Protein AF-0000000072563146 (afdb_homodimer)

Radius of gyration: 25.31 Å; Cα contacts (8 Å, |Δi|>4): 1226; chains: 2; bounding box: 73×73×72 Å

Sequence (656 aa):
MVWERVFACIGILTTVCIVVNLLSVAYKFLRPSKLHKYLHDGKQTYAFVTGATDGVGRSMAYELAKSGFNLILHGRNSEKLQAITEDLQNQYPTIKTRKFVCDASKDLLDSSTLSNLHKVLKDVHISILINNVGGMGCLPPSCLYQAYESYTGEQIDVVLNVNLRFMVQLTRILIPLMDHSTSMTAASNKRLPSLILNMGSVGAHGSPYISVYAGTKAFVASFSNSLSMEMKIEGKDINVQALIIGETRSATHIVKDGMMVPHSNSLARSALKIVGSDRETFVSGCFPHWMAKIFVQVMPVYVSNALFVDAIKKLKAAHEKRVASLADMVWERVFACIGILTTVCIVVNLLSVAYKFLRPSKLHKYLHDGKQTYAFVTGATDGVGRSMAYELAKSGFNLILHGRNSEKLQAITEDLQNQYPTIKTRKFVCDASKDLLDSSTLSNLHKVLKDVHISILINNVGGMGCLPPSCLYQAYESYTGEQIDVVLNVNLRFMVQLTRILIPLMDHSTSMTAASNKRLPSLILNMGSVGAHGSPYISVYAGTKAFVASFSNSLSMEMKIEGKDINVQALIIGETRSATHIVKDGMMVPHSNSLARSALKIVGSDRETFVSGCFPHWMAKIFVQVMPVYVSNALFVDAIKKLKAAHEKRVASLAD

Structure (mmCIF, N/CA/C/O backbone):
data_AF-0000000072563146-model_v1
#
loop_
_entity.id
_entity.type
_entity.pdbx_description
1 polymer 'Short chain dehydrogenase/reductase, putative'
#
loop_
_atom_site.group_PDB
_atom_site.id
_atom_site.type_symbol
_atom_site.label_atom_id
_atom_site.label_alt_id
_atom_site.label_comp_id
_atom_site.label_asym_id
_atom_site.label_entity_id
_atom_site.label_seq_id
_atom_site.pdbx_PDB_ins_code
_atom_site.Cartn_x
_atom_site.Cartn_y
_atom_site.Cartn_z
_atom_site.occupancy
_atom_site.B_iso_or_equiv
_atom_site.auth_seq_id
_atom_site.auth_comp_id
_atom_site.auth_asym_id
_atom_site.auth_atom_id
_atom_site.pdbx_PDB_model_num
ATOM 1 N N . MET A 1 1 ? -0.218 25.766 -39.812 1 48.72 1 MET A N 1
ATOM 2 C CA . MET A 1 1 ? 0.527 24.766 -40.562 1 48.72 1 MET A CA 1
ATOM 3 C C . MET A 1 1 ? 1.244 23.797 -39.656 1 48.72 1 MET A C 1
ATOM 5 O O . MET A 1 1 ? 0.951 22.594 -39.656 1 48.72 1 MET A O 1
ATOM 9 N N . VAL A 1 2 ? 2.377 24.078 -39.156 1 53.22 2 VAL A N 1
ATOM 10 C CA . VAL A 1 2 ? 3.33 23.203 -38.469 1 53.22 2 VAL A CA 1
ATOM 11 C C . VAL A 1 2 ? 2.779 22.797 -37.125 1 53.22 2 VAL A C 1
ATOM 13 O O . VAL A 1 2 ? 2.875 21.625 -36.719 1 53.22 2 VAL A O 1
ATOM 16 N N . TRP A 1 3 ? 2.195 23.672 -36.5 1 55.53 3 TRP A N 1
ATOM 17 C CA . TRP A 1 3 ? 1.71 23.391 -35.156 1 55.53 3 TRP A CA 1
ATOM 18 C C . TRP A 1 3 ? 0.549 22.391 -35.188 1 55.53 3 TRP A C 1
ATOM 20 O O . TRP A 1 3 ? 0.447 21.516 -34.344 1 55.53 3 TRP A O 1
ATOM 30 N N . GLU A 1 4 ? -0.276 22.5 -36.125 1 53.09 4 GLU A N 1
ATOM 31 C CA . GLU A 1 4 ? -1.396 21.578 -36.281 1 53.09 4 GLU A CA 1
ATOM 32 C C . GLU A 1 4 ? -0.906 20.141 -36.531 1 53.09 4 GLU A C 1
ATOM 34 O O . GLU A 1 4 ? -1.494 19.188 -36 1 53.09 4 GLU A O 1
ATOM 39 N N . ARG A 1 5 ? 0.188 20.078 -37.25 1 55.5 5 ARG A N 1
ATOM 40 C CA . ARG A 1 5 ? 0.739 18.766 -37.562 1 55.5 5 ARG A CA 1
ATOM 41 C C . ARG A 1 5 ? 1.315 18.109 -36.312 1 55.5 5 ARG A C 1
ATOM 43 O O . ARG A 1 5 ? 1.175 16.906 -36.125 1 55.5 5 ARG A O 1
ATOM 50 N N . VAL A 1 6 ? 1.911 18.969 -35.5 1 57.69 6 VAL A N 1
ATOM 51 C CA . VAL A 1 6 ? 2.52 18.453 -34.281 1 57.69 6 VAL A CA 1
ATOM 52 C C . VAL A 1 6 ? 1.433 17.938 -33.344 1 57.69 6 VAL A C 1
ATOM 54 O O . VAL A 1 6 ? 1.545 16.828 -32.812 1 57.69 6 VAL A O 1
ATOM 57 N N . PHE A 1 7 ? 0.465 18.703 -33.25 1 59.28 7 PHE A N 1
ATOM 58 C CA . PHE A 1 7 ? -0.617 18.297 -32.344 1 59.28 7 PHE A CA 1
ATOM 59 C C . PHE A 1 7 ? -1.375 17.109 -32.906 1 59.28 7 PHE A C 1
ATOM 61 O O . PHE A 1 7 ? -1.84 16.234 -32.156 1 59.28 7 PHE A O 1
ATOM 68 N N . ALA A 1 8 ? -1.49 17.109 -34.188 1 55.97 8 ALA A N 1
ATOM 69 C CA . ALA A 1 8 ? -2.094 15.961 -34.844 1 55.97 8 ALA A CA 1
ATOM 70 C C . ALA A 1 8 ? -1.269 14.695 -34.594 1 55.97 8 ALA A C 1
ATOM 72 O O . ALA A 1 8 ? -1.822 13.617 -34.375 1 55.97 8 ALA A O 1
ATOM 73 N N . CYS A 1 9 ? -0.004 14.922 -34.531 1 58.06 9 CYS A N 1
ATOM 74 C CA . CYS A 1 9 ? 0.881 13.789 -34.281 1 58.06 9 CYS A CA 1
ATOM 75 C C . CYS A 1 9 ? 0.738 13.266 -32.875 1 58.06 9 CYS A C 1
ATOM 77 O O . CYS A 1 9 ? 0.707 12.055 -32.656 1 58.06 9 CYS A O 1
ATOM 79 N N . ILE A 1 10 ? 0.636 14.227 -32.031 1 58.81 10 ILE A N 1
ATOM 80 C CA . ILE A 1 10 ? 0.467 13.828 -30.625 1 58.81 10 ILE A CA 1
ATOM 81 C C . ILE A 1 10 ? -0.88 13.133 -30.453 1 58.81 10 ILE A C 1
ATOM 83 O O . ILE A 1 10 ? -0.977 12.133 -29.734 1 58.81 10 ILE A O 1
ATOM 87 N N . GLY A 1 11 ? -1.839 13.664 -31.047 1 56.94 11 GLY A N 1
ATOM 88 C CA . GLY A 1 11 ? -3.152 13.047 -31.016 1 56.94 11 GLY A CA 1
ATOM 89 C C . GLY A 1 11 ? -3.17 11.656 -31.625 1 56.94 11 GLY A C 1
ATOM 90 O O . GLY A 1 11 ? -3.781 10.734 -31.078 1 56.94 11 GLY A O 1
ATOM 91 N N . ILE A 1 12 ? -2.52 11.602 -32.688 1 58.41 12 ILE A N 1
ATOM 92 C CA . ILE A 1 12 ? -2.428 10.305 -33.344 1 58.41 12 ILE A CA 1
ATOM 93 C C . ILE A 1 12 ? -1.679 9.312 -32.469 1 58.41 12 ILE A C 1
ATOM 95 O O . ILE A 1 12 ? -2.117 8.18 -32.281 1 58.41 12 ILE A O 1
ATOM 99 N N . LEU A 1 13 ? -0.692 9.883 -31.828 1 58.28 13 LEU A N 1
ATOM 100 C CA . LEU A 1 13 ? 0.113 9 -31 1 58.28 13 LEU A CA 1
ATOM 101 C C . LEU A 1 13 ? -0.678 8.523 -29.781 1 58.28 13 LEU A C 1
ATOM 103 O O . LEU A 1 13 ? -0.622 7.348 -29.422 1 58.28 13 LEU A O 1
ATOM 107 N N . THR A 1 14 ? -1.347 9.484 -29.25 1 59.06 14 THR A N 1
ATOM 108 C CA . THR A 1 14 ? -2.158 9.117 -28.094 1 59.06 14 THR A CA 1
ATOM 109 C C . THR A 1 14 ? -3.266 8.148 -28.484 1 59.06 14 THR A C 1
ATOM 111 O O . THR A 1 14 ? -3.508 7.16 -27.797 1 59.06 14 THR A O 1
ATOM 114 N N . THR A 1 15 ? -3.902 8.5 -29.547 1 57 15 THR A N 1
ATOM 115 C CA . THR A 1 15 ? -4.969 7.637 -30.031 1 57 15 THR A CA 1
ATOM 116 C C . THR A 1 15 ? -4.422 6.262 -30.406 1 57 15 THR A C 1
ATOM 118 O O . THR A 1 15 ? -5.027 5.238 -30.094 1 57 15 THR A O 1
ATOM 121 N N . VAL A 1 16 ? -3.303 6.281 -31.031 1 59.03 16 VAL A N 1
ATOM 122 C CA . VAL A 1 16 ? -2.684 5.016 -31.406 1 59.03 16 VAL A CA 1
ATOM 123 C C . VAL A 1 16 ? -2.344 4.203 -30.172 1 59.03 16 VAL A C 1
ATOM 125 O O . VAL A 1 16 ? -2.586 2.994 -30.125 1 59.03 16 VAL A O 1
ATOM 128 N N . CYS A 1 17 ? -1.893 4.918 -29.156 1 61.62 17 CYS A N 1
ATOM 129 C CA . CYS A 1 17 ? -1.542 4.211 -27.938 1 61.62 17 CYS A CA 1
ATOM 130 C C . CYS A 1 17 ? -2.781 3.619 -27.281 1 61.62 17 CYS A C 1
ATOM 132 O O . CYS A 1 17 ? -2.758 2.479 -26.812 1 61.62 17 CYS A O 1
ATOM 134 N N . ILE A 1 18 ? -3.783 4.375 -27.328 1 60.69 18 ILE A N 1
ATOM 135 C CA . ILE A 1 18 ? -5.027 3.906 -26.719 1 60.69 18 ILE A CA 1
ATOM 136 C C . ILE A 1 18 ? -5.586 2.742 -27.531 1 60.69 18 ILE A C 1
ATOM 138 O O . ILE A 1 18 ? -6 1.727 -26.969 1 60.69 18 ILE A O 1
ATOM 142 N N . VAL A 1 19 ? -5.586 2.928 -28.828 1 60.75 19 VAL A N 1
ATOM 143 C CA . VAL A 1 19 ? -6.137 1.896 -29.688 1 60.75 19 VAL A CA 1
ATOM 144 C C . VAL A 1 19 ? -5.297 0.627 -29.594 1 60.75 19 VAL A C 1
ATOM 146 O O . VAL A 1 19 ? -5.836 -0.48 -29.516 1 60.75 19 VAL A O 1
ATOM 149 N N . VAL A 1 20 ? -4.031 0.785 -29.531 1 62.31 20 VAL A N 1
ATOM 150 C CA . VAL A 1 20 ? -3.146 -0.369 -29.422 1 62.31 20 VAL A CA 1
ATOM 151 C C . VAL A 1 20 ? -3.379 -1.068 -28.078 1 62.31 20 VAL A C 1
ATOM 153 O O . VAL A 1 20 ? -3.406 -2.299 -28.016 1 62.31 20 VAL A O 1
ATOM 156 N N . ASN A 1 21 ? -3.574 -0.296 -27.125 1 62.69 21 ASN A N 1
ATOM 157 C CA . ASN A 1 21 ? -3.867 -0.882 -25.828 1 62.69 21 ASN A CA 1
ATOM 158 C C . ASN A 1 21 ? -5.199 -1.627 -25.828 1 62.69 21 ASN A C 1
ATOM 160 O O . ASN A 1 21 ? -5.301 -2.73 -25.297 1 62.69 21 ASN A O 1
ATOM 164 N N . LEU A 1 22 ? -6.121 -0.959 -26.484 1 63.38 22 LEU A N 1
ATOM 165 C CA . LEU A 1 22 ? -7.434 -1.585 -26.578 1 63.38 22 LEU A CA 1
ATOM 166 C C . LEU A 1 22 ? -7.367 -2.877 -27.391 1 63.38 22 LEU A C 1
ATOM 168 O O . LEU A 1 22 ? -7.961 -3.887 -27 1 63.38 22 LEU A O 1
ATOM 172 N N . LEU A 1 23 ? -6.68 -2.812 -28.453 1 64.69 23 LEU A N 1
ATOM 173 C CA . LEU A 1 23 ? -6.562 -3.99 -29.297 1 64.69 23 LEU A CA 1
ATOM 174 C C . LEU A 1 23 ? -5.789 -5.098 -28.594 1 64.69 23 LEU A C 1
ATOM 176 O O . LEU A 1 23 ? -6.109 -6.281 -28.75 1 64.69 23 LEU A O 1
ATOM 180 N N . SER A 1 24 ? -4.867 -4.699 -27.844 1 64.62 24 SER A N 1
ATOM 181 C CA . SER A 1 24 ? -4.098 -5.695 -27.094 1 64.62 24 SER A CA 1
ATOM 182 C C . SER A 1 24 ? -4.969 -6.418 -26.078 1 64.62 24 SER A C 1
ATOM 184 O O . SER A 1 24 ? -4.852 -7.633 -25.906 1 64.62 24 SER A O 1
ATOM 186 N N . VAL A 1 25 ? -5.832 -5.707 -25.531 1 64.62 25 VAL A N 1
ATOM 187 C CA . VAL A 1 25 ? -6.738 -6.297 -24.547 1 64.62 25 VAL A CA 1
ATOM 188 C C . VAL A 1 25 ? -7.727 -7.223 -25.25 1 64.62 25 VAL A C 1
ATOM 190 O O . VAL A 1 25 ? -7.965 -8.344 -24.812 1 64.62 25 VAL A O 1
ATOM 193 N N . ALA A 1 26 ? -8.273 -6.676 -26.344 1 66 26 ALA A N 1
ATOM 194 C CA . ALA A 1 26 ? -9.211 -7.496 -27.125 1 66 26 ALA A CA 1
ATOM 195 C C . ALA A 1 26 ? -8.547 -8.789 -27.578 1 66 26 ALA A C 1
ATOM 197 O O . ALA A 1 26 ? -9.156 -9.859 -27.531 1 66 26 ALA A O 1
ATOM 198 N N . TYR A 1 27 ? -7.352 -8.656 -27.984 1 68.62 27 TYR A N 1
ATOM 199 C CA . TYR A 1 27 ? -6.602 -9.812 -28.453 1 68.62 27 TYR A CA 1
ATOM 200 C C . TYR A 1 27 ? -6.434 -10.836 -27.344 1 68.62 27 TYR A C 1
ATOM 202 O O . TYR A 1 27 ? -6.559 -12.039 -27.578 1 68.62 27 TYR A O 1
ATOM 210 N N . LYS A 1 28 ? -6.301 -10.414 -26.188 1 71.69 28 LYS A N 1
ATOM 211 C CA . LYS A 1 28 ? -6.094 -11.312 -25.047 1 71.69 28 LYS A CA 1
ATOM 212 C C . LYS A 1 28 ? -7.371 -12.078 -24.719 1 71.69 28 LYS A C 1
ATOM 214 O O . LYS A 1 28 ? -7.32 -13.242 -24.328 1 71.69 28 LYS A O 1
ATOM 219 N N . PHE A 1 29 ? -8.414 -11.375 -24.938 1 71.12 29 PHE A N 1
ATOM 220 C CA . PHE A 1 29 ? -9.688 -12 -24.609 1 71.12 29 PHE A CA 1
ATOM 221 C C . PHE A 1 29 ? -10.086 -13.008 -25.688 1 71.12 29 PHE A C 1
ATOM 223 O O . PHE A 1 29 ? -10.906 -13.891 -25.438 1 71.12 29 PHE A O 1
ATOM 230 N N . LEU A 1 30 ? -9.438 -12.875 -26.812 1 71.5 30 LEU A N 1
ATOM 231 C CA . LEU A 1 30 ? -9.789 -13.758 -27.922 1 71.5 30 LEU A CA 1
ATOM 232 C C . LEU A 1 30 ? -8.859 -14.961 -27.984 1 71.5 30 LEU A C 1
ATOM 234 O O . LEU A 1 30 ? -9.148 -15.953 -28.656 1 71.5 30 LEU A O 1
ATOM 238 N N . ARG A 1 31 ? -7.871 -14.938 -27.219 1 72.88 31 ARG A N 1
ATOM 239 C CA . ARG A 1 31 ? -6.891 -16.016 -27.25 1 72.88 31 ARG A CA 1
ATOM 240 C C . ARG A 1 31 ? -7.309 -17.156 -26.328 1 72.88 31 ARG A C 1
ATOM 242 O O . ARG A 1 31 ? -8.047 -16.938 -25.359 1 72.88 31 ARG A O 1
ATOM 249 N N . PRO A 1 32 ? -6.898 -18.297 -26.766 1 73.88 32 PRO A N 1
ATOM 250 C CA . PRO A 1 32 ? -7.184 -19.438 -25.875 1 73.88 32 PRO A CA 1
ATOM 251 C C . PRO A 1 32 ? -6.453 -19.328 -24.531 1 73.88 32 PRO A C 1
ATOM 253 O O . PRO A 1 32 ? -5.43 -18.641 -24.438 1 73.88 32 PRO A O 1
ATOM 256 N N . SER A 1 33 ? -6.992 -20.031 -23.625 1 78.81 33 SER A N 1
ATOM 257 C CA . SER A 1 33 ? -6.422 -20.016 -22.281 1 78.81 33 SER A CA 1
ATOM 258 C C . SER A 1 33 ? -5.031 -20.641 -22.266 1 78.81 33 SER A C 1
ATOM 260 O O . SER A 1 33 ? -4.793 -21.656 -22.938 1 78.81 33 SER A O 1
ATOM 262 N N . LYS A 1 34 ? -4.145 -20.047 -21.531 1 84 34 LYS A N 1
ATOM 263 C CA . LYS A 1 34 ? -2.797 -20.578 -21.391 1 84 34 LYS A CA 1
ATOM 264 C C . LYS A 1 34 ? -2.592 -21.156 -19.984 1 84 34 LYS A C 1
ATOM 266 O O . LYS A 1 34 ? -1.454 -21.328 -19.531 1 84 34 LYS A O 1
ATOM 271 N N . LEU A 1 35 ? -3.664 -21.484 -19.344 1 89.81 35 LEU A N 1
ATOM 272 C CA . LEU A 1 35 ? -3.627 -22.016 -18 1 89.81 35 LEU A CA 1
ATOM 273 C C . LEU A 1 35 ? -2.914 -23.359 -17.969 1 89.81 35 LEU A C 1
ATOM 275 O O . LEU A 1 35 ? -2.262 -23.703 -16.984 1 89.81 35 LEU A O 1
ATOM 279 N N . HIS A 1 36 ? -3.004 -24.094 -19.062 1 89.75 36 HIS A N 1
ATOM 280 C CA . HIS A 1 36 ? -2.459 -25.453 -19.141 1 89.75 36 HIS A CA 1
ATOM 281 C C . HIS A 1 36 ? -0.943 -25.438 -18.984 1 89.75 36 HIS A C 1
ATOM 283 O O . HIS A 1 36 ? -0.345 -26.453 -18.625 1 89.75 36 HIS A O 1
ATOM 289 N N . LYS A 1 37 ? -0.346 -24.344 -19.281 1 90.25 37 LYS A N 1
ATOM 290 C CA . LYS A 1 37 ? 1.108 -24.266 -19.188 1 90.25 37 LYS A CA 1
ATOM 291 C C . LYS A 1 37 ? 1.572 -24.438 -17.734 1 90.25 37 LYS A C 1
ATOM 293 O O . LYS A 1 37 ? 2.721 -24.812 -17.5 1 90.25 37 LYS A O 1
ATOM 298 N N . TYR A 1 38 ? 0.694 -24.156 -16.828 1 94 38 TYR A N 1
ATOM 299 C CA . TYR A 1 38 ? 1.059 -24.234 -15.422 1 94 38 TYR A CA 1
ATOM 300 C C . TYR A 1 38 ? 0.744 -25.625 -14.852 1 94 38 TYR A C 1
ATOM 302 O O . TYR A 1 38 ? 1.035 -25.891 -13.68 1 94 38 TYR A O 1
ATOM 310 N N . LEU A 1 39 ? 0.054 -26.391 -15.617 1 94.44 39 LEU A N 1
ATOM 311 C CA . LEU A 1 39 ? -0.12 -27.797 -15.289 1 94.44 39 LEU A CA 1
ATOM 312 C C . LEU A 1 39 ? 1.067 -28.625 -15.773 1 94.44 39 LEU A C 1
ATOM 314 O O . LEU A 1 39 ? 1.135 -28.984 -16.953 1 94.44 39 LEU A O 1
ATOM 318 N N . HIS A 1 40 ? 1.909 -28.953 -14.797 1 93.06 40 HIS A N 1
ATOM 319 C CA . HIS A 1 40 ? 3.18 -29.562 -15.18 1 93.06 40 HIS A CA 1
ATOM 320 C C . HIS A 1 40 ? 3.025 -31.062 -15.43 1 93.06 40 HIS A C 1
ATOM 322 O O . HIS A 1 40 ? 2.615 -31.797 -14.531 1 93.06 40 HIS A O 1
ATOM 328 N N . ASP A 1 41 ? 3.402 -31.438 -16.562 1 85.94 41 ASP A N 1
ATOM 329 C CA . ASP A 1 41 ? 3.242 -32.812 -16.984 1 85.94 41 ASP A CA 1
ATOM 330 C C . ASP A 1 41 ? 3.979 -33.781 -16.062 1 85.94 41 ASP A C 1
ATOM 332 O O . ASP A 1 41 ? 5.141 -33.562 -15.711 1 85.94 41 ASP A O 1
ATOM 336 N N . GLY A 1 42 ? 3.209 -34.781 -15.703 1 83.5 42 GLY A N 1
ATOM 337 C CA . GLY A 1 42 ? 3.812 -35.844 -14.906 1 83.5 42 GLY A CA 1
ATOM 338 C C . GLY A 1 42 ? 3.941 -35.5 -13.438 1 83.5 42 GLY A C 1
ATOM 339 O O . GLY A 1 42 ? 4.457 -36.281 -12.641 1 83.5 42 GLY A O 1
ATOM 340 N N . LYS A 1 43 ? 3.465 -34.312 -13.125 1 87.69 43 LYS A N 1
ATOM 341 C CA . LYS A 1 43 ? 3.525 -33.875 -11.734 1 87.69 43 LYS A CA 1
ATOM 342 C C . LYS A 1 43 ? 2.127 -33.688 -11.156 1 87.69 43 LYS A C 1
ATOM 344 O O . LYS A 1 43 ? 1.19 -33.344 -11.875 1 87.69 43 LYS A O 1
ATOM 349 N N . GLN A 1 44 ? 1.984 -34.062 -9.945 1 93.5 44 GLN A N 1
ATOM 350 C CA . GLN A 1 44 ? 0.781 -33.656 -9.219 1 93.5 44 GLN A CA 1
ATOM 351 C C . GLN A 1 44 ? 0.824 -32.188 -8.828 1 93.5 44 GLN A C 1
ATOM 353 O O . GLN A 1 44 ? 1.18 -31.844 -7.695 1 93.5 44 GLN A O 1
ATOM 358 N N . THR A 1 45 ? 0.431 -31.406 -9.812 1 96.56 45 THR A N 1
ATOM 359 C CA . THR A 1 45 ? 0.604 -29.969 -9.695 1 96.56 45 THR A CA 1
ATOM 360 C C . THR A 1 45 ? -0.487 -29.359 -8.82 1 96.56 45 THR A C 1
ATOM 362 O O . THR A 1 45 ? -1.665 -29.688 -8.969 1 96.56 45 THR A O 1
ATOM 365 N N . TYR A 1 46 ? -0.086 -28.516 -7.902 1 98.25 46 TYR A N 1
ATOM 366 C CA . TYR A 1 46 ? -1.021 -27.891 -6.969 1 98.25 46 TYR A CA 1
ATOM 367 C C . TYR A 1 46 ? -1.153 -26.391 -7.246 1 98.25 46 TYR A C 1
ATOM 369 O O . TYR A 1 46 ? -0.183 -25.734 -7.637 1 98.25 46 TYR A O 1
ATOM 377 N N . ALA A 1 47 ? -2.344 -25.859 -7.039 1 98.44 47 ALA A N 1
ATOM 378 C CA . ALA A 1 47 ? -2.617 -24.438 -6.914 1 98.44 47 ALA A CA 1
ATOM 379 C C . ALA A 1 47 ? -3.008 -24.078 -5.48 1 98.44 47 ALA A C 1
ATOM 381 O O . ALA A 1 47 ? -3.797 -24.781 -4.852 1 98.44 47 ALA A O 1
ATOM 382 N N . PHE A 1 48 ? -2.402 -23.094 -4.945 1 98.75 48 PHE A N 1
ATOM 383 C CA . PHE A 1 48 ? -2.732 -22.562 -3.627 1 98.75 48 PHE A CA 1
ATOM 384 C C . PHE A 1 48 ? -3.684 -21.375 -3.742 1 98.75 48 PHE A C 1
ATOM 386 O O . PHE A 1 48 ? -3.332 -20.344 -4.312 1 98.75 48 PHE A O 1
ATOM 393 N N . VAL A 1 49 ? -4.898 -21.5 -3.23 1 98.5 49 VAL A N 1
ATOM 394 C CA . VAL A 1 49 ? -5.902 -20.438 -3.305 1 98.5 49 VAL A CA 1
ATOM 395 C C . VAL A 1 49 ? -6.238 -19.953 -1.898 1 98.5 49 VAL A C 1
ATOM 397 O O . VAL A 1 49 ? -6.789 -20.703 -1.087 1 98.5 49 VAL A O 1
ATOM 400 N N . THR A 1 50 ? -5.922 -18.734 -1.627 1 98.19 50 THR A N 1
ATOM 401 C CA . THR A 1 50 ? -6.293 -18.156 -0.335 1 98.19 50 THR A CA 1
ATOM 402 C C . THR A 1 50 ? -7.711 -17.594 -0.38 1 98.19 50 THR A C 1
ATOM 404 O O . THR A 1 50 ? -8.148 -17.078 -1.41 1 98.19 50 THR A O 1
ATOM 407 N N . GLY A 1 51 ? -8.422 -17.656 0.763 1 96 51 GLY A N 1
ATOM 408 C CA . GLY A 1 51 ? -9.812 -17.234 0.754 1 96 51 GLY A CA 1
ATOM 409 C C . GLY A 1 51 ? -10.672 -18.047 -0.204 1 96 51 GLY A C 1
ATOM 410 O O . GLY A 1 51 ? -11.414 -17.469 -1.003 1 96 51 GLY A O 1
ATOM 411 N N . ALA A 1 52 ? -10.602 -19.297 -0.118 1 95.44 52 ALA A N 1
ATOM 412 C CA . ALA A 1 52 ? -11.156 -20.188 -1.138 1 95.44 52 ALA A CA 1
ATOM 413 C C . ALA A 1 52 ? -12.602 -20.547 -0.825 1 95.44 52 ALA A C 1
ATOM 415 O O . ALA A 1 52 ? -13.258 -21.25 -1.6 1 95.44 52 ALA A O 1
ATOM 416 N N . THR A 1 53 ? -13.188 -20.062 0.222 1 91.81 53 THR A N 1
ATOM 417 C CA . THR A 1 53 ? -14.469 -20.578 0.689 1 91.81 53 THR A CA 1
ATOM 418 C C . THR A 1 53 ? -15.617 -19.719 0.176 1 91.81 53 THR A C 1
ATOM 420 O O . THR A 1 53 ? -16.781 -20.078 0.352 1 91.81 53 THR A O 1
ATOM 423 N N . ASP A 1 54 ? -15.312 -18.578 -0.364 1 85.88 54 ASP A N 1
ATOM 424 C CA . ASP A 1 54 ? -16.391 -17.719 -0.854 1 85.88 54 ASP A CA 1
ATOM 425 C C . ASP A 1 54 ? -15.906 -16.812 -1.978 1 85.88 54 ASP A C 1
ATOM 427 O O . ASP A 1 54 ? -14.711 -16.75 -2.268 1 85.88 54 ASP A O 1
ATOM 431 N N . GLY A 1 55 ? -16.906 -16.328 -2.676 1 87.44 55 GLY A N 1
ATOM 432 C CA . GLY A 1 55 ? -16.625 -15.258 -3.625 1 87.44 55 GLY A CA 1
ATOM 433 C C . GLY A 1 55 ? -15.758 -15.703 -4.781 1 87.44 55 GLY A C 1
ATOM 434 O O . GLY A 1 55 ? -15.953 -16.781 -5.34 1 87.44 55 GLY A O 1
ATOM 435 N N . VAL A 1 56 ? -14.914 -14.828 -5.148 1 87.5 56 VAL A N 1
ATOM 436 C CA . VAL A 1 56 ? -14.039 -15.031 -6.297 1 87.5 56 VAL A CA 1
ATOM 437 C C . VAL A 1 56 ? -13.078 -16.188 -6.016 1 87.5 56 VAL A C 1
ATOM 439 O O . VAL A 1 56 ? -12.797 -17 -6.898 1 87.5 56 VAL A O 1
ATOM 442 N N . GLY A 1 57 ? -12.633 -16.328 -4.77 1 93.31 57 GLY A N 1
ATOM 443 C CA . GLY A 1 57 ? -11.719 -17.406 -4.398 1 93.31 57 GLY A CA 1
ATOM 444 C C . GLY A 1 57 ? -12.305 -18.781 -4.594 1 93.31 57 GLY A C 1
ATOM 445 O O . GLY A 1 57 ? -11.641 -19.688 -5.105 1 93.31 57 GLY A O 1
ATOM 446 N N . ARG A 1 58 ? -13.516 -18.859 -4.195 1 93.62 58 ARG A N 1
ATOM 447 C CA . ARG A 1 58 ? -14.219 -20.125 -4.387 1 93.62 58 ARG A CA 1
ATOM 448 C C . ARG A 1 58 ? -14.336 -20.469 -5.867 1 93.62 58 ARG A C 1
ATOM 450 O O . ARG A 1 58 ? -14.023 -21.594 -6.277 1 93.62 58 ARG A O 1
ATOM 457 N N . SER A 1 59 ? -14.742 -19.5 -6.625 1 92.94 59 SER A N 1
ATOM 458 C CA . SER A 1 59 ? -14.914 -19.703 -8.062 1 92.94 59 SER A CA 1
ATOM 459 C C . SER A 1 59 ? -13.586 -20.062 -8.727 1 92.94 59 SER A C 1
ATOM 461 O O . SER A 1 59 ? -13.555 -20.906 -9.633 1 92.94 59 SER A O 1
ATOM 463 N N . MET A 1 60 ? -12.539 -19.438 -8.281 1 94.44 60 MET A N 1
ATOM 464 C CA . MET A 1 60 ? -11.211 -19.75 -8.805 1 94.44 60 MET A CA 1
ATOM 465 C C . MET A 1 60 ? -10.828 -21.203 -8.5 1 94.44 60 MET A C 1
ATOM 467 O O . MET A 1 60 ? -10.273 -21.891 -9.352 1 94.44 60 MET A O 1
ATOM 471 N N . ALA A 1 61 ? -11.109 -21.609 -7.312 1 96.5 61 ALA A N 1
ATOM 472 C CA . ALA A 1 61 ? -10.797 -22.969 -6.906 1 96.5 61 ALA A CA 1
ATOM 473 C C . ALA A 1 61 ? -11.5 -23.984 -7.805 1 96.5 61 ALA A C 1
ATOM 475 O O . ALA A 1 61 ? -10.883 -24.953 -8.266 1 96.5 61 ALA A O 1
ATOM 476 N N . TYR A 1 62 ? -12.727 -23.734 -8.094 1 95.94 62 TYR A N 1
ATOM 477 C CA . TYR A 1 62 ? -13.5 -24.641 -8.922 1 95.94 62 TYR A CA 1
ATOM 478 C C . TYR A 1 62 ? -12.969 -24.672 -10.352 1 95.94 62 TYR A C 1
ATOM 480 O O . TYR A 1 62 ? -12.844 -25.75 -10.953 1 95.94 62 TYR A O 1
ATOM 488 N N . GLU A 1 63 ? -12.672 -23.516 -10.867 1 94.69 63 GLU A N 1
ATOM 489 C CA . GLU A 1 63 ? -12.141 -23.453 -12.227 1 94.69 63 GLU A CA 1
ATOM 490 C C . GLU A 1 63 ? -10.797 -24.156 -12.336 1 94.69 63 GLU A C 1
ATOM 492 O O . GLU A 1 63 ? -10.523 -24.828 -13.336 1 94.69 63 GLU A O 1
ATOM 497 N N . LEU A 1 64 ? -9.969 -24.047 -11.367 1 96.88 64 LEU A N 1
ATOM 498 C CA . LEU A 1 64 ? -8.664 -24.719 -11.344 1 96.88 64 LEU A CA 1
ATOM 499 C C . LEU A 1 64 ? -8.82 -26.219 -11.227 1 96.88 64 LEU A C 1
ATOM 501 O O . LEU A 1 64 ? -8.117 -26.984 -11.898 1 96.88 64 LEU A O 1
ATOM 505 N N . ALA A 1 65 ? -9.75 -26.641 -10.391 1 96.75 65 ALA A N 1
ATOM 506 C CA . ALA A 1 65 ? -10.047 -28.062 -10.266 1 96.75 65 ALA A CA 1
ATOM 507 C C . ALA A 1 65 ? -10.516 -28.641 -11.594 1 96.75 65 ALA A C 1
ATOM 509 O O . ALA A 1 65 ? -10.047 -29.703 -12.016 1 96.75 65 ALA A O 1
ATOM 510 N N . LYS A 1 66 ? -11.398 -27.906 -12.188 1 95.12 66 LYS A N 1
ATOM 511 C CA . LYS A 1 66 ? -11.914 -28.297 -13.492 1 95.12 66 LYS A CA 1
ATOM 512 C C . LYS A 1 66 ? -10.789 -28.469 -14.508 1 95.12 66 LYS A C 1
ATOM 514 O O . LYS A 1 66 ? -10.852 -29.344 -15.383 1 95.12 66 LYS A O 1
ATOM 519 N N . SER A 1 67 ? -9.781 -27.688 -14.375 1 94.44 67 SER A N 1
ATOM 520 C CA . SER A 1 67 ? -8.656 -27.703 -15.305 1 94.44 67 SER A CA 1
ATOM 521 C C . SER A 1 67 ? -7.629 -28.75 -14.922 1 94.44 67 SER A C 1
ATOM 523 O O . SER A 1 67 ? -6.605 -28.906 -15.594 1 94.44 67 SER A O 1
ATOM 525 N N . GLY A 1 68 ? -7.801 -29.422 -13.742 1 95.81 68 GLY A N 1
ATOM 526 C C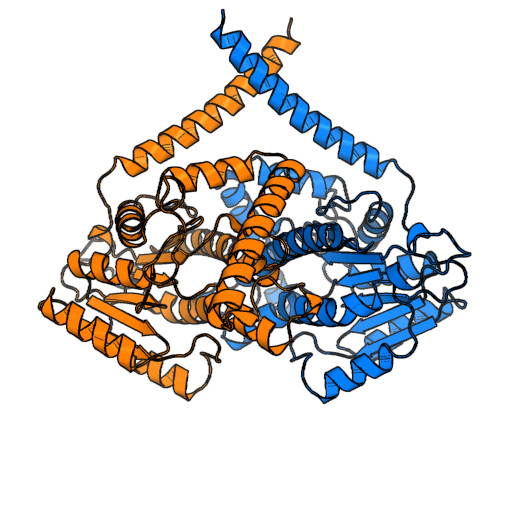A . GLY A 1 68 ? -6.977 -30.578 -13.422 1 95.81 68 GLY A CA 1
ATOM 527 C C . GLY A 1 68 ? -5.965 -30.297 -12.32 1 95.81 68 GLY A C 1
ATOM 528 O O . GLY A 1 68 ? -5.16 -31.156 -11.977 1 95.81 68 GLY A O 1
ATOM 529 N N . PHE A 1 69 ? -5.969 -29.125 -11.75 1 97.5 69 PHE A N 1
ATOM 530 C CA . PHE A 1 69 ? -5.031 -28.797 -10.68 1 97.5 69 PHE A CA 1
ATOM 531 C C . PHE A 1 69 ? -5.469 -29.422 -9.359 1 97.5 69 PHE A C 1
ATOM 533 O O . PHE A 1 69 ? -6.656 -29.422 -9.031 1 97.5 69 PHE A O 1
ATOM 540 N N . ASN A 1 70 ? -4.531 -30.031 -8.625 1 98.12 70 ASN A N 1
ATOM 541 C CA . ASN A 1 70 ? -4.766 -30.234 -7.195 1 98.12 70 ASN A CA 1
ATOM 542 C C . ASN A 1 70 ? -4.824 -28.906 -6.449 1 98.12 70 ASN A C 1
ATOM 544 O O . ASN A 1 70 ? -4.332 -27.891 -6.938 1 98.12 70 ASN A O 1
ATOM 548 N N . LEU A 1 71 ? -5.453 -28.906 -5.238 1 98.5 71 LEU A N 1
ATOM 549 C CA . LEU A 1 71 ? -5.703 -27.609 -4.625 1 98.5 71 LEU A CA 1
ATOM 550 C C . LEU A 1 71 ? -5.254 -27.609 -3.168 1 98.5 71 LEU A C 1
ATOM 552 O O . LEU A 1 71 ? -5.438 -28.594 -2.449 1 98.5 71 LEU A O 1
ATOM 556 N N . ILE A 1 72 ? -4.586 -26.578 -2.787 1 98.56 72 ILE A N 1
ATOM 557 C CA . ILE A 1 72 ? -4.477 -26.172 -1.391 1 98.56 72 ILE A CA 1
ATOM 558 C C . ILE A 1 72 ? -5.441 -25.016 -1.109 1 98.56 72 ILE A C 1
ATOM 560 O O . ILE A 1 72 ? -5.316 -23.938 -1.69 1 98.56 72 ILE A O 1
ATOM 564 N N . LEU A 1 73 ? -6.395 -25.266 -0.229 1 98.44 73 LEU A N 1
ATOM 565 C CA . LEU A 1 73 ? -7.473 -24.312 0.033 1 98.44 73 LEU A CA 1
ATOM 566 C C . LEU A 1 73 ? -7.293 -23.641 1.395 1 98.44 73 LEU A C 1
ATOM 568 O O . LEU A 1 73 ? -7.246 -24.328 2.42 1 98.44 73 LEU A O 1
ATOM 572 N N . HIS A 1 74 ? -7.195 -22.359 1.369 1 98.25 74 HIS A N 1
ATOM 573 C CA . HIS A 1 74 ? -7.055 -21.594 2.6 1 98.25 74 HIS A CA 1
ATOM 574 C C . HIS A 1 74 ? -8.375 -20.938 2.994 1 98.25 74 HIS A C 1
ATOM 576 O O . HIS A 1 74 ? -9.117 -20.469 2.135 1 98.25 74 HIS A O 1
ATOM 582 N N . GLY A 1 75 ? -8.641 -20.875 4.254 1 96.31 75 GLY A N 1
ATOM 583 C CA . GLY A 1 75 ? -9.75 -20.156 4.867 1 96.31 75 GLY A CA 1
ATOM 584 C C . GLY A 1 75 ? -9.672 -20.109 6.379 1 96.31 75 GLY A C 1
ATOM 585 O O . GLY A 1 75 ? -8.891 -20.859 6.984 1 96.31 75 GLY A O 1
ATOM 586 N N . ARG A 1 76 ? -10.477 -19.312 6.961 1 94.31 76 ARG A N 1
ATOM 587 C CA . ARG A 1 76 ? -10.422 -19.172 8.414 1 94.31 76 ARG A CA 1
ATOM 588 C C . ARG A 1 76 ? -11.414 -20.094 9.094 1 94.31 76 ARG A C 1
ATOM 590 O O . ARG A 1 76 ? -11.258 -20.422 10.273 1 94.31 76 ARG A O 1
ATOM 597 N N . ASN A 1 77 ? -12.438 -20.516 8.375 1 94.25 77 ASN A N 1
ATOM 598 C CA . ASN A 1 77 ? -13.5 -21.359 8.906 1 94.25 77 ASN A CA 1
ATOM 599 C C . ASN A 1 77 ? -13.312 -22.812 8.492 1 94.25 77 ASN A C 1
ATOM 601 O O . ASN A 1 77 ? -13.484 -23.156 7.32 1 94.25 77 ASN A O 1
ATOM 605 N N . SER A 1 78 ? -13.094 -23.609 9.43 1 95.38 78 SER A N 1
ATOM 606 C CA . SER A 1 78 ? -12.789 -25.016 9.141 1 95.38 78 SER A CA 1
ATOM 607 C C . SER A 1 78 ? -13.992 -25.734 8.531 1 95.38 78 SER A C 1
ATOM 609 O O . SER A 1 78 ? -13.836 -26.562 7.637 1 95.38 78 SER A O 1
ATOM 611 N N . GLU A 1 79 ? -15.141 -25.406 8.953 1 96 79 GLU A N 1
ATOM 612 C CA . GLU A 1 79 ? -16.344 -26.047 8.445 1 96 79 GLU A CA 1
ATOM 613 C C . GLU A 1 79 ? -16.609 -25.688 6.992 1 96 79 GLU A C 1
ATOM 615 O O . GLU A 1 79 ? -16.938 -26.547 6.176 1 96 79 GLU A O 1
ATOM 620 N N . LYS A 1 80 ? -16.469 -24.406 6.707 1 94.44 80 LYS A N 1
ATOM 621 C CA . LYS A 1 80 ? -16.641 -23.969 5.328 1 94.44 80 LYS A CA 1
ATOM 622 C C . LYS A 1 80 ? -15.594 -24.578 4.41 1 94.44 80 LYS A C 1
ATOM 624 O O . LYS A 1 80 ? -15.891 -24.953 3.271 1 94.44 80 LYS A O 1
ATOM 629 N N . LEU A 1 81 ? -14.406 -24.688 4.914 1 96.12 81 LEU A N 1
ATOM 630 C CA . LEU A 1 81 ? -13.328 -25.297 4.145 1 96.12 81 LEU A CA 1
ATOM 631 C C . LEU A 1 81 ? -13.602 -26.766 3.877 1 96.12 81 LEU A C 1
ATOM 633 O O . LEU A 1 81 ? -13.344 -27.266 2.777 1 96.12 81 LEU A O 1
ATOM 637 N N . GLN A 1 82 ? -14.094 -27.422 4.875 1 95.81 82 GLN A N 1
ATOM 638 C CA . GLN A 1 82 ? -14.438 -28.828 4.711 1 95.81 82 GLN A CA 1
ATOM 639 C C . GLN A 1 82 ? -15.539 -29.016 3.668 1 95.81 82 GLN A C 1
ATOM 641 O O . GLN A 1 82 ? -15.477 -29.906 2.834 1 95.81 82 GLN A O 1
ATOM 646 N N . ALA A 1 83 ? -16.469 -28.141 3.725 1 95.81 83 ALA A N 1
ATOM 647 C CA . ALA A 1 83 ? -17.594 -28.219 2.799 1 95.81 83 ALA A CA 1
ATOM 648 C C . ALA A 1 83 ? -17.141 -28.062 1.354 1 95.81 83 ALA A C 1
ATOM 650 O O . ALA A 1 83 ? -17.531 -28.828 0.476 1 95.81 83 ALA A O 1
ATOM 651 N N . ILE A 1 84 ? -16.297 -27.078 1.121 1 95.31 84 ILE A N 1
ATOM 652 C CA . ILE A 1 84 ? -15.844 -26.844 -0.246 1 95.31 84 ILE A CA 1
ATOM 653 C C . ILE A 1 84 ? -14.945 -28 -0.688 1 95.31 84 ILE A C 1
ATOM 655 O O . ILE A 1 84 ? -14.969 -28.406 -1.854 1 95.31 84 ILE A O 1
ATOM 659 N N . THR A 1 85 ? -14.172 -28.484 0.183 1 95.69 85 THR A N 1
ATOM 660 C CA . THR A 1 85 ? -13.289 -29.594 -0.131 1 95.69 85 THR A CA 1
ATOM 661 C C . THR A 1 85 ? -14.094 -30.828 -0.548 1 95.69 85 THR A C 1
ATOM 663 O O . THR A 1 85 ? -13.773 -31.469 -1.551 1 95.69 85 THR A O 1
ATOM 666 N N . GLU A 1 86 ? -15.094 -31.109 0.177 1 96.06 86 GLU A N 1
ATOM 667 C CA . GLU A 1 86 ? -15.945 -32.25 -0.127 1 96.06 86 GLU A CA 1
ATOM 668 C C . GLU A 1 86 ? -16.672 -32.062 -1.458 1 96.06 86 GLU A C 1
ATOM 670 O O . GLU A 1 86 ? -16.766 -33 -2.258 1 96.06 86 GLU A O 1
ATOM 675 N N . ASP A 1 87 ? -17.141 -30.875 -1.606 1 96.56 87 ASP A N 1
ATOM 676 C CA . ASP A 1 87 ? -17.844 -30.578 -2.852 1 96.56 87 ASP A CA 1
ATOM 677 C C . ASP A 1 87 ? -16.922 -30.719 -4.055 1 96.56 87 ASP A C 1
ATOM 679 O O . ASP A 1 87 ? -17.297 -31.297 -5.074 1 96.56 87 ASP A O 1
ATOM 683 N N . LEU A 1 88 ? -15.742 -30.234 -3.951 1 96.75 88 LEU A N 1
ATOM 684 C CA . LEU A 1 88 ? -14.742 -30.312 -5.012 1 96.75 88 LEU A CA 1
ATOM 685 C C . LEU A 1 88 ? -14.375 -31.781 -5.293 1 96.75 88 LEU A C 1
ATOM 687 O O . LEU A 1 88 ? -14.258 -32.188 -6.453 1 96.75 88 LEU A O 1
ATOM 691 N N . GLN A 1 89 ? -14.234 -32.531 -4.246 1 94.94 89 GLN A N 1
ATOM 692 C CA . GLN A 1 89 ? -13.891 -33.938 -4.395 1 94.94 89 GLN A CA 1
ATOM 693 C C . GLN A 1 89 ? -15 -34.719 -5.094 1 94.94 89 GLN A C 1
ATOM 695 O O . GLN A 1 89 ? -14.734 -35.625 -5.867 1 94.94 89 GLN A O 1
ATOM 700 N N . ASN A 1 90 ? -16.172 -34.344 -4.797 1 96.62 90 ASN A N 1
ATOM 701 C CA . ASN A 1 90 ? -17.312 -35 -5.43 1 96.62 90 ASN A CA 1
ATOM 702 C C . ASN A 1 90 ? -17.391 -34.656 -6.918 1 96.62 90 ASN A C 1
ATOM 704 O O . ASN A 1 90 ? -17.688 -35.531 -7.734 1 96.62 90 ASN A O 1
ATOM 708 N N . GLN A 1 91 ? -17.172 -33.469 -7.262 1 96.56 91 GLN A N 1
ATOM 709 C CA . GLN A 1 91 ? -17.297 -33 -8.641 1 96.56 91 GLN A CA 1
ATOM 710 C C . GLN A 1 91 ? -16.094 -33.406 -9.469 1 96.56 91 GLN A C 1
ATOM 712 O O . GLN A 1 91 ? -16.219 -33.688 -10.664 1 96.56 91 GLN A O 1
ATOM 717 N N . TYR A 1 92 ? -14.969 -33.344 -8.82 1 96.69 92 TYR A N 1
ATOM 718 C CA . TYR A 1 92 ? -13.711 -33.656 -9.492 1 96.69 92 TYR A CA 1
ATOM 719 C C . TYR A 1 92 ? -12.922 -34.719 -8.711 1 96.69 92 TYR A C 1
ATOM 721 O O . TYR A 1 92 ? -11.906 -34.406 -8.086 1 96.69 92 TYR A O 1
ATOM 729 N N . PRO A 1 93 ? -13.211 -35.938 -8.82 1 95.38 93 PRO A N 1
ATOM 730 C CA . PRO A 1 93 ? -12.664 -37 -7.973 1 95.38 93 PRO A CA 1
ATOM 731 C C . PRO A 1 93 ? -11.18 -37.25 -8.234 1 95.38 93 PRO A C 1
ATOM 733 O O . PRO A 1 93 ? -10.5 -37.875 -7.406 1 95.38 93 PRO A O 1
ATOM 736 N N . THR A 1 94 ? -10.672 -36.781 -9.297 1 94.94 94 THR A N 1
ATOM 737 C CA . THR A 1 94 ? -9.289 -37.094 -9.664 1 94.94 94 THR A CA 1
ATOM 738 C C . THR A 1 94 ? -8.336 -36.125 -9 1 94.94 94 THR A C 1
ATOM 740 O O . THR A 1 94 ? -7.125 -36.344 -8.953 1 94.94 94 THR A O 1
ATOM 743 N N . ILE A 1 95 ? -8.836 -35 -8.492 1 95.44 95 ILE A N 1
ATOM 744 C CA . ILE A 1 95 ? -7.914 -34.031 -7.938 1 95.44 95 ILE A CA 1
ATOM 745 C C . ILE A 1 95 ? -7.801 -34.219 -6.426 1 95.44 95 ILE A C 1
ATOM 747 O O . ILE A 1 95 ? -8.711 -34.75 -5.789 1 95.44 95 ILE A O 1
ATOM 751 N N . LYS A 1 96 ? -6.711 -33.812 -5.879 1 97.06 96 LYS A N 1
ATOM 752 C CA . LYS A 1 96 ? -6.453 -33.844 -4.441 1 97.06 96 LYS A CA 1
ATOM 753 C C . LYS A 1 96 ? -6.574 -32.438 -3.848 1 97.06 96 LYS A C 1
ATOM 755 O O . LYS A 1 96 ? -6.305 -31.438 -4.527 1 97.06 96 LYS A O 1
ATOM 760 N N . THR A 1 97 ? -7.012 -32.406 -2.625 1 97.5 97 THR A N 1
ATOM 761 C CA . THR A 1 97 ? -7.137 -31.125 -1.938 1 97.5 97 THR A CA 1
ATOM 762 C C . THR A 1 97 ? -6.441 -31.172 -0.581 1 97.5 97 THR A C 1
ATOM 764 O O . THR A 1 97 ? -6.395 -32.219 0.066 1 97.5 97 THR A O 1
ATOM 767 N N . ARG A 1 98 ? -5.797 -30.141 -0.217 1 97.38 98 ARG A N 1
ATOM 768 C CA . ARG A 1 98 ? -5.277 -29.891 1.123 1 97.38 98 ARG A CA 1
ATOM 769 C C . ARG A 1 98 ? -5.883 -28.609 1.707 1 97.38 98 ARG A C 1
ATOM 771 O O . ARG A 1 98 ? -6.223 -27.688 0.97 1 97.38 98 ARG A O 1
ATOM 778 N N . LYS A 1 99 ? -6.023 -28.688 3.068 1 97.56 99 LYS A N 1
ATOM 779 C CA . LYS A 1 99 ? -6.637 -27.547 3.752 1 97.56 99 LYS A CA 1
ATOM 780 C C . LYS A 1 99 ? -5.609 -26.797 4.59 1 97.56 99 LYS A C 1
ATOM 782 O O . LYS A 1 99 ? -4.828 -27.406 5.324 1 97.56 99 LYS A O 1
ATOM 787 N N . PHE A 1 100 ? -5.57 -25.5 4.441 1 97.88 100 PHE A N 1
ATOM 788 C CA . PHE A 1 100 ? -4.793 -24.625 5.312 1 97.88 100 PHE A CA 1
ATOM 789 C C . PHE A 1 100 ? -5.711 -23.672 6.078 1 97.88 100 PHE A C 1
ATOM 791 O O . PHE A 1 100 ? -6.121 -22.641 5.555 1 97.88 100 PHE A O 1
ATOM 798 N N . VAL A 1 101 ? -6.008 -24.031 7.301 1 97.19 101 VAL A N 1
ATOM 799 C CA . VAL A 1 101 ? -6.871 -23.203 8.148 1 97.19 101 VAL A CA 1
ATOM 800 C C . VAL A 1 101 ? -6.039 -22.141 8.844 1 97.19 101 VAL A C 1
ATOM 802 O O . VAL A 1 101 ? -5.199 -22.438 9.695 1 97.19 101 VAL A O 1
ATOM 805 N N . CYS A 1 102 ? -6.305 -20.938 8.492 1 96.62 102 CYS A N 1
ATOM 806 C CA . CYS A 1 102 ? -5.547 -19.812 9.055 1 96.62 102 CYS A CA 1
ATOM 807 C C . CYS A 1 102 ? -6.344 -18.516 8.977 1 96.62 102 CYS A C 1
ATOM 809 O O . CYS A 1 102 ? -6.898 -18.203 7.922 1 96.62 102 CYS A O 1
ATOM 811 N N . ASP A 1 103 ? -6.477 -17.891 10.055 1 96.56 103 ASP A N 1
ATOM 812 C CA . ASP A 1 103 ? -7.035 -16.531 10.07 1 96.56 103 ASP A CA 1
ATOM 813 C C . ASP A 1 103 ? -6.012 -15.516 9.578 1 96.56 103 ASP A C 1
ATOM 815 O O . ASP A 1 103 ? -5.039 -15.219 10.266 1 96.56 103 ASP A O 1
ATOM 819 N N . ALA A 1 104 ? -6.297 -14.938 8.414 1 96.69 104 ALA A N 1
ATOM 820 C CA . ALA A 1 104 ? -5.344 -14.047 7.758 1 96.69 104 ALA A CA 1
ATOM 821 C C . ALA A 1 104 ? -5.125 -12.773 8.578 1 96.69 104 ALA A C 1
ATOM 823 O O . ALA A 1 104 ? -4.172 -12.031 8.336 1 96.69 104 ALA A O 1
ATOM 824 N N . SER A 1 105 ? -6.051 -12.492 9.516 1 95.88 105 SER A N 1
ATOM 825 C CA . SER A 1 105 ? -5.898 -11.312 10.367 1 95.88 105 SER A CA 1
ATOM 826 C C . SER A 1 105 ? -4.844 -11.539 11.438 1 95.88 105 SER A C 1
ATOM 828 O O . SER A 1 105 ? -4.406 -10.586 12.094 1 95.88 105 SER A O 1
ATOM 830 N N . LYS A 1 106 ? -4.5 -12.789 11.625 1 93.88 106 LYS A N 1
ATOM 831 C CA . LYS A 1 106 ? -3.527 -13.141 12.656 1 93.88 106 LYS A CA 1
ATOM 832 C C . LYS A 1 106 ? -2.133 -13.312 12.062 1 93.88 106 LYS A C 1
ATOM 834 O O . LYS A 1 106 ? -1.975 -13.359 10.836 1 93.88 106 LYS A O 1
ATOM 839 N N . ASP A 1 107 ? -1.179 -13.414 12.914 1 93.31 107 ASP A N 1
ATOM 840 C CA . ASP A 1 107 ? 0.213 -13.461 12.477 1 93.31 107 ASP A CA 1
ATOM 841 C C . ASP A 1 107 ? 0.547 -14.812 11.852 1 93.31 107 ASP A C 1
ATOM 843 O O . ASP A 1 107 ? 0.579 -15.836 12.539 1 93.31 107 ASP A O 1
ATOM 847 N N . LEU A 1 108 ? 0.864 -14.797 10.547 1 95.38 108 LEU A N 1
ATOM 848 C CA . LEU A 1 108 ? 1.249 -16 9.82 1 95.38 108 LEU A CA 1
ATOM 849 C C . LEU A 1 108 ? 2.557 -16.578 10.359 1 95.38 108 LEU A C 1
ATOM 851 O O . LEU A 1 108 ? 2.791 -17.781 10.281 1 95.38 108 LEU A O 1
ATOM 855 N N . LEU A 1 109 ? 3.393 -15.688 10.953 1 95.25 109 LEU A N 1
ATOM 856 C CA . LEU A 1 109 ? 4.738 -16.078 11.367 1 95.25 109 LEU A CA 1
ATOM 857 C C . LEU A 1 109 ? 4.723 -16.688 12.766 1 95.25 109 LEU A C 1
ATOM 859 O O . LEU A 1 109 ? 5.758 -17.125 13.266 1 95.25 109 LEU A O 1
ATOM 863 N N . ASP A 1 110 ? 3.521 -16.688 13.297 1 95.62 110 ASP A N 1
ATOM 864 C CA . ASP A 1 110 ? 3.402 -17.422 14.562 1 95.62 110 ASP A CA 1
ATOM 865 C C . ASP A 1 110 ? 3.855 -18.859 14.414 1 95.62 110 ASP A C 1
ATOM 867 O O . ASP A 1 110 ? 3.553 -19.516 13.406 1 95.62 110 ASP A O 1
ATOM 871 N N . SER A 1 111 ? 4.488 -19.359 15.391 1 95.5 111 SER A N 1
ATOM 872 C CA . SER A 1 111 ? 5.133 -20.656 15.312 1 95.5 111 SER A CA 1
ATOM 873 C C . SER A 1 111 ? 4.129 -21.75 14.953 1 95.5 111 SER A C 1
ATOM 875 O O . SER A 1 111 ? 4.387 -22.578 14.07 1 95.5 111 SER A O 1
ATOM 877 N N . SER A 1 112 ? 3.045 -21.781 15.578 1 95.62 112 SER A N 1
ATOM 878 C CA . SER A 1 112 ? 2.041 -22.812 15.328 1 95.62 112 SER A CA 1
ATOM 879 C C . SER A 1 112 ? 1.489 -22.719 13.914 1 95.62 112 SER A C 1
ATOM 881 O O . SER A 1 112 ? 1.34 -23.734 13.227 1 95.62 112 SER A O 1
ATOM 883 N N . THR A 1 113 ? 1.189 -21.5 13.438 1 96 113 THR A N 1
ATOM 884 C CA . THR A 1 113 ? 0.65 -21.297 12.102 1 96 113 THR A CA 1
ATOM 885 C C . THR A 1 113 ? 1.678 -21.672 11.031 1 96 113 THR A C 1
ATOM 887 O O . THR A 1 113 ? 1.34 -22.312 10.039 1 96 113 THR A O 1
ATOM 890 N N . LEU A 1 114 ? 2.893 -21.328 11.32 1 96.19 114 LEU A N 1
ATOM 891 C CA . LEU A 1 114 ? 3.971 -21.641 10.383 1 96.19 114 LEU A CA 1
ATOM 892 C C . LEU A 1 114 ? 4.191 -23.141 10.289 1 96.19 114 LEU A C 1
ATOM 894 O O . LEU A 1 114 ? 4.426 -23.672 9.203 1 96.19 114 LEU A O 1
ATOM 898 N N . SER A 1 115 ? 4.152 -23.766 11.398 1 96.56 115 SER A N 1
ATOM 899 C CA . SER A 1 115 ? 4.297 -25.219 11.422 1 96.56 115 SER A CA 1
ATOM 900 C C . SER A 1 115 ? 3.193 -25.891 10.609 1 96.56 115 SER A C 1
ATOM 902 O O . SER A 1 115 ? 3.459 -26.812 9.836 1 96.56 115 SER A O 1
ATOM 904 N N . ASN A 1 116 ? 2.037 -25.453 10.789 1 96.69 116 ASN A N 1
ATOM 905 C CA . ASN A 1 116 ? 0.912 -25.984 10.031 1 96.69 116 ASN A CA 1
ATOM 906 C C . ASN A 1 116 ? 1.08 -25.734 8.531 1 96.69 116 ASN A C 1
ATOM 908 O O . ASN A 1 116 ? 0.799 -26.625 7.719 1 96.69 116 ASN A O 1
ATOM 912 N N . LEU A 1 117 ? 1.495 -24.578 8.141 1 97.81 117 LEU A N 1
ATOM 913 C CA . LEU A 1 117 ? 1.733 -24.25 6.738 1 97.81 117 LEU A CA 1
ATOM 914 C C . LEU A 1 117 ? 2.779 -25.188 6.133 1 97.81 117 LEU A C 1
ATOM 916 O O . LEU A 1 117 ? 2.594 -25.703 5.027 1 97.81 117 LEU A O 1
ATOM 920 N N . HIS A 1 118 ? 3.791 -25.406 6.906 1 96.81 118 HIS A N 1
ATOM 921 C CA . HIS A 1 118 ? 4.859 -26.266 6.422 1 96.81 118 HIS A CA 1
ATOM 922 C C . HIS A 1 118 ? 4.359 -27.688 6.207 1 96.81 118 HIS A C 1
ATOM 924 O O . HIS A 1 118 ? 4.766 -28.359 5.254 1 96.81 118 HIS A O 1
ATOM 930 N N . LYS A 1 119 ? 3.541 -28.125 7.07 1 97.38 119 LYS A N 1
ATOM 931 C CA . LYS A 1 119 ? 2.961 -29.453 6.922 1 97.38 119 LYS A CA 1
ATOM 932 C C . LYS A 1 119 ? 2.135 -29.562 5.645 1 97.38 119 LYS A C 1
ATOM 934 O O . LYS A 1 119 ? 2.225 -30.547 4.918 1 97.38 119 LYS A O 1
ATOM 939 N N . VAL A 1 120 ? 1.4 -28.547 5.359 1 97.44 120 VAL A N 1
ATOM 940 C CA . VAL A 1 120 ? 0.533 -28.516 4.188 1 97.44 120 VAL A CA 1
ATOM 941 C C . VAL A 1 120 ? 1.381 -28.469 2.918 1 97.44 120 VAL A C 1
ATOM 943 O O . VAL A 1 120 ? 1 -29.047 1.894 1 97.44 120 VAL A O 1
ATOM 946 N N . LEU A 1 121 ? 2.529 -27.875 3.027 1 97.56 121 LEU A N 1
ATOM 947 C CA . LEU A 1 121 ? 3.377 -27.641 1.86 1 97.56 121 LEU A CA 1
ATOM 948 C C . LEU A 1 121 ? 4.332 -28.812 1.646 1 97.56 121 LEU A C 1
ATOM 950 O O . LEU A 1 121 ? 5.066 -28.844 0.66 1 97.56 121 LEU A O 1
ATOM 954 N N . LYS A 1 122 ? 4.305 -29.734 2.564 1 95.94 122 LYS A N 1
ATOM 955 C CA . LYS A 1 122 ? 5.234 -30.859 2.473 1 95.94 122 LYS A CA 1
ATOM 956 C C . LYS A 1 122 ? 4.973 -31.688 1.223 1 95.94 122 LYS A C 1
ATOM 958 O O . LYS A 1 122 ? 3.834 -32.094 0.97 1 95.94 122 LYS A O 1
ATOM 963 N N . ASP A 1 123 ? 6 -31.859 0.415 1 94.12 123 ASP A N 1
ATOM 964 C CA . ASP A 1 123 ? 5.992 -32.719 -0.76 1 94.12 123 ASP A CA 1
ATOM 965 C C . ASP A 1 123 ? 4.938 -32.281 -1.769 1 94.12 123 ASP A C 1
ATOM 967 O O . ASP A 1 123 ? 4.219 -33.094 -2.338 1 94.12 123 ASP A O 1
ATOM 971 N N . VAL A 1 124 ? 4.734 -31 -1.864 1 95.06 124 VAL A N 1
ATOM 972 C CA . VAL A 1 124 ? 3.764 -30.469 -2.812 1 95.06 124 VAL A CA 1
ATOM 973 C C . VAL A 1 124 ? 4.492 -29.766 -3.965 1 95.06 124 VAL A C 1
ATOM 975 O O . VAL A 1 124 ? 5.496 -29.094 -3.752 1 95.06 124 VAL A O 1
ATOM 978 N N . HIS A 1 125 ? 4.094 -30.094 -5.16 1 96.19 125 HIS A N 1
ATOM 979 C CA . HIS A 1 125 ? 4.559 -29.375 -6.344 1 96.19 125 HIS A CA 1
ATOM 980 C C . HIS A 1 125 ? 3.609 -28.25 -6.715 1 96.19 125 HIS A C 1
ATOM 982 O O . HIS A 1 125 ? 2.584 -28.469 -7.359 1 96.19 125 HIS A O 1
ATOM 988 N N . ILE A 1 126 ? 3.967 -27.031 -6.344 1 97.56 126 ILE A N 1
ATOM 989 C CA . ILE A 1 126 ? 3.068 -25.891 -6.5 1 97.56 126 ILE A CA 1
ATOM 990 C C . ILE A 1 126 ? 3.457 -25.109 -7.746 1 97.56 126 ILE A C 1
ATOM 992 O O . ILE A 1 126 ? 4.637 -24.812 -7.961 1 97.56 126 ILE A O 1
ATOM 996 N N . SER A 1 127 ? 2.443 -24.75 -8.555 1 97.06 127 SER A N 1
ATOM 997 C CA . SER A 1 127 ? 2.736 -23.953 -9.75 1 97.06 127 SER A CA 1
ATOM 998 C C . SER A 1 127 ? 1.904 -22.672 -9.781 1 97.06 127 SER A C 1
ATOM 1000 O O . SER A 1 127 ? 2.199 -21.75 -10.547 1 97.06 127 SER A O 1
ATOM 1002 N N . ILE A 1 128 ? 0.835 -22.609 -8.953 1 98 128 ILE A N 1
ATOM 1003 C CA . ILE A 1 128 ? -0.021 -21.422 -8.969 1 98 128 ILE A CA 1
ATOM 1004 C C . ILE A 1 128 ? -0.318 -20.984 -7.539 1 98 128 ILE A C 1
ATOM 1006 O O . ILE A 1 128 ? -0.614 -21.812 -6.672 1 98 128 ILE A O 1
ATOM 1010 N N . LEU A 1 129 ? -0.124 -19.781 -7.258 1 98.44 129 LEU A N 1
ATOM 1011 C CA . LEU A 1 129 ? -0.587 -19.125 -6.039 1 98.44 129 LEU A CA 1
ATOM 1012 C C . LEU A 1 129 ? -1.595 -18.031 -6.363 1 98.44 129 LEU A C 1
ATOM 1014 O O . LEU A 1 129 ? -1.28 -17.094 -7.098 1 98.44 129 LEU A O 1
ATOM 1018 N N . ILE A 1 130 ? -2.814 -18.203 -5.906 1 97.88 130 ILE A N 1
ATOM 1019 C CA . ILE A 1 130 ? -3.832 -17.172 -6.012 1 97.88 130 ILE A CA 1
ATOM 1020 C C . ILE A 1 130 ? -4.023 -16.5 -4.652 1 97.88 130 ILE A C 1
ATOM 1022 O O . ILE A 1 130 ? -4.641 -17.062 -3.752 1 97.88 130 ILE A O 1
ATOM 1026 N N . ASN A 1 131 ? -3.488 -15.352 -4.543 1 97.62 131 ASN A N 1
ATOM 1027 C CA . ASN A 1 131 ? -3.721 -14.516 -3.367 1 97.62 131 ASN A CA 1
ATOM 1028 C C . ASN A 1 131 ? -5.047 -13.766 -3.465 1 97.62 131 ASN A C 1
ATOM 1030 O O . ASN A 1 131 ? -5.094 -12.641 -3.955 1 97.62 131 ASN A O 1
ATOM 1034 N N . ASN A 1 132 ? -6.035 -14.391 -2.918 1 94.75 132 ASN A N 1
ATOM 1035 C CA 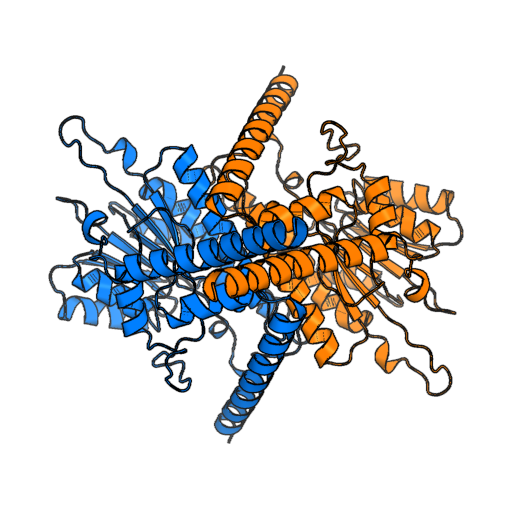. ASN A 1 132 ? -7.383 -13.859 -3.09 1 94.75 132 ASN A CA 1
ATOM 1036 C C . ASN A 1 132 ? -7.93 -13.289 -1.785 1 94.75 132 ASN A C 1
ATOM 1038 O O . ASN A 1 132 ? -8.844 -12.461 -1.801 1 94.75 132 ASN A O 1
ATOM 1042 N N . VAL A 1 133 ? -7.367 -13.758 -0.69 1 93 133 VAL A N 1
ATOM 1043 C CA . VAL A 1 133 ? -7.902 -13.336 0.6 1 93 133 VAL A CA 1
ATOM 1044 C C . VAL A 1 133 ? -7.801 -11.812 0.724 1 93 133 VAL A C 1
ATOM 1046 O O . VAL A 1 133 ? -6.777 -11.227 0.371 1 93 133 VAL A O 1
ATOM 1049 N N . GLY A 1 134 ? -8.875 -11.18 1.102 1 89.69 134 GLY A N 1
ATOM 1050 C CA . GLY A 1 134 ? -8.906 -9.734 1.273 1 89.69 134 GLY A CA 1
ATOM 1051 C C . GLY A 1 134 ? -10.312 -9.164 1.293 1 89.69 134 GLY A C 1
ATOM 1052 O O . GLY A 1 134 ? -11.289 -9.914 1.265 1 89.69 134 GLY A O 1
ATOM 1053 N N . GLY A 1 135 ? -10.344 -7.824 1.439 1 86.94 135 GLY A N 1
ATOM 1054 C CA . GLY A 1 135 ? -11.633 -7.141 1.435 1 86.94 135 GLY A CA 1
ATOM 1055 C C . GLY A 1 135 ? -11.984 -6.531 2.777 1 86.94 135 GLY A C 1
ATOM 1056 O O . GLY A 1 135 ? -11.352 -6.832 3.791 1 86.94 135 GLY A O 1
ATOM 1057 N N . MET A 1 136 ? -13.016 -5.773 2.725 1 86.94 136 MET A N 1
ATOM 1058 C CA . MET A 1 136 ? -13.477 -5.078 3.926 1 86.94 136 MET A CA 1
ATOM 1059 C C . MET A 1 136 ? -14.391 -5.977 4.754 1 86.94 136 MET A C 1
ATOM 1061 O O . MET A 1 136 ? -14.734 -5.645 5.891 1 86.94 136 MET A O 1
ATOM 1065 N N . GLY A 1 137 ? -14.688 -7.164 4.195 1 82.88 137 GLY A N 1
ATOM 1066 C CA . GLY A 1 137 ? -15.516 -8.117 4.91 1 82.88 137 GLY A CA 1
ATOM 1067 C C . GLY A 1 137 ? -14.828 -8.711 6.129 1 82.88 137 GLY A C 1
ATOM 1068 O O . GLY A 1 137 ? -15.445 -9.453 6.898 1 82.88 137 GLY A O 1
ATOM 1069 N N . CYS A 1 138 ? -13.625 -8.352 6.336 1 89.25 138 CYS A N 1
ATOM 1070 C CA . CYS A 1 138 ? -12.883 -8.805 7.508 1 89.25 138 CYS A CA 1
ATOM 1071 C C . CYS A 1 138 ? -13.312 -8.039 8.75 1 89.25 138 CYS A C 1
ATOM 1073 O O . CYS A 1 138 ? -12.969 -8.422 9.867 1 89.25 138 CYS A O 1
ATOM 1075 N N . LEU A 1 139 ? -14.039 -6.938 8.523 1 91.75 139 LEU A N 1
ATOM 1076 C CA . LEU A 1 139 ? -14.602 -6.172 9.633 1 91.75 139 LEU A CA 1
ATOM 1077 C C . LEU A 1 139 ? -16.109 -6.41 9.742 1 91.75 139 LEU A C 1
ATOM 1079 O O . LEU A 1 139 ? -16.75 -6.773 8.766 1 91.75 139 LEU A O 1
ATOM 1083 N N . PRO A 1 140 ? -16.656 -6.207 10.914 1 89.25 140 PRO A N 1
ATOM 1084 C CA . PRO A 1 140 ? -18.125 -6.277 11.039 1 89.25 140 PRO A CA 1
ATOM 1085 C C . PRO A 1 140 ? -18.828 -5.262 10.148 1 89.25 140 PRO A C 1
ATOM 1087 O O . PRO A 1 140 ? -18.328 -4.148 9.953 1 89.25 140 PRO A O 1
ATOM 1090 N N . PRO A 1 141 ? -19.938 -5.672 9.664 1 85.81 141 PRO A N 1
ATOM 1091 C CA . PRO A 1 141 ? -20.688 -4.785 8.773 1 85.81 141 PRO A CA 1
ATOM 1092 C C . PRO A 1 141 ? -20.922 -3.398 9.375 1 85.81 141 PRO A C 1
ATOM 1094 O O . PRO A 1 141 ? -20.922 -2.4 8.648 1 85.81 141 PRO A O 1
ATOM 1097 N N . SER A 1 142 ? -21.078 -3.32 10.656 1 84.81 142 SER A N 1
ATOM 1098 C CA . SER A 1 142 ? -21.375 -2.061 11.328 1 84.81 142 SER A CA 1
ATOM 1099 C C . SER A 1 142 ? -20.188 -1.106 11.258 1 84.81 142 SER A C 1
ATOM 1101 O O . SER A 1 142 ? -20.328 0.095 11.492 1 84.81 142 SER A O 1
ATOM 1103 N N . CYS A 1 143 ? -19.062 -1.591 10.852 1 87.25 143 CYS A N 1
ATOM 1104 C CA . CYS A 1 143 ? -17.844 -0.792 10.875 1 87.25 143 CYS A CA 1
ATOM 1105 C C . CYS A 1 143 ? -17.469 -0.334 9.469 1 87.25 143 CYS A C 1
ATOM 1107 O O . CYS A 1 143 ? -16.422 0.307 9.281 1 87.25 143 CYS A O 1
ATOM 1109 N N . LEU A 1 144 ? -18.312 -0.597 8.547 1 88.38 144 LEU A N 1
ATOM 1110 C CA . LEU A 1 144 ? -17.938 -0.296 7.168 1 88.38 144 LEU A CA 1
ATOM 1111 C C . LEU A 1 144 ? -18.312 1.135 6.801 1 88.38 144 LEU A C 1
ATOM 1113 O O . LEU A 1 144 ? -19.281 1.679 7.328 1 88.38 144 LEU A O 1
ATOM 1117 N N . TYR A 1 145 ? -17.469 1.741 5.984 1 90.19 145 TYR A N 1
ATOM 1118 C CA . TYR A 1 145 ? -17.688 3.047 5.371 1 90.19 145 TYR A CA 1
ATOM 1119 C C . TYR A 1 145 ? -17.797 4.133 6.434 1 90.19 145 TYR A C 1
ATOM 1121 O O . TYR A 1 145 ? -18.609 5.055 6.305 1 90.19 145 TYR A O 1
ATOM 1129 N N . GLN A 1 146 ? -17.125 3.955 7.516 1 90.94 146 GLN A N 1
ATOM 1130 C CA . GLN A 1 146 ? -17.047 4.977 8.555 1 90.94 146 GLN A CA 1
ATOM 1131 C C . GLN A 1 146 ? -15.969 6.004 8.25 1 90.94 146 GLN A C 1
ATOM 1133 O O . GLN A 1 146 ? -15.086 5.758 7.422 1 90.94 146 GLN A O 1
ATOM 1138 N N . ALA A 1 147 ? -16.172 7.195 8.914 1 93.38 147 ALA A N 1
ATOM 1139 C CA . ALA A 1 147 ? -15.055 8.141 8.875 1 93.38 147 ALA A CA 1
ATOM 1140 C C . ALA A 1 147 ? -13.781 7.512 9.422 1 93.38 147 ALA A C 1
ATOM 1142 O O . ALA A 1 147 ? -13.828 6.719 10.367 1 93.38 147 ALA A O 1
ATOM 1143 N N . TYR A 1 148 ? -12.664 7.824 8.852 1 95.12 148 TYR A N 1
ATOM 1144 C CA . TYR A 1 148 ? -11.383 7.199 9.164 1 95.12 148 TYR A CA 1
ATOM 1145 C C . TYR A 1 148 ? -11.109 7.242 10.664 1 95.12 148 TYR A C 1
ATOM 1147 O O . TYR A 1 148 ? -10.672 6.25 11.25 1 95.12 148 TYR A O 1
ATOM 1155 N N . GLU A 1 149 ? -11.406 8.367 11.273 1 92.19 149 GLU A N 1
ATOM 1156 C CA . GLU A 1 149 ? -11.102 8.578 12.68 1 92.19 149 GLU A CA 1
ATOM 1157 C C . GLU A 1 149 ? -12.008 7.734 13.578 1 92.19 149 GLU A C 1
ATOM 1159 O O . GLU A 1 149 ? -11.75 7.594 14.773 1 92.19 149 GLU A O 1
ATOM 1164 N N . SER A 1 150 ? -13 7.152 13 1 94 150 SER A N 1
ATOM 1165 C CA . SER A 1 150 ? -13.945 6.352 13.773 1 94 150 SER A CA 1
ATOM 1166 C C . SER A 1 150 ? -13.477 4.902 13.883 1 94 150 SER A C 1
ATOM 1168 O O . SER A 1 150 ? -13.984 4.141 14.711 1 94 150 SER A O 1
ATOM 1170 N N . TYR A 1 151 ? -12.57 4.5 13.078 1 95.31 151 TYR A N 1
ATOM 1171 C CA . TYR A 1 151 ? -12.016 3.154 13.18 1 95.31 151 TYR A CA 1
ATOM 1172 C C . TYR A 1 151 ? -11.102 3.027 14.391 1 95.31 151 TYR A C 1
ATOM 1174 O O . TYR A 1 151 ? -10.391 3.973 14.742 1 95.31 151 TYR A O 1
ATOM 1182 N N . THR A 1 152 ? -11.164 1.911 15.047 1 95.88 152 THR A N 1
ATOM 1183 C CA . THR A 1 152 ? -10.188 1.63 16.094 1 95.88 152 THR A CA 1
ATOM 1184 C C . THR A 1 152 ? -8.859 1.173 15.484 1 95.88 152 THR A C 1
ATOM 1186 O O . THR A 1 152 ? -8.812 0.748 14.328 1 95.88 152 THR A O 1
ATOM 1189 N N . GLY A 1 153 ? -7.797 1.297 16.281 1 96.88 153 GLY A N 1
ATOM 1190 C CA . GLY A 1 153 ? -6.508 0.802 15.828 1 96.88 153 GLY A CA 1
ATOM 1191 C C . GLY A 1 153 ? -6.523 -0.672 15.469 1 96.88 153 GLY A C 1
ATOM 1192 O O . GLY A 1 153 ? -5.902 -1.086 14.492 1 96.88 153 GLY A O 1
ATOM 1193 N N . GLU A 1 154 ? -7.23 -1.383 16.203 1 96.25 154 GLU A N 1
ATOM 1194 C CA . GLU A 1 154 ? -7.332 -2.82 15.977 1 96.25 154 GLU A CA 1
ATOM 1195 C C . GLU A 1 154 ? -8.039 -3.115 14.656 1 96.25 154 GLU A C 1
ATOM 1197 O O . GLU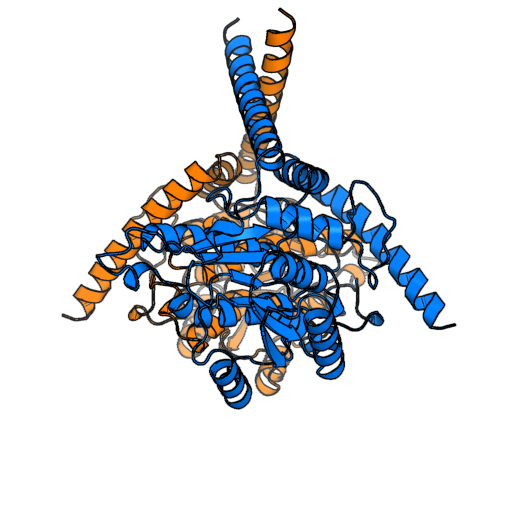 A 1 154 ? -7.652 -4.035 13.93 1 96.25 154 GLU A O 1
ATOM 1202 N N . GLN A 1 155 ? -9.102 -2.416 14.383 1 96.25 155 GLN A N 1
ATOM 1203 C CA . GLN A 1 155 ? -9.82 -2.588 13.125 1 96.25 155 GLN A CA 1
ATOM 1204 C C . GLN A 1 155 ? -8.914 -2.297 11.93 1 96.25 155 GLN A C 1
ATOM 1206 O O . GLN A 1 155 ? -8.914 -3.037 10.945 1 96.25 155 GLN A O 1
ATOM 1211 N N . ILE A 1 156 ? -8.125 -1.235 12.031 1 97.12 156 ILE A N 1
ATOM 1212 C CA . ILE A 1 156 ? -7.184 -0.873 10.977 1 97.12 156 ILE A CA 1
ATOM 1213 C C . ILE A 1 156 ? -6.152 -1.987 10.797 1 97.12 156 ILE A C 1
ATOM 1215 O O . ILE A 1 156 ? -5.844 -2.379 9.672 1 97.12 156 ILE A O 1
ATOM 1219 N N . ASP A 1 157 ? -5.672 -2.502 11.914 1 97.38 157 ASP A N 1
ATOM 1220 C CA . ASP A 1 157 ? -4.695 -3.584 11.867 1 97.38 157 ASP A CA 1
ATOM 1221 C C . ASP A 1 157 ? -5.273 -4.82 11.18 1 97.38 157 ASP A C 1
ATOM 1223 O O . ASP A 1 157 ? -4.578 -5.504 10.43 1 97.38 157 ASP A O 1
ATOM 1227 N N . VAL A 1 158 ? -6.492 -5.098 11.461 1 97 158 VAL A N 1
ATOM 1228 C CA . VAL A 1 158 ? -7.152 -6.238 10.828 1 97 158 VAL A CA 1
ATOM 1229 C C . VAL A 1 158 ? -7.152 -6.059 9.312 1 97 158 VAL A C 1
ATOM 1231 O O . VAL A 1 158 ? -6.805 -6.984 8.578 1 97 158 VAL A O 1
ATOM 1234 N N . VAL A 1 159 ? -7.512 -4.898 8.836 1 96.75 159 VAL A N 1
ATOM 1235 C CA . VAL A 1 159 ? -7.566 -4.617 7.402 1 96.75 159 VAL A CA 1
ATOM 1236 C C . VAL A 1 159 ? -6.172 -4.754 6.797 1 96.75 159 VAL A C 1
ATOM 1238 O O . VAL A 1 159 ? -6.004 -5.367 5.738 1 96.75 159 VAL A O 1
ATOM 1241 N N . LEU A 1 160 ? -5.164 -4.25 7.492 1 97.69 160 LEU A N 1
ATOM 1242 C CA . LEU A 1 160 ? -3.789 -4.32 7.012 1 97.69 160 LEU A CA 1
ATOM 1243 C C . LEU A 1 160 ? -3.305 -5.766 6.957 1 97.69 160 LEU A C 1
ATOM 1245 O O . LEU A 1 160 ? -2.666 -6.172 5.984 1 97.69 160 LEU A O 1
ATOM 1249 N N . ASN A 1 161 ? -3.607 -6.488 7.98 1 97.62 161 ASN A N 1
ATOM 1250 C CA . ASN A 1 161 ? -3.137 -7.867 8.062 1 97.62 161 ASN A CA 1
ATOM 1251 C C . ASN A 1 161 ? -3.787 -8.742 6.992 1 97.62 161 ASN A C 1
ATOM 1253 O O . ASN A 1 161 ? -3.1 -9.484 6.285 1 97.62 161 ASN A O 1
ATOM 1257 N N . VAL A 1 162 ? -5.031 -8.625 6.809 1 97.25 162 VAL A N 1
ATOM 1258 C CA . VAL A 1 162 ? -5.789 -9.492 5.914 1 97.25 162 VAL A CA 1
ATOM 1259 C C . VAL A 1 162 ? -5.469 -9.148 4.461 1 97.25 162 VAL A C 1
ATOM 1261 O O . VAL A 1 162 ? -5.277 -10.039 3.631 1 97.25 162 VAL A O 1
ATOM 1264 N N . ASN A 1 163 ? -5.375 -7.883 4.191 1 95.75 163 ASN A N 1
ATOM 1265 C CA . ASN A 1 163 ? -5.324 -7.453 2.799 1 95.75 163 ASN A CA 1
ATOM 1266 C C . ASN A 1 163 ? -3.887 -7.305 2.312 1 95.75 163 ASN A C 1
ATOM 1268 O O . ASN A 1 163 ? -3.643 -7.191 1.109 1 95.75 163 ASN A O 1
ATOM 1272 N N . LEU A 1 164 ? -2.986 -7.281 3.242 1 96.19 164 LEU A N 1
ATOM 1273 C CA . LEU A 1 164 ? -1.642 -6.922 2.807 1 96.19 164 LEU A CA 1
ATOM 1274 C C . LEU A 1 164 ? -0.604 -7.855 3.422 1 96.19 164 LEU A C 1
ATOM 1276 O O . LEU A 1 164 ? 0.069 -8.602 2.707 1 96.19 164 LEU A O 1
ATOM 1280 N N . ARG A 1 165 ? -0.467 -7.852 4.707 1 97.62 165 ARG A N 1
ATOM 1281 C CA . ARG A 1 165 ? 0.618 -8.547 5.391 1 97.62 165 ARG A CA 1
ATOM 1282 C C . ARG A 1 165 ? 0.571 -10.047 5.109 1 97.62 165 ARG A C 1
ATOM 1284 O O . ARG A 1 165 ? 1.606 -10.672 4.875 1 97.62 165 ARG A O 1
ATOM 1291 N N . PHE A 1 166 ? -0.574 -10.656 5.168 1 98.06 166 PHE A N 1
ATOM 1292 C CA . PHE A 1 166 ? -0.74 -12.086 4.926 1 98.06 166 PHE A CA 1
ATOM 1293 C C . PHE A 1 166 ? -0.212 -12.469 3.551 1 98.06 166 PHE A C 1
ATOM 1295 O O . PHE A 1 166 ? 0.586 -13.398 3.424 1 98.06 166 PHE A O 1
ATOM 1302 N N . MET A 1 167 ? -0.582 -11.734 2.531 1 97.75 167 MET A N 1
ATOM 1303 C CA . MET A 1 167 ? -0.188 -12 1.149 1 97.75 167 MET A CA 1
ATOM 1304 C C . MET A 1 167 ? 1.326 -11.906 0.989 1 97.75 167 MET A C 1
ATOM 1306 O O . MET A 1 167 ? 1.944 -12.781 0.381 1 97.75 167 MET A O 1
ATOM 1310 N N . VAL A 1 168 ? 1.901 -10.867 1.569 1 97.94 168 VAL A N 1
ATOM 1311 C CA . VAL A 1 168 ? 3.328 -10.625 1.39 1 97.94 168 VAL A CA 1
ATOM 1312 C C . VAL A 1 168 ? 4.133 -11.742 2.051 1 97.94 168 VAL A C 1
ATOM 1314 O O . VAL A 1 168 ? 5.105 -12.242 1.479 1 97.94 168 VAL A O 1
ATOM 1317 N N . GLN A 1 169 ? 3.76 -12.133 3.236 1 98.38 169 GLN A N 1
ATOM 1318 C CA . GLN A 1 169 ? 4.477 -13.172 3.967 1 98.38 169 GLN A CA 1
ATOM 1319 C C . GLN A 1 169 ? 4.305 -14.531 3.301 1 98.38 169 GLN A C 1
ATOM 1321 O O . GLN A 1 169 ? 5.27 -15.281 3.15 1 98.38 169 GLN A O 1
ATOM 1326 N N . LEU A 1 170 ? 3.098 -14.852 2.893 1 98.31 170 LEU A N 1
ATOM 1327 C CA . LEU A 1 170 ? 2.832 -16.125 2.238 1 98.31 170 LEU A CA 1
ATOM 1328 C C . LEU A 1 170 ? 3.6 -16.234 0.925 1 98.31 170 LEU A C 1
ATOM 1330 O O . LEU A 1 170 ? 4.207 -17.266 0.639 1 98.31 170 LEU A O 1
ATOM 1334 N N . THR A 1 171 ? 3.543 -15.172 0.123 1 98.44 171 THR A N 1
ATOM 1335 C CA . THR A 1 171 ? 4.238 -15.141 -1.159 1 98.44 171 THR A CA 1
ATOM 1336 C C . THR A 1 171 ? 5.734 -15.367 -0.97 1 98.44 171 THR A C 1
ATOM 1338 O O . THR A 1 171 ? 6.348 -16.141 -1.703 1 98.44 171 THR A O 1
ATOM 1341 N N . ARG A 1 172 ? 6.281 -14.711 0.035 1 97.44 172 ARG A N 1
ATOM 1342 C CA . ARG A 1 172 ? 7.699 -14.891 0.337 1 97.44 172 ARG A CA 1
ATOM 1343 C C . ARG A 1 172 ? 8.031 -16.359 0.6 1 97.44 172 ARG A C 1
ATOM 1345 O O . ARG A 1 172 ? 9.023 -16.875 0.086 1 97.44 172 ARG A O 1
ATOM 1352 N N . ILE A 1 173 ? 7.262 -17 1.343 1 97.38 173 ILE A N 1
ATOM 1353 C CA . ILE A 1 173 ? 7.488 -18.375 1.763 1 97.38 173 ILE A CA 1
ATOM 1354 C C . ILE A 1 173 ? 7.344 -19.312 0.564 1 97.38 173 ILE A C 1
ATOM 1356 O O . ILE A 1 173 ? 8.07 -20.312 0.45 1 97.38 173 ILE A O 1
ATOM 1360 N N . LEU A 1 174 ? 6.469 -19.016 -0.407 1 98 174 LEU A N 1
ATOM 1361 C CA . LEU A 1 174 ? 6.086 -19.953 -1.452 1 98 174 LEU A CA 1
ATOM 1362 C C . LEU A 1 174 ? 6.98 -19.797 -2.678 1 98 174 LEU A C 1
ATOM 1364 O O . LEU A 1 174 ? 7.113 -20.734 -3.477 1 98 174 LEU A O 1
ATOM 1368 N N . ILE A 1 175 ? 7.617 -18.656 -2.854 1 96.94 175 ILE A N 1
ATOM 1369 C CA . ILE A 1 175 ? 8.383 -18.359 -4.062 1 96.94 175 ILE A CA 1
ATOM 1370 C C . ILE A 1 175 ? 9.445 -19.438 -4.27 1 96.94 175 ILE A C 1
ATOM 1372 O O . ILE A 1 175 ? 9.555 -20.016 -5.355 1 96.94 175 ILE A O 1
ATOM 1376 N N . PRO A 1 176 ? 10.195 -19.812 -3.203 1 95.62 176 PRO A N 1
ATOM 1377 C CA . PRO A 1 176 ? 11.211 -20.844 -3.42 1 95.62 176 PRO A CA 1
ATOM 1378 C C . PRO A 1 176 ? 10.602 -22.188 -3.85 1 95.62 176 PRO A C 1
ATOM 1380 O O . PRO A 1 176 ? 11.242 -22.953 -4.57 1 95.62 176 PRO A O 1
ATOM 1383 N N . LEU A 1 177 ? 9.414 -22.453 -3.461 1 95.69 177 LEU A N 1
ATOM 1384 C CA . LEU A 1 177 ? 8.734 -23.703 -3.801 1 95.69 177 LEU A CA 1
ATOM 1385 C C . LEU A 1 177 ? 8.156 -23.641 -5.211 1 95.69 177 LEU A C 1
ATOM 1387 O O . LEU A 1 177 ? 7.844 -24.672 -5.805 1 95.69 177 LEU A O 1
ATOM 1391 N N . MET A 1 178 ? 8.008 -22.438 -5.73 1 96.44 178 MET A N 1
ATOM 1392 C CA . MET A 1 178 ? 7.387 -22.234 -7.035 1 96.44 178 MET A CA 1
ATOM 1393 C C . MET A 1 178 ? 8.445 -22.078 -8.125 1 96.44 178 MET A C 1
ATOM 1395 O O . MET A 1 178 ? 8.117 -22.016 -9.312 1 96.44 178 MET A O 1
ATOM 1399 N N . ASP A 1 179 ? 9.617 -21.891 -7.66 1 94.69 179 ASP A N 1
ATOM 1400 C CA . ASP A 1 179 ? 10.719 -21.797 -8.617 1 94.69 179 ASP A CA 1
ATOM 1401 C C . ASP A 1 179 ? 11.18 -23.172 -9.062 1 94.69 179 ASP A C 1
ATOM 1403 O O . ASP A 1 179 ? 11.953 -23.828 -8.359 1 94.69 179 ASP A O 1
ATOM 1407 N N . HIS A 1 180 ? 10.781 -23.578 -10.234 1 91.81 180 HIS A N 1
ATOM 1408 C CA . HIS A 1 180 ? 11.109 -24.891 -10.758 1 91.81 180 HIS A CA 1
ATOM 1409 C C . HIS A 1 180 ? 12.203 -24.812 -11.82 1 91.81 180 HIS A C 1
ATOM 1411 O O . HIS A 1 180 ? 12.383 -25.75 -12.609 1 91.81 180 HIS A O 1
ATOM 1417 N N . SER A 1 181 ? 12.742 -23.656 -11.906 1 77 181 SER A N 1
ATOM 1418 C CA . SER A 1 181 ? 13.781 -23.438 -12.906 1 77 181 SER A CA 1
ATOM 1419 C C . SER A 1 181 ? 14.898 -24.469 -12.766 1 77 181 SER A C 1
ATOM 1421 O O . SER A 1 181 ? 15.469 -24.906 -13.766 1 77 181 SER A O 1
ATOM 1423 N N . THR A 1 182 ? 15.242 -24.828 -11.5 1 65.75 182 THR A N 1
ATOM 1424 C CA . THR A 1 182 ? 16.375 -25.719 -11.312 1 65.75 182 THR A CA 1
ATOM 1425 C C . THR A 1 182 ? 15.961 -27.172 -11.547 1 65.75 182 THR A C 1
ATOM 1427 O O . THR A 1 182 ? 16.812 -28.047 -11.656 1 65.75 182 THR A O 1
ATOM 1430 N N . SER A 1 183 ? 14.703 -27.391 -11.414 1 58.66 183 SER A N 1
ATOM 1431 C CA . SER A 1 183 ? 14.25 -28.781 -11.57 1 58.66 183 SER A CA 1
ATOM 1432 C C . SER A 1 183 ? 14.336 -29.219 -13.031 1 58.66 183 SER A C 1
ATOM 1434 O O . SER A 1 183 ? 14.008 -30.375 -13.352 1 58.66 183 SER A O 1
ATOM 1436 N N . MET A 1 184 ? 14.734 -28.312 -13.93 1 52.47 184 MET A N 1
ATOM 1437 C CA . MET A 1 184 ? 14.859 -28.656 -15.344 1 52.47 184 MET A CA 1
ATOM 1438 C C . MET A 1 184 ? 15.945 -29.719 -15.555 1 52.47 184 MET A C 1
ATOM 1440 O O . MET A 1 184 ? 17.062 -29.578 -15.055 1 52.47 184 MET A O 1
ATOM 1444 N N . THR A 1 185 ? 15.531 -30.953 -15.414 1 46.78 185 THR A N 1
ATOM 1445 C CA . THR A 1 185 ? 16.453 -32 -15.82 1 46.78 185 THR A CA 1
ATOM 1446 C C . THR A 1 185 ? 16.812 -31.859 -17.297 1 46.78 185 THR A C 1
ATOM 1448 O O . THR A 1 185 ? 16.031 -31.344 -18.094 1 46.78 185 THR A O 1
ATOM 1451 N N . ALA A 1 186 ? 18.141 -32.062 -17.609 1 49.09 186 ALA A N 1
ATOM 1452 C CA . ALA A 1 186 ? 18.734 -32.094 -18.938 1 49.09 186 ALA A CA 1
ATOM 1453 C C . ALA A 1 186 ? 17.781 -32.719 -19.953 1 49.09 186 ALA A C 1
ATOM 1455 O O . ALA A 1 186 ? 17.719 -32.281 -21.109 1 49.09 186 ALA A O 1
ATOM 1456 N N . ALA A 1 187 ? 17.125 -33.75 -19.625 1 51.12 187 ALA A N 1
ATOM 1457 C CA . ALA A 1 187 ? 16.422 -34.562 -20.609 1 51.12 187 ALA A CA 1
ATOM 1458 C C . ALA A 1 187 ? 15.07 -33.969 -20.969 1 51.12 187 ALA A C 1
ATOM 1460 O O . ALA A 1 187 ? 14.578 -34.156 -22.078 1 51.12 187 ALA A O 1
ATOM 1461 N N . SER A 1 188 ? 14.383 -33.25 -20.047 1 52.69 188 SER A N 1
ATOM 1462 C CA . SER A 1 188 ? 13.086 -32.656 -20.359 1 52.69 188 SER A CA 1
ATOM 1463 C C . SER A 1 188 ? 13.18 -31.156 -20.562 1 52.69 188 SER A C 1
ATOM 1465 O O . SER A 1 188 ? 13.664 -30.438 -19.672 1 52.69 188 SER A O 1
ATOM 1467 N N . ASN A 1 189 ? 13.547 -30.578 -21.656 1 56.12 189 ASN A N 1
ATOM 1468 C CA . ASN A 1 189 ? 13.695 -29.203 -22.125 1 56.12 189 ASN A CA 1
ATOM 1469 C C . ASN A 1 189 ? 12.453 -28.359 -21.812 1 56.12 189 ASN A C 1
ATOM 1471 O O . ASN A 1 189 ? 12.242 -27.312 -22.406 1 56.12 189 ASN A O 1
ATOM 1475 N N . LYS A 1 190 ? 11.484 -28.953 -20.922 1 69.94 190 LYS A N 1
ATOM 1476 C CA . LYS A 1 190 ? 10.242 -28.203 -20.828 1 69.94 190 LYS A CA 1
ATOM 1477 C C . LYS A 1 190 ? 10.258 -27.25 -19.625 1 69.94 190 LYS A C 1
ATOM 1479 O O . LYS A 1 190 ? 10.594 -27.656 -18.516 1 69.94 190 LYS A O 1
ATOM 1484 N N . ARG A 1 191 ? 9.945 -26.047 -19.906 1 78.62 191 ARG A N 1
ATOM 1485 C CA . ARG A 1 191 ? 9.82 -25.031 -18.859 1 78.62 191 ARG A CA 1
ATOM 1486 C C . ARG A 1 191 ? 8.641 -25.328 -17.938 1 78.62 191 ARG A C 1
ATOM 1488 O O . ARG A 1 191 ? 7.625 -25.875 -18.391 1 78.62 191 ARG A O 1
ATOM 1495 N N . LEU A 1 192 ? 8.844 -25.266 -16.672 1 91.06 192 LEU A N 1
ATOM 1496 C CA . LEU A 1 192 ? 7.809 -25.422 -15.656 1 91.06 192 LEU A CA 1
ATOM 1497 C C . LEU A 1 192 ? 7.469 -24.094 -15.008 1 91.06 192 LEU A C 1
ATOM 1499 O O . LEU A 1 192 ? 7.906 -23.797 -13.898 1 91.06 192 LEU A O 1
ATOM 1503 N N . PRO A 1 193 ? 6.68 -23.297 -15.797 1 93.44 193 PRO A N 1
ATOM 1504 C CA . PRO A 1 193 ? 6.355 -21.953 -15.312 1 93.44 193 PRO A CA 1
ATOM 1505 C C . PRO A 1 193 ? 5.395 -21.969 -14.133 1 93.44 193 PRO A C 1
ATOM 1507 O O . PRO A 1 193 ? 4.637 -22.922 -13.953 1 93.44 193 PRO A O 1
ATOM 1510 N N . SER A 1 194 ? 5.512 -21 -13.344 1 96.38 194 SER A N 1
ATOM 1511 C CA . SER A 1 194 ? 4.602 -20.797 -12.219 1 96.38 194 SER A CA 1
ATOM 1512 C C . SER A 1 194 ? 3.893 -19.438 -12.32 1 96.38 194 SER A C 1
ATOM 1514 O O . SER A 1 194 ? 4.305 -18.578 -13.094 1 96.38 194 SER A O 1
ATOM 1516 N N . LEU A 1 195 ? 2.768 -19.359 -11.594 1 96.5 195 LEU A N 1
ATOM 1517 C CA . LEU A 1 195 ? 1.959 -18.156 -11.633 1 96.5 195 LEU A CA 1
ATOM 1518 C C . LEU A 1 195 ? 1.591 -17.703 -10.219 1 96.5 195 LEU A C 1
ATOM 1520 O O . LEU A 1 195 ? 1.194 -18.516 -9.391 1 96.5 195 LEU A O 1
ATOM 1524 N N . ILE A 1 196 ? 1.896 -16.5 -9.961 1 97.56 196 ILE A N 1
ATOM 1525 C CA . ILE A 1 196 ? 1.351 -15.836 -8.789 1 97.56 196 ILE A CA 1
ATOM 1526 C C . ILE A 1 196 ? 0.322 -14.789 -9.219 1 97.56 196 ILE A C 1
ATOM 1528 O O . ILE A 1 196 ? 0.643 -13.867 -9.969 1 97.56 196 ILE A O 1
ATOM 1532 N N . LEU A 1 197 ? -0.886 -14.977 -8.789 1 96.12 197 LEU A N 1
ATOM 1533 C CA . LEU A 1 197 ? -1.969 -14.055 -9.102 1 96.12 197 LEU A CA 1
ATOM 1534 C C . LEU A 1 197 ? -2.449 -13.328 -7.852 1 96.12 197 LEU A C 1
ATOM 1536 O O . LEU A 1 197 ? -2.969 -13.961 -6.926 1 96.12 197 LEU A O 1
ATOM 1540 N N . ASN A 1 198 ? -2.234 -12.039 -7.805 1 95.38 198 ASN A N 1
ATOM 1541 C CA . ASN A 1 198 ? -2.707 -11.18 -6.727 1 95.38 198 ASN A CA 1
ATOM 1542 C C . ASN A 1 198 ? -3.988 -10.445 -7.113 1 95.38 198 ASN A C 1
ATOM 1544 O O . ASN A 1 198 ? -4.129 -10 -8.258 1 95.38 198 ASN A O 1
ATOM 1548 N N . MET A 1 199 ? -4.859 -10.328 -6.203 1 90.5 199 MET A N 1
ATOM 1549 C CA . MET A 1 199 ? -6.121 -9.648 -6.488 1 90.5 199 MET A CA 1
ATOM 1550 C C . MET A 1 199 ? -5.984 -8.141 -6.281 1 90.5 199 MET A C 1
ATOM 1552 O O . MET A 1 199 ? -5.82 -7.68 -5.148 1 90.5 199 MET A O 1
ATOM 1556 N N . GLY A 1 200 ? -6 -7.469 -7.348 1 85.75 200 GLY A N 1
ATOM 1557 C CA . GLY A 1 200 ? -5.969 -6.016 -7.297 1 85.75 200 GLY A CA 1
ATOM 1558 C C . GLY A 1 200 ? -7.348 -5.387 -7.402 1 85.75 200 GLY A C 1
ATOM 1559 O O . GLY A 1 200 ? -8.359 -6.051 -7.168 1 85.75 200 GLY A O 1
ATOM 1560 N N . SER A 1 201 ? -7.348 -4.09 -7.613 1 78.38 201 SER A N 1
ATOM 1561 C CA . SER A 1 201 ? -8.602 -3.344 -7.703 1 78.38 201 SER A CA 1
ATOM 1562 C C . SER A 1 201 ? -8.398 -2.01 -8.414 1 78.38 201 SER A C 1
ATOM 1564 O O . SER A 1 201 ? -7.328 -1.404 -8.32 1 78.38 201 SER A O 1
ATOM 1566 N N . VAL A 1 202 ? -9.422 -1.627 -9.031 1 72.56 202 VAL A N 1
ATOM 1567 C CA . VAL A 1 202 ? -9.445 -0.27 -9.57 1 72.56 202 VAL A CA 1
ATOM 1568 C C . VAL A 1 202 ? -9.43 0.739 -8.422 1 72.56 202 VAL A C 1
ATOM 1570 O O . VAL A 1 202 ? -9.062 1.901 -8.617 1 72.56 202 VAL A O 1
ATOM 1573 N N . GLY A 1 203 ? -9.773 0.333 -7.32 1 72.56 203 GLY A N 1
ATOM 1574 C CA . GLY A 1 203 ? -9.828 1.156 -6.125 1 72.56 203 GLY A CA 1
ATOM 1575 C C . GLY A 1 203 ? -8.453 1.539 -5.605 1 72.56 203 GLY A C 1
ATOM 1576 O O . GLY A 1 203 ? -8.336 2.291 -4.637 1 72.56 203 GLY A O 1
ATOM 1577 N N . ALA A 1 204 ? -7.438 1.114 -6.328 1 77.31 204 ALA A N 1
ATOM 1578 C CA . ALA A 1 204 ? -6.07 1.49 -5.969 1 77.31 204 ALA A CA 1
ATOM 1579 C C . ALA A 1 204 ? -5.863 2.996 -6.102 1 77.31 204 ALA A C 1
ATOM 1581 O O . ALA A 1 204 ? -4.938 3.557 -5.508 1 77.31 204 ALA A O 1
ATOM 1582 N N . HIS A 1 205 ? -6.746 3.555 -6.789 1 77.25 205 HIS A N 1
ATOM 1583 C CA . HIS A 1 205 ? -6.703 5 -6.988 1 77.25 205 HIS A CA 1
ATOM 1584 C C . HIS A 1 205 ? -6.98 5.742 -5.684 1 77.25 205 HIS A C 1
ATOM 1586 O O . HIS A 1 205 ? -6.461 6.84 -5.465 1 77.25 205 HIS A O 1
ATOM 1592 N N . GLY A 1 206 ? -7.797 5.156 -4.875 1 83 206 GLY A N 1
ATOM 1593 C CA . GLY A 1 206 ? -8.242 5.758 -3.629 1 83 206 GLY A CA 1
ATOM 1594 C C . GLY A 1 206 ? -9.742 5.922 -3.547 1 83 206 GLY A C 1
ATOM 1595 O O . GLY A 1 206 ? -10.406 6.184 -4.555 1 83 206 GLY A O 1
ATOM 1596 N N . SER A 1 207 ? -10.227 5.809 -2.357 1 85.94 207 SER A N 1
ATOM 1597 C CA . SER A 1 207 ? -11.648 6 -2.09 1 85.94 207 SER A CA 1
ATOM 1598 C C . SER A 1 207 ? -11.883 6.461 -0.657 1 85.94 207 SER A C 1
ATOM 1600 O O . SER A 1 207 ? -11.312 5.902 0.283 1 85.94 207 SER A O 1
ATOM 1602 N N . PRO A 1 208 ? -12.766 7.461 -0.567 1 90.31 208 PRO A N 1
ATOM 1603 C CA . PRO A 1 208 ? -13.086 7.895 0.795 1 90.31 208 PRO A CA 1
ATOM 1604 C C . PRO A 1 208 ? -13.82 6.824 1.6 1 90.31 208 PRO A C 1
ATOM 1606 O O . PRO A 1 208 ? -14.477 5.957 1.022 1 90.31 208 PRO A O 1
ATOM 1609 N N . TYR A 1 209 ? -13.633 6.785 2.947 1 90.69 209 TYR A N 1
ATOM 1610 C CA . TYR A 1 209 ? -14.32 5.953 3.932 1 90.69 209 TYR A CA 1
ATOM 1611 C C . TYR A 1 209 ? -13.766 4.535 3.926 1 90.69 209 TYR A C 1
ATOM 1613 O O . TYR A 1 209 ? -14.141 3.711 4.766 1 90.69 209 TYR A O 1
ATOM 1621 N N . ILE A 1 210 ? -12.898 4.242 3.006 1 92.06 210 ILE A N 1
ATOM 1622 C CA . ILE A 1 210 ? -12.195 2.965 2.975 1 92.06 210 ILE A CA 1
ATOM 1623 C C . ILE A 1 210 ? -10.727 3.195 2.625 1 92.06 210 ILE A C 1
ATOM 1625 O O . ILE A 1 210 ? -10.164 2.492 1.783 1 92.06 210 ILE A O 1
ATOM 1629 N N . SER A 1 211 ? -10.188 4.191 3.184 1 94.31 211 SER A N 1
ATOM 1630 C CA . SER A 1 211 ? -8.859 4.695 2.822 1 94.31 211 SER A CA 1
ATOM 1631 C C . SER A 1 211 ? -7.793 3.621 3.006 1 94.31 211 SER A C 1
ATOM 1633 O O . SER A 1 211 ? -6.926 3.451 2.148 1 94.31 211 SER A O 1
ATOM 1635 N N . VAL A 1 212 ? -7.848 2.863 4.137 1 95.25 212 VAL A N 1
ATOM 1636 C CA . VAL A 1 212 ? -6.844 1.84 4.406 1 95.25 212 VAL A CA 1
ATOM 1637 C C . VAL A 1 212 ? -6.973 0.71 3.387 1 95.25 212 VAL A C 1
ATOM 1639 O O . VAL A 1 212 ? -5.977 0.268 2.811 1 95.25 212 VAL A O 1
ATOM 1642 N N . TYR A 1 213 ? -8.172 0.307 3.111 1 92.94 213 TYR A N 1
ATOM 1643 C CA . TYR A 1 213 ? -8.406 -0.737 2.121 1 92.94 213 TYR A CA 1
ATOM 1644 C C . TYR A 1 213 ? -7.902 -0.307 0.747 1 92.94 213 TYR A C 1
ATOM 1646 O O . TYR A 1 213 ? -7.199 -1.062 0.072 1 92.94 213 TYR A O 1
ATOM 1654 N N . ALA A 1 214 ? -8.297 0.915 0.332 1 92.25 214 ALA A N 1
ATOM 1655 C CA . ALA A 1 214 ? -7.836 1.439 -0.951 1 92.25 214 ALA A CA 1
ATOM 1656 C C . ALA A 1 214 ? -6.312 1.458 -1.018 1 92.25 214 ALA A C 1
ATOM 1658 O O . ALA A 1 214 ? -5.723 1.092 -2.039 1 92.25 214 ALA A O 1
ATOM 1659 N N . GLY A 1 215 ? -5.734 1.853 0.06 1 95.06 215 GLY A N 1
ATOM 1660 C CA . GLY A 1 215 ? -4.281 1.828 0.137 1 95.06 215 GLY A CA 1
ATOM 1661 C C . GLY A 1 215 ? -3.697 0.442 -0.059 1 95.06 215 GLY A C 1
ATOM 1662 O O . GLY A 1 215 ? -2.686 0.281 -0.747 1 95.06 215 GLY A O 1
ATOM 1663 N N . THR A 1 216 ? -4.266 -0.556 0.542 1 95.62 216 THR A N 1
ATOM 1664 C CA . THR A 1 216 ? -3.764 -1.92 0.415 1 95.62 216 THR A CA 1
ATOM 1665 C C . THR A 1 216 ? -3.834 -2.391 -1.034 1 95.62 216 THR A C 1
ATOM 1667 O O . THR A 1 216 ? -2.953 -3.117 -1.501 1 95.62 216 THR A O 1
ATOM 1670 N N . LYS A 1 217 ? -4.848 -2.02 -1.72 1 92.38 217 LYS A N 1
ATOM 1671 C CA . LYS A 1 217 ? -4.977 -2.42 -3.117 1 92.38 217 LYS A CA 1
ATOM 1672 C C . LYS A 1 217 ? -3.91 -1.752 -3.98 1 92.38 217 LYS A C 1
ATOM 1674 O O . LYS A 1 217 ? -3.402 -2.355 -4.93 1 92.38 217 LYS A O 1
ATOM 1679 N N . ALA A 1 218 ? -3.621 -0.528 -3.678 1 92.94 218 ALA A N 1
ATOM 1680 C CA . ALA A 1 218 ? -2.506 0.127 -4.355 1 92.94 218 ALA A CA 1
ATOM 1681 C C . ALA A 1 218 ? -1.188 -0.581 -4.055 1 92.94 218 ALA A C 1
ATOM 1683 O O . ALA A 1 218 ? -0.35 -0.75 -4.945 1 92.94 218 ALA A O 1
ATOM 1684 N N . PHE A 1 219 ? -1.017 -0.96 -2.822 1 95.5 219 PHE A N 1
ATOM 1685 C CA . PHE A 1 219 ? 0.16 -1.722 -2.418 1 95.5 219 PHE A CA 1
ATOM 1686 C C . PHE A 1 219 ? 0.296 -2.99 -3.252 1 95.5 219 PHE A C 1
ATOM 1688 O O . PHE A 1 219 ? 1.372 -3.281 -3.777 1 95.5 219 PHE A O 1
ATOM 1695 N N . VAL A 1 220 ? -0.775 -3.717 -3.389 1 95.56 220 VAL A N 1
ATOM 1696 C CA . VAL A 1 220 ? -0.789 -4.992 -4.102 1 95.56 220 VAL A CA 1
ATOM 1697 C C . VAL A 1 220 ? -0.337 -4.781 -5.547 1 95.56 220 VAL A C 1
ATOM 1699 O O . VAL A 1 220 ? 0.458 -5.562 -6.074 1 95.56 220 VAL A O 1
ATOM 1702 N N . ALA A 1 221 ? -0.819 -3.766 -6.156 1 91.5 221 ALA A N 1
ATOM 1703 C CA . ALA A 1 221 ? -0.464 -3.477 -7.543 1 91.5 221 ALA A CA 1
ATOM 1704 C C . ALA A 1 221 ? 1.033 -3.213 -7.68 1 91.5 221 ALA A C 1
ATOM 1706 O O . ALA A 1 221 ? 1.703 -3.826 -8.516 1 91.5 221 ALA A O 1
ATOM 1707 N N . SER A 1 222 ? 1.547 -2.318 -6.875 1 92.94 222 SER A N 1
ATOM 1708 C CA . SER A 1 222 ? 2.961 -1.963 -6.926 1 92.94 222 SER A CA 1
ATOM 1709 C C . SER A 1 222 ? 3.844 -3.15 -6.559 1 92.94 222 SER A C 1
ATOM 1711 O O . SER A 1 222 ? 4.859 -3.4 -7.211 1 92.94 222 SER A O 1
ATOM 1713 N N . PHE A 1 223 ? 3.455 -3.875 -5.531 1 95.81 223 PHE A N 1
ATOM 1714 C CA . PHE A 1 223 ? 4.168 -5.066 -5.094 1 95.81 223 PHE A CA 1
ATOM 1715 C C . PHE A 1 223 ? 4.234 -6.102 -6.211 1 95.81 223 PHE A C 1
ATOM 1717 O O . PHE A 1 223 ? 5.301 -6.664 -6.48 1 95.81 223 PHE A O 1
ATOM 1724 N N . SER A 1 224 ? 3.123 -6.301 -6.883 1 95 224 SER A N 1
ATOM 1725 C CA . SER A 1 224 ? 3.043 -7.266 -7.973 1 95 224 SER A CA 1
ATOM 1726 C C . SER A 1 224 ? 3.965 -6.875 -9.125 1 95 224 SER A C 1
ATOM 1728 O O . SER A 1 224 ? 4.691 -7.715 -9.656 1 95 224 SER A O 1
ATOM 1730 N N . ASN A 1 225 ? 3.898 -5.633 -9.453 1 91.88 225 ASN A N 1
ATOM 1731 C CA . ASN A 1 225 ? 4.754 -5.145 -10.531 1 91.88 225 ASN A CA 1
ATOM 1732 C C . ASN A 1 225 ? 6.23 -5.293 -10.188 1 91.88 225 ASN A C 1
ATOM 1734 O O . ASN A 1 225 ? 7.031 -5.711 -11.023 1 91.88 225 ASN A O 1
ATOM 1738 N N . SER A 1 226 ? 6.57 -4.961 -8.984 1 94.44 226 SER A N 1
ATOM 1739 C CA . SER A 1 226 ? 7.949 -5.066 -8.516 1 94.44 226 SER A CA 1
ATOM 1740 C C . SER A 1 226 ? 8.438 -6.512 -8.562 1 94.44 226 SER A C 1
ATOM 1742 O O . SER A 1 226 ? 9.539 -6.781 -9.055 1 94.44 226 SER A O 1
ATOM 1744 N N . LEU A 1 227 ? 7.66 -7.363 -8.07 1 95.38 227 LEU A N 1
ATOM 1745 C CA . LEU A 1 227 ? 8.031 -8.773 -8.039 1 95.38 227 LEU A CA 1
ATOM 1746 C C . LEU A 1 227 ? 8.133 -9.344 -9.445 1 95.38 227 LEU A C 1
ATOM 1748 O O . LEU A 1 227 ? 9.016 -10.156 -9.734 1 95.38 227 LEU A O 1
ATOM 1752 N N . SER A 1 228 ? 7.184 -8.984 -10.312 1 94.06 228 SER A N 1
ATOM 1753 C CA . SER A 1 228 ? 7.23 -9.422 -11.703 1 94.06 228 SER A CA 1
ATOM 1754 C C . SER A 1 228 ? 8.57 -9.078 -12.344 1 94.06 228 SER A C 1
ATOM 1756 O O . SER A 1 228 ? 9.211 -9.938 -12.953 1 94.06 228 SER A O 1
ATOM 1758 N N . MET A 1 229 ? 8.984 -7.852 -12.18 1 93.19 229 MET A N 1
ATOM 1759 C CA . MET A 1 229 ? 10.281 -7.418 -12.703 1 93.19 229 MET A CA 1
ATOM 1760 C C . MET A 1 229 ? 11.414 -8.219 -12.086 1 93.19 229 MET A C 1
ATOM 1762 O O . MET A 1 229 ? 12.344 -8.641 -12.781 1 93.19 229 MET A O 1
ATOM 1766 N N . GLU A 1 230 ? 11.32 -8.414 -10.828 1 94.06 230 GLU A N 1
ATOM 1767 C CA . GLU A 1 230 ? 12.383 -9.109 -10.109 1 94.06 230 GLU A CA 1
ATOM 1768 C C . GLU A 1 230 ? 12.516 -10.555 -10.586 1 94.06 230 GLU A C 1
ATOM 1770 O O . GLU A 1 230 ? 13.633 -11.047 -10.773 1 94.06 230 GLU A O 1
ATOM 1775 N N . MET A 1 231 ? 11.383 -11.219 -10.758 1 93.69 231 MET A N 1
ATOM 1776 C CA . MET A 1 231 ? 11.422 -12.586 -11.258 1 93.69 231 MET A CA 1
ATOM 1777 C C . MET A 1 231 ? 12.117 -12.656 -12.609 1 93.69 231 MET A C 1
ATOM 1779 O O . MET A 1 231 ? 12.906 -13.562 -12.867 1 93.69 231 MET A O 1
ATOM 1783 N N . LYS A 1 232 ? 11.875 -11.711 -13.383 1 90.12 232 LYS A N 1
ATOM 1784 C CA . LYS A 1 232 ? 12.484 -11.656 -14.703 1 90.12 232 LYS A CA 1
ATOM 1785 C C . LYS A 1 232 ? 13.992 -11.438 -14.602 1 90.12 232 LYS A C 1
ATOM 1787 O O . LYS A 1 232 ? 14.773 -12.133 -15.258 1 90.12 232 LYS A O 1
ATOM 1792 N N . ILE A 1 233 ? 14.367 -10.531 -13.766 1 91 233 ILE A N 1
ATOM 1793 C CA . ILE A 1 233 ? 15.773 -10.195 -13.602 1 91 233 ILE A CA 1
ATOM 1794 C C . ILE A 1 233 ? 16.531 -11.406 -13.055 1 91 233 ILE A C 1
ATOM 1796 O O . ILE A 1 233 ? 17.656 -11.68 -13.469 1 91 233 ILE A O 1
ATOM 1800 N N . GLU A 1 234 ? 15.859 -12.148 -12.203 1 91.75 234 GLU A N 1
ATOM 1801 C CA . GLU A 1 234 ? 16.484 -13.289 -11.555 1 91.75 234 GLU A CA 1
ATOM 1802 C C . GLU A 1 234 ? 16.438 -14.531 -12.445 1 91.75 234 GLU A C 1
ATOM 1804 O O . GLU A 1 234 ? 16.969 -15.586 -12.078 1 91.75 234 GLU A O 1
ATOM 1809 N N . GLY A 1 235 ? 15.719 -14.43 -13.555 1 89.69 235 GLY A N 1
ATOM 1810 C CA . GLY A 1 235 ? 15.641 -15.547 -14.492 1 89.69 235 GLY A CA 1
ATOM 1811 C C . GLY A 1 235 ? 14.695 -16.641 -14.031 1 89.69 235 GLY A C 1
ATOM 1812 O O . GLY A 1 235 ? 14.82 -17.781 -14.453 1 89.69 235 GLY A O 1
ATOM 1813 N N . LYS A 1 236 ? 13.859 -16.266 -13.125 1 91.75 236 LYS A N 1
ATOM 1814 C CA . LYS A 1 236 ? 12.852 -17.219 -12.656 1 91.75 236 LYS A CA 1
ATOM 1815 C C . LYS A 1 236 ? 11.633 -17.219 -13.562 1 91.75 236 LYS A C 1
ATOM 1817 O O . LYS A 1 236 ? 11.172 -16.172 -14 1 91.75 236 LYS A O 1
ATOM 1822 N N . ASP A 1 237 ? 11.188 -18.391 -13.875 1 92.5 237 ASP A N 1
ATOM 1823 C CA . ASP A 1 237 ? 9.992 -18.484 -14.711 1 92.5 237 ASP A CA 1
ATOM 1824 C C . ASP A 1 237 ? 8.727 -18.453 -13.859 1 92.5 237 ASP A C 1
ATOM 1826 O O . ASP A 1 237 ? 7.91 -19.375 -13.906 1 92.5 237 ASP A O 1
ATOM 1830 N N . ILE A 1 238 ? 8.617 -17.516 -13.055 1 94.94 238 ILE A N 1
ATOM 1831 C CA . ILE A 1 238 ? 7.449 -17.219 -12.234 1 94.94 238 ILE A CA 1
ATOM 1832 C C . ILE A 1 238 ? 6.777 -15.938 -12.727 1 94.94 238 ILE A C 1
ATOM 1834 O O . ILE A 1 238 ? 7.371 -14.859 -12.672 1 94.94 238 ILE A O 1
ATOM 1838 N N . ASN A 1 239 ? 5.617 -16.094 -13.273 1 94.81 239 ASN A N 1
ATOM 1839 C CA . ASN A 1 239 ? 4.82 -14.938 -13.695 1 94.81 239 ASN A CA 1
ATOM 1840 C C . ASN A 1 239 ? 4.012 -14.367 -12.531 1 94.81 239 ASN A C 1
ATOM 1842 O O . ASN A 1 239 ? 3.285 -15.094 -11.852 1 94.81 239 ASN A O 1
ATOM 1846 N N . VAL A 1 240 ? 4.227 -13.102 -12.234 1 95.69 240 VAL A N 1
ATOM 1847 C CA . VAL A 1 240 ? 3.473 -12.43 -11.18 1 95.69 240 VAL A CA 1
ATOM 1848 C C . VAL A 1 240 ? 2.508 -11.422 -11.805 1 95.69 240 VAL A C 1
ATOM 1850 O O . VAL A 1 240 ? 2.928 -10.5 -12.508 1 95.69 240 VAL A O 1
ATOM 1853 N N . GLN A 1 241 ? 1.239 -11.57 -11.5 1 93.44 241 GLN A N 1
ATOM 1854 C CA . GLN A 1 241 ? 0.235 -10.695 -12.094 1 93.44 241 GLN A CA 1
ATOM 1855 C C . GLN A 1 241 ? -0.751 -10.188 -11.047 1 93.44 241 GLN A C 1
ATOM 1857 O O . GLN A 1 241 ? -0.958 -10.836 -10.016 1 93.44 241 GLN A O 1
ATOM 1862 N N . ALA A 1 242 ? -1.236 -9.039 -11.25 1 91.69 242 ALA A N 1
ATOM 1863 C CA . ALA A 1 242 ? -2.33 -8.461 -10.477 1 91.69 242 ALA A CA 1
ATOM 1864 C C . ALA A 1 242 ? -3.617 -8.414 -11.297 1 91.69 242 ALA A C 1
ATOM 1866 O O . ALA A 1 242 ? -3.65 -7.84 -12.391 1 91.69 242 ALA A O 1
ATOM 1867 N N . LEU A 1 243 ? -4.59 -9.039 -10.789 1 88.19 243 LEU A N 1
ATOM 1868 C CA . LEU A 1 243 ? -5.898 -9.008 -11.43 1 88.19 243 LEU A CA 1
ATOM 1869 C C . LEU A 1 243 ? -6.688 -7.773 -11 1 88.19 243 LEU A C 1
ATOM 1871 O O . LEU A 1 243 ? -7.027 -7.633 -9.82 1 88.19 243 LEU A O 1
ATOM 1875 N N . ILE A 1 244 ? -6.922 -6.934 -11.852 1 81.81 244 ILE A N 1
ATOM 1876 C CA . ILE A 1 244 ? -7.648 -5.707 -11.547 1 81.81 244 ILE A CA 1
ATOM 1877 C C . ILE A 1 244 ? -9.148 -5.969 -11.602 1 81.81 244 ILE A C 1
ATOM 1879 O O . ILE A 1 244 ? -9.688 -6.309 -12.664 1 81.81 244 ILE A O 1
ATOM 1883 N N . ILE A 1 245 ? -9.695 -5.82 -10.43 1 77.69 245 ILE A N 1
ATOM 1884 C CA . ILE A 1 245 ? -11.117 -6.102 -10.328 1 77.69 245 ILE A CA 1
ATOM 1885 C C . ILE A 1 245 ? -11.867 -4.852 -9.875 1 77.69 245 ILE A C 1
ATOM 1887 O O . ILE A 1 245 ? -11.344 -4.074 -9.07 1 77.69 245 ILE A O 1
ATOM 1891 N N . GLY A 1 246 ? -12.938 -4.605 -10.461 1 70.12 246 GLY A N 1
ATOM 1892 C CA . GLY A 1 246 ? -13.883 -3.629 -9.945 1 70.12 246 GLY A CA 1
ATOM 1893 C C . GLY A 1 246 ? -14.898 -4.23 -8.992 1 70.12 246 GLY A C 1
ATOM 1894 O O . GLY A 1 246 ? -14.562 -5.105 -8.188 1 70.12 246 GLY A O 1
ATOM 1895 N N . GLU A 1 247 ? -16.062 -3.707 -8.961 1 62.44 247 GLU A N 1
ATOM 1896 C CA . GLU A 1 247 ? -17.141 -4.262 -8.148 1 62.44 247 GLU A CA 1
ATOM 1897 C C . GLU A 1 247 ? -17.594 -5.621 -8.672 1 62.44 247 GLU A C 1
ATOM 1899 O O . GLU A 1 247 ? -17.688 -5.824 -9.883 1 62.44 247 GLU A O 1
ATOM 1904 N N . THR A 1 248 ? -17.469 -6.551 -7.805 1 58.75 248 THR A N 1
ATOM 1905 C CA . THR A 1 248 ? -17.891 -7.898 -8.172 1 58.75 248 THR A CA 1
ATOM 1906 C C . THR A 1 248 ? -19.031 -8.367 -7.273 1 58.75 248 THR A C 1
ATOM 1908 O O . THR A 1 248 ? -19.094 -8 -6.098 1 58.75 248 THR A O 1
ATOM 1911 N N . ARG A 1 249 ? -19.953 -8.977 -7.828 1 50.69 249 ARG A N 1
ATOM 1912 C CA . ARG A 1 249 ? -21.062 -9.578 -7.082 1 50.69 249 ARG A CA 1
ATOM 1913 C C . ARG A 1 249 ? -20.766 -11.039 -6.754 1 50.69 249 ARG A C 1
ATOM 1915 O O . ARG A 1 249 ? -20.109 -11.734 -7.523 1 50.69 249 ARG A O 1
ATOM 1922 N N . SER A 1 250 ? -20.891 -11.32 -5.508 1 51.66 250 SER A N 1
ATOM 1923 C CA . SER A 1 250 ? -20.797 -12.719 -5.113 1 51.66 250 SER A CA 1
ATOM 1924 C C . SER A 1 250 ? -22.109 -13.195 -4.469 1 51.66 250 SER A C 1
ATOM 1926 O O . SER A 1 250 ? -23.062 -12.43 -4.348 1 51.66 250 SER A O 1
ATOM 1928 N N . ALA A 1 251 ? -22.219 -14.453 -4.199 1 42 251 ALA A N 1
ATOM 1929 C CA . ALA A 1 251 ? -23.406 -14.969 -3.525 1 42 251 ALA A CA 1
ATOM 1930 C C . ALA A 1 251 ? -23.641 -14.242 -2.207 1 42 251 ALA A C 1
ATOM 1932 O O . ALA A 1 251 ? -24.797 -14.055 -1.799 1 42 251 ALA A O 1
ATOM 1933 N N . THR A 1 252 ? -22.547 -13.828 -1.647 1 39.59 252 THR A N 1
ATOM 1934 C CA . THR A 1 252 ? -22.688 -13.195 -0.341 1 39.59 252 THR A CA 1
ATOM 1935 C C . THR A 1 252 ? -22.641 -11.672 -0.466 1 39.59 252 THR A C 1
ATOM 1937 O O . THR A 1 252 ? -23.016 -10.953 0.46 1 39.59 252 THR A O 1
ATOM 1940 N N . HIS A 1 253 ? -22.078 -11.203 -1.547 1 44.5 253 HIS A N 1
ATOM 1941 C CA . HIS A 1 253 ? -22.031 -9.766 -1.808 1 44.5 253 HIS A CA 1
ATOM 1942 C C . HIS A 1 253 ? -22.953 -9.383 -2.955 1 44.5 253 HIS A C 1
ATOM 1944 O O . HIS A 1 253 ? -22.578 -9.5 -4.125 1 44.5 253 HIS A O 1
ATOM 1950 N N . ILE A 1 254 ? -24.219 -9.078 -2.619 1 42.53 254 ILE A N 1
ATOM 1951 C CA . ILE A 1 254 ? -25.281 -8.852 -3.598 1 42.53 254 ILE A CA 1
ATOM 1952 C C . ILE A 1 254 ? -25.281 -7.387 -4.027 1 42.53 254 ILE A C 1
ATOM 1954 O O . ILE A 1 254 ? -25.531 -6.492 -3.213 1 42.53 254 ILE A O 1
ATOM 1958 N N . VAL A 1 255 ? -24.516 -7.129 -4.996 1 53.25 255 VAL A N 1
ATOM 1959 C CA . VAL A 1 255 ? -24.641 -5.848 -5.68 1 53.25 255 VAL A CA 1
ATOM 1960 C C . VAL A 1 255 ? -25.359 -6.047 -7.016 1 53.25 255 VAL A C 1
ATOM 1962 O O . VAL A 1 255 ? -25.422 -7.168 -7.527 1 53.25 255 VAL A O 1
ATOM 1965 N N . LYS A 1 256 ? -26.141 -4.977 -7.527 1 45.94 256 LYS A N 1
ATOM 1966 C CA . LYS A 1 256 ? -26.891 -5.105 -8.773 1 45.94 256 LYS A CA 1
ATOM 1967 C C . LYS A 1 256 ? -26 -5.574 -9.914 1 45.94 256 LYS A C 1
ATOM 1969 O O . LYS A 1 256 ? -24.906 -5.039 -10.109 1 45.94 256 LYS A O 1
ATOM 1974 N N . ASP A 1 257 ? -26.359 -6.75 -10.461 1 49.22 257 ASP A N 1
ATOM 1975 C CA . ASP A 1 257 ? -25.656 -7.359 -11.586 1 49.22 257 ASP A CA 1
ATOM 1976 C C . ASP A 1 257 ? -25.578 -6.395 -12.766 1 49.22 257 ASP A C 1
ATOM 1978 O O . ASP A 1 257 ? -26.469 -5.574 -12.977 1 49.22 257 ASP A O 1
ATOM 1982 N N . GLY A 1 258 ? -24.5 -5.98 -13.211 1 47.16 258 GLY A N 1
ATOM 1983 C CA . GLY A 1 258 ? -24.359 -5.211 -14.438 1 47.16 258 GLY A CA 1
ATOM 1984 C C . GLY A 1 258 ? -23.016 -5.43 -15.109 1 47.16 258 GLY A C 1
ATOM 1985 O O . GLY A 1 258 ? -22.156 -6.156 -14.594 1 47.16 258 GLY A O 1
ATOM 1986 N N . MET A 1 259 ? -22.969 -5.051 -16.391 1 46.22 259 MET A N 1
ATOM 1987 C CA . MET A 1 259 ? -21.75 -5.176 -17.203 1 46.22 259 MET A CA 1
ATOM 1988 C C . MET A 1 259 ? -20.531 -4.723 -16.438 1 46.22 259 MET A C 1
ATOM 1990 O O . MET A 1 259 ? -19.438 -5.289 -16.594 1 46.22 259 MET A O 1
ATOM 1994 N N . MET A 1 260 ? -20.766 -3.959 -15.477 1 54.84 260 MET A N 1
ATOM 1995 C CA . MET A 1 260 ? -19.656 -3.396 -14.719 1 54.84 260 MET A CA 1
ATOM 1996 C C . MET A 1 260 ? -19.438 -4.172 -13.422 1 54.84 260 MET A C 1
ATOM 1998 O O . MET A 1 260 ? -18.438 -3.963 -12.734 1 54.84 260 MET A O 1
ATOM 2002 N N . VAL A 1 261 ? -20.375 -5.188 -13.156 1 60 261 VAL A N 1
ATOM 2003 C CA . VAL A 1 261 ? -20.281 -5.977 -11.938 1 60 261 VAL A CA 1
ATOM 2004 C C . VAL A 1 261 ? -20.469 -7.457 -12.258 1 60 261 VAL A C 1
ATOM 2006 O O . VAL A 1 261 ? -21.531 -8.016 -12.047 1 60 261 VAL A O 1
ATOM 2009 N N . PRO A 1 262 ? -19.438 -8.102 -12.766 1 63.62 262 PRO A N 1
ATOM 2010 C CA . PRO A 1 262 ? -19.547 -9.516 -13.125 1 63.62 262 PRO A CA 1
ATOM 2011 C C . PRO A 1 262 ? -19.75 -10.422 -11.906 1 63.62 262 PRO A C 1
ATOM 2013 O O . PRO A 1 262 ? -19.375 -10.047 -10.789 1 63.62 262 PRO A O 1
ATOM 2016 N N . HIS A 1 263 ? -20.484 -11.5 -12.227 1 71.56 263 HIS A N 1
ATOM 2017 C CA . HIS A 1 263 ? -20.562 -12.547 -11.211 1 71.56 263 HIS A CA 1
ATOM 2018 C C . HIS A 1 263 ? -19.188 -13.164 -10.953 1 71.56 263 HIS A C 1
ATOM 2020 O O . HIS A 1 263 ? -18.375 -13.273 -11.875 1 71.56 263 HIS A O 1
ATOM 2026 N N . SER A 1 264 ? -19 -13.68 -9.805 1 75.12 264 SER A N 1
ATOM 2027 C CA . SER A 1 264 ? -17.719 -14.219 -9.383 1 75.12 264 SER A CA 1
ATOM 2028 C C . SER A 1 264 ? -17.281 -15.375 -10.281 1 75.12 264 SER A C 1
ATOM 2030 O O . SER A 1 264 ? -16.109 -15.492 -10.633 1 75.12 264 SER A O 1
ATOM 2032 N N . ASN A 1 265 ? -18.203 -16.188 -10.695 1 80.81 265 ASN A N 1
ATOM 2033 C CA . ASN A 1 265 ? -17.875 -17.328 -11.547 1 80.81 265 ASN A CA 1
ATOM 2034 C C . ASN A 1 265 ? -17.375 -16.891 -12.922 1 80.81 265 ASN A C 1
ATOM 2036 O O . ASN A 1 265 ? -16.375 -17.406 -13.414 1 80.81 265 ASN A O 1
ATOM 2040 N N . SER A 1 266 ? -18.094 -15.938 -13.438 1 76.69 266 SER A N 1
ATOM 2041 C CA . SER A 1 266 ? -17.703 -15.438 -14.758 1 76.69 266 SER A CA 1
ATOM 2042 C C . SER A 1 266 ? -16.359 -14.727 -14.695 1 76.69 266 SER A C 1
ATOM 2044 O O . SER A 1 266 ? -15.531 -14.875 -15.602 1 76.69 266 SER A O 1
ATOM 2046 N N . LEU A 1 267 ? -16.172 -14.102 -13.617 1 78.19 267 LEU A N 1
ATOM 2047 C CA . LEU A 1 267 ? -14.914 -13.391 -13.445 1 78.19 267 LEU A CA 1
ATOM 2048 C C . LEU A 1 267 ? -13.758 -14.367 -13.305 1 78.19 267 LEU A C 1
ATOM 2050 O O . LEU A 1 267 ? -12.703 -14.188 -13.93 1 78.19 267 LEU A O 1
ATOM 2054 N N . ALA A 1 268 ? -13.992 -15.336 -12.5 1 84.12 268 ALA A N 1
ATOM 2055 C CA . ALA A 1 268 ? -12.945 -16.328 -12.281 1 84.12 268 ALA A CA 1
ATOM 2056 C C . ALA A 1 268 ? -12.57 -17.031 -13.586 1 84.12 268 ALA A C 1
ATOM 2058 O O . ALA A 1 268 ? -11.391 -17.188 -13.898 1 84.12 268 ALA A O 1
ATOM 2059 N N . ARG A 1 269 ? -13.555 -17.422 -14.359 1 82.31 269 ARG A N 1
ATOM 2060 C CA . ARG A 1 269 ? -13.336 -18.109 -15.625 1 82.31 269 ARG A CA 1
ATOM 2061 C C . ARG A 1 269 ? -12.57 -17.219 -16.609 1 82.31 269 ARG A C 1
ATOM 2063 O O . ARG A 1 269 ? -11.578 -17.641 -17.188 1 82.31 269 ARG A O 1
ATOM 2070 N N . SER A 1 270 ? -13.07 -16.047 -16.656 1 81 270 SER A N 1
ATOM 2071 C CA . SER A 1 270 ? -12.438 -15.117 -17.594 1 81 270 SER A CA 1
ATOM 2072 C C . SER A 1 270 ? -11.023 -14.766 -17.141 1 81 270 SER A C 1
ATOM 2074 O O . SER A 1 270 ? -10.109 -14.695 -17.969 1 81 270 SER A O 1
ATOM 2076 N N . ALA A 1 271 ? -10.891 -14.57 -15.906 1 83.19 271 ALA A N 1
ATOM 2077 C CA . ALA A 1 271 ? -9.586 -14.219 -15.359 1 83.19 271 ALA A CA 1
ATOM 2078 C C . ALA A 1 271 ? -8.562 -15.32 -15.602 1 83.19 271 ALA A C 1
ATOM 2080 O O . ALA A 1 271 ? -7.453 -15.055 -16.062 1 83.19 271 ALA A O 1
ATOM 2081 N N . LEU A 1 272 ? -8.938 -16.531 -15.359 1 87.69 272 LEU A N 1
ATOM 2082 C CA . LEU A 1 272 ? -8.008 -17.641 -15.484 1 87.69 272 LEU A CA 1
ATOM 2083 C C . LEU A 1 272 ? -7.73 -17.953 -16.953 1 87.69 272 LEU A C 1
ATOM 2085 O O . LEU A 1 272 ? -6.73 -18.594 -17.281 1 87.69 272 LEU A O 1
ATOM 2089 N N . LYS A 1 273 ? -8.609 -17.453 -17.781 1 81.38 273 LYS A N 1
ATOM 2090 C CA . LYS A 1 273 ? -8.383 -17.609 -19.219 1 81.38 273 LYS A CA 1
ATOM 2091 C C . LYS A 1 273 ? -7.289 -16.672 -19.703 1 81.38 273 LYS A C 1
ATOM 2093 O O . LYS A 1 273 ? -6.562 -16.984 -20.656 1 81.38 273 LYS A O 1
ATOM 2098 N N . ILE A 1 274 ? -7.188 -15.602 -19 1 80.5 274 ILE A N 1
ATOM 2099 C CA . ILE A 1 274 ? -6.312 -14.57 -19.547 1 80.5 274 ILE A CA 1
ATOM 2100 C C . ILE A 1 274 ? -4.996 -14.539 -18.781 1 80.5 274 ILE A C 1
ATOM 2102 O O . ILE A 1 274 ? -3.982 -14.062 -19.281 1 80.5 274 ILE A O 1
ATOM 2106 N N . VAL A 1 275 ? -5.043 -15.07 -17.672 1 80.25 275 VAL A N 1
ATOM 2107 C CA . VAL A 1 275 ? -3.834 -15 -16.859 1 80.25 275 VAL A CA 1
ATOM 2108 C C . VAL A 1 275 ? -2.744 -15.875 -17.484 1 80.25 275 VAL A C 1
ATOM 2110 O O . VAL A 1 275 ? -3.037 -16.906 -18.078 1 80.25 275 VAL A O 1
ATOM 2113 N N . GLY A 1 276 ? -1.496 -15.43 -17.406 1 73 276 GLY A N 1
ATOM 2114 C CA . GLY A 1 276 ? -0.358 -16.203 -17.875 1 73 276 GLY A CA 1
ATOM 2115 C C . GLY A 1 276 ? -0.138 -16.094 -19.375 1 73 276 GLY A C 1
ATOM 2116 O O . GLY A 1 276 ? 0.818 -16.656 -19.922 1 73 276 GLY A O 1
ATOM 2117 N N . SER A 1 277 ? -1.057 -15.438 -20.109 1 68.94 277 SER A N 1
ATOM 2118 C CA . SER A 1 277 ? -0.923 -15.305 -21.562 1 68.94 277 SER A CA 1
ATOM 2119 C C . SER A 1 277 ? 0.282 -14.438 -21.922 1 68.94 277 SER A C 1
ATOM 2121 O O . SER A 1 277 ? 0.891 -14.625 -22.969 1 68.94 277 SER A O 1
ATOM 2123 N N . ASP A 1 278 ? 0.564 -13.539 -21 1 69.62 278 ASP A N 1
ATOM 2124 C CA . ASP A 1 278 ? 1.738 -12.688 -21.188 1 69.62 278 ASP A CA 1
ATOM 2125 C C . ASP A 1 278 ? 2.361 -12.328 -19.844 1 69.62 278 ASP A C 1
ATOM 2127 O O . ASP A 1 278 ? 1.96 -12.852 -18.797 1 69.62 278 ASP A O 1
ATOM 2131 N N . ARG A 1 279 ? 3.402 -11.594 -20.031 1 73.56 279 ARG A N 1
ATOM 2132 C CA . ARG A 1 279 ? 4.125 -11.25 -18.812 1 73.56 279 ARG A CA 1
ATOM 2133 C C . ARG A 1 279 ? 3.719 -9.867 -18.312 1 73.56 279 ARG A C 1
ATOM 2135 O O . ARG A 1 279 ? 4.465 -9.227 -17.578 1 73.56 279 ARG A O 1
ATOM 2142 N N . GLU A 1 280 ? 2.527 -9.539 -18.75 1 79.25 280 GLU A N 1
ATOM 2143 C CA . GLU A 1 280 ? 2.016 -8.273 -18.234 1 79.25 280 GLU A CA 1
ATOM 2144 C C . GLU A 1 280 ? 1.577 -8.406 -16.766 1 79.25 280 GLU A C 1
ATOM 2146 O O . GLU A 1 280 ? 0.9 -9.367 -16.406 1 79.25 280 GLU A O 1
ATOM 2151 N N . THR A 1 281 ? 1.926 -7.469 -16.062 1 83.62 281 THR A N 1
ATOM 2152 C CA . THR A 1 281 ? 1.663 -7.543 -14.633 1 83.62 281 THR A CA 1
ATOM 2153 C C . THR A 1 281 ? 0.188 -7.285 -14.336 1 83.62 281 THR A C 1
ATOM 2155 O O . THR A 1 281 ? -0.409 -7.949 -13.492 1 83.62 281 THR A O 1
ATOM 2158 N N . PHE A 1 282 ? -0.343 -6.32 -15 1 81.06 282 PHE A N 1
ATOM 2159 C CA . PHE A 1 282 ? -1.721 -5.938 -14.711 1 81.06 282 PHE A CA 1
ATOM 2160 C C . PHE A 1 282 ? -2.674 -6.531 -15.742 1 81.06 282 PHE A C 1
ATOM 2162 O O . PHE A 1 282 ? -2.561 -6.25 -16.938 1 81.06 282 PHE A O 1
ATOM 2169 N N . VAL A 1 283 ? -3.59 -7.336 -15.195 1 79.94 283 VAL A N 1
ATOM 2170 C CA . VAL A 1 283 ? -4.531 -8 -16.078 1 79.94 283 VAL A CA 1
ATOM 2171 C C . VAL A 1 283 ? -5.961 -7.754 -15.602 1 79.94 283 VAL A C 1
ATOM 2173 O O . VAL A 1 283 ? -6.203 -7.617 -14.406 1 79.94 283 VAL A O 1
ATOM 2176 N N . SER A 1 284 ? -6.82 -7.562 -16.531 1 76.75 284 SER A N 1
ATOM 2177 C CA . SER A 1 284 ? -8.242 -7.426 -16.219 1 76.75 284 SER A CA 1
ATOM 2178 C C . SER A 1 284 ? -9.031 -8.641 -16.688 1 76.75 284 SER A C 1
ATOM 2180 O O . SER A 1 284 ? -8.914 -9.055 -17.844 1 76.75 284 SER A O 1
ATOM 2182 N N . GLY A 1 285 ? -9.727 -9.188 -15.742 1 69.19 285 GLY A N 1
ATOM 2183 C CA . GLY A 1 285 ? -10.453 -10.406 -16.047 1 69.19 285 GLY A CA 1
ATOM 2184 C C . GLY A 1 285 ? -11.633 -10.18 -16.984 1 69.19 285 GLY A C 1
ATOM 2185 O O . GLY A 1 285 ? -12.18 -11.141 -17.531 1 69.19 285 GLY A O 1
ATOM 2186 N N . CYS A 1 286 ? -12.094 -8.953 -17.031 1 72.06 286 CYS A N 1
ATOM 2187 C CA . CYS A 1 286 ? -13.211 -8.68 -17.938 1 72.06 286 CYS A CA 1
ATOM 2188 C C . CYS A 1 286 ? -13.078 -7.289 -18.562 1 72.06 286 CYS A C 1
ATOM 2190 O O . CYS A 1 286 ? -12.383 -6.426 -18.016 1 72.06 286 CYS A O 1
ATOM 2192 N N . PHE A 1 287 ? -13.789 -7.164 -19.641 1 70.69 287 PHE A N 1
ATOM 2193 C CA . PHE A 1 287 ? -13.672 -5.957 -20.453 1 70.69 287 PHE A CA 1
ATOM 2194 C C . PHE A 1 287 ? -14.133 -4.734 -19.672 1 70.69 287 PHE A C 1
ATOM 2196 O O . PHE A 1 287 ? -13.445 -3.711 -19.641 1 70.69 287 PHE A O 1
ATOM 2203 N N . PRO A 1 288 ? -15.211 -4.848 -18.969 1 70.12 288 PRO A N 1
ATOM 2204 C CA . PRO A 1 288 ? -15.656 -3.668 -18.219 1 70.12 288 PRO A CA 1
ATOM 2205 C C . PRO A 1 288 ? -14.648 -3.223 -17.156 1 70.12 288 PRO A C 1
ATOM 2207 O O . PRO A 1 288 ? -14.453 -2.021 -16.953 1 70.12 288 PRO A O 1
ATOM 2210 N N . HIS A 1 289 ? -14.039 -4.164 -16.578 1 72.94 289 HIS A N 1
ATOM 2211 C CA . HIS A 1 289 ? -13.039 -3.812 -15.57 1 72.94 289 HIS A CA 1
ATOM 2212 C C . HIS A 1 289 ? -11.797 -3.205 -16.219 1 72.94 289 HIS A C 1
ATOM 2214 O O . HIS A 1 289 ? -11.164 -2.318 -15.648 1 72.94 289 HIS A O 1
ATOM 2220 N N . TRP A 1 290 ? -11.523 -3.697 -17.359 1 71.56 290 TRP A N 1
ATOM 2221 C CA . TRP A 1 290 ? -10.414 -3.109 -18.109 1 71.56 290 TRP A CA 1
ATOM 2222 C C . TRP A 1 290 ? -10.711 -1.658 -18.469 1 71.56 290 TRP A C 1
ATOM 2224 O O . TRP A 1 290 ? -9.844 -0.789 -18.344 1 71.56 290 TRP A O 1
ATOM 2234 N N . MET A 1 291 ? -11.883 -1.459 -18.906 1 68.75 291 MET A N 1
ATOM 2235 C CA . MET A 1 291 ? -12.289 -0.103 -19.266 1 68.75 291 MET A CA 1
ATOM 2236 C C . MET A 1 291 ? -12.227 0.823 -18.062 1 68.75 291 MET A C 1
ATOM 2238 O O . MET A 1 291 ? -11.781 1.967 -18.172 1 68.75 291 MET A O 1
ATOM 2242 N N . ALA A 1 292 ? -12.68 0.346 -16.969 1 71.06 292 ALA A N 1
ATOM 2243 C CA . ALA A 1 292 ? -12.641 1.132 -15.742 1 71.06 292 ALA A CA 1
ATOM 2244 C C . ALA A 1 292 ? -11.203 1.493 -15.375 1 71.06 292 ALA A C 1
ATOM 2246 O O . ALA A 1 292 ? -10.93 2.623 -14.961 1 71.06 292 ALA A O 1
ATOM 2247 N N . LYS A 1 293 ? -10.359 0.583 -15.531 1 71.12 293 LYS A N 1
ATOM 2248 C CA . LYS A 1 293 ? -8.953 0.814 -15.234 1 71.12 293 LYS A CA 1
ATOM 2249 C C . LYS A 1 293 ? -8.375 1.905 -16.125 1 71.12 293 LYS A C 1
ATOM 2251 O O . LYS A 1 293 ? -7.707 2.824 -15.648 1 71.12 293 LYS A O 1
ATOM 2256 N N . ILE A 1 294 ? -8.656 1.812 -17.391 1 65.12 294 ILE A N 1
ATOM 2257 C CA . ILE A 1 294 ? -8.133 2.779 -18.344 1 65.12 294 ILE A CA 1
ATOM 2258 C C . ILE A 1 294 ? -8.703 4.164 -18.047 1 65.12 294 ILE A C 1
ATOM 2260 O O . ILE A 1 294 ? -7.988 5.164 -18.125 1 65.12 294 ILE A O 1
ATOM 2264 N N . PHE A 1 295 ? -9.93 4.152 -17.719 1 64.19 295 PHE A N 1
ATOM 2265 C CA . PHE A 1 295 ? -10.602 5.41 -17.438 1 64.19 295 PHE A CA 1
ATOM 2266 C C . PHE A 1 295 ? -9.945 6.121 -16.266 1 64.19 295 PHE A C 1
ATOM 2268 O O . PHE A 1 295 ? -9.625 7.309 -16.344 1 64.19 295 PHE A O 1
ATOM 2275 N N . VAL A 1 296 ? -9.672 5.395 -15.242 1 68.56 296 VAL A N 1
ATOM 2276 C CA . VAL A 1 296 ? -9.07 5.965 -14.039 1 68.56 296 VAL A CA 1
ATOM 2277 C C . VAL A 1 296 ? -7.656 6.441 -14.344 1 68.56 296 VAL A C 1
ATOM 2279 O O . VAL A 1 296 ? -7.203 7.453 -13.797 1 68.56 296 VAL A O 1
ATOM 2282 N N . GLN A 1 297 ? -7.012 5.766 -15.219 1 64.44 297 GLN A N 1
ATOM 2283 C CA . GLN A 1 297 ? -5.621 6.07 -15.539 1 64.44 297 GLN A CA 1
ATOM 2284 C C . GLN A 1 297 ? -5.516 7.312 -16.422 1 64.44 297 GLN A C 1
ATOM 2286 O O . GLN A 1 297 ? -4.543 8.062 -16.328 1 64.44 297 GLN A O 1
ATOM 2291 N N . VAL A 1 298 ? -6.555 7.527 -17.203 1 61.38 298 VAL A N 1
ATOM 2292 C CA . VAL A 1 298 ? -6.434 8.555 -18.219 1 61.38 298 VAL A CA 1
ATOM 2293 C C . VAL A 1 298 ? -7.094 9.844 -17.734 1 61.38 298 VAL A C 1
ATOM 2295 O O . VAL A 1 298 ? -6.656 10.945 -18.094 1 61.38 298 VAL A O 1
ATOM 2298 N N . MET A 1 299 ? -8.039 9.773 -16.906 1 64.38 299 MET A N 1
ATOM 2299 C CA . MET A 1 299 ? -8.781 10.953 -16.469 1 64.38 299 MET A CA 1
ATOM 2300 C C . MET A 1 299 ? -7.98 11.75 -15.445 1 64.38 299 MET A C 1
ATOM 2302 O O . MET A 1 299 ? -7.199 11.18 -14.688 1 64.38 299 MET A O 1
ATOM 2306 N N . PRO A 1 300 ? -8.195 13.094 -15.539 1 65.38 300 PRO A N 1
ATOM 2307 C CA . PRO A 1 300 ? -7.621 13.891 -14.445 1 65.38 300 PRO A CA 1
ATOM 2308 C C . PRO A 1 300 ? -8.07 13.406 -13.07 1 65.38 300 PRO A C 1
ATOM 2310 O O . PRO A 1 300 ? -9.203 12.961 -12.906 1 65.38 300 PRO A O 1
ATOM 2313 N N . VAL A 1 301 ? -7.184 13.578 -12.195 1 72.19 301 VAL A N 1
ATOM 2314 C CA . VAL A 1 301 ? -7.379 13.062 -10.844 1 72.19 301 VAL A CA 1
ATOM 2315 C C . VAL A 1 301 ? -8.656 13.641 -10.25 1 72.19 301 VAL A C 1
ATOM 2317 O O . VAL A 1 301 ? -9.406 12.945 -9.555 1 72.19 301 VAL A O 1
ATOM 2320 N N . TYR A 1 302 ? -8.977 14.938 -10.5 1 76.5 302 TYR A N 1
ATOM 2321 C CA . TYR A 1 302 ? -10.148 15.57 -9.914 1 76.5 302 TYR A CA 1
ATOM 2322 C C . TYR A 1 302 ? -11.43 14.922 -10.414 1 76.5 302 TYR A C 1
ATOM 2324 O O . TYR A 1 302 ? -12.422 14.844 -9.688 1 76.5 302 TYR A O 1
ATOM 2332 N N . VAL A 1 303 ? -11.391 14.43 -11.727 1 72.25 303 VAL A N 1
ATOM 2333 C CA . VAL A 1 303 ? -12.555 13.758 -12.289 1 72.25 303 VAL A CA 1
ATOM 2334 C C . VAL A 1 303 ? -12.711 12.375 -11.648 1 72.25 303 VAL A C 1
ATOM 2336 O O . VAL A 1 303 ? -13.805 12.008 -11.219 1 72.25 303 VAL A O 1
ATOM 2339 N N . SER A 1 304 ? -11.57 11.664 -11.641 1 78.5 304 SER A N 1
ATOM 2340 C CA . SER A 1 304 ? -11.617 10.352 -11 1 78.5 304 SER A CA 1
ATOM 2341 C C . SER A 1 304 ? -12.047 10.461 -9.539 1 78.5 304 SER A C 1
ATOM 2343 O O . SER A 1 304 ? -12.875 9.688 -9.07 1 78.5 304 SER A O 1
ATOM 2345 N N . ASN A 1 305 ? -11.531 11.445 -8.828 1 83.44 305 ASN A N 1
ATOM 2346 C CA . ASN A 1 305 ? -11.906 11.648 -7.438 1 83.44 305 ASN A CA 1
ATOM 2347 C C . ASN A 1 305 ? -13.406 11.898 -7.289 1 83.44 305 ASN A C 1
ATOM 2349 O O . ASN A 1 305 ? -14.047 11.344 -6.395 1 83.44 305 ASN A O 1
ATOM 2353 N N . ALA A 1 306 ? -13.953 12.711 -8.156 1 82.25 306 ALA A N 1
ATOM 2354 C CA . ALA A 1 306 ? -15.383 13.008 -8.102 1 82.25 306 ALA A CA 1
ATOM 2355 C C . ALA A 1 306 ? -16.203 11.734 -8.297 1 82.25 306 ALA A C 1
ATOM 2357 O O . ALA A 1 306 ? -17.219 11.539 -7.621 1 82.25 306 ALA A O 1
ATOM 2358 N N . LEU A 1 307 ? -15.758 10.93 -9.188 1 77.62 307 LEU A N 1
ATOM 2359 C CA . LEU A 1 307 ? -16.469 9.688 -9.469 1 77.62 307 LEU A CA 1
ATOM 2360 C C . LEU A 1 307 ? -16.406 8.742 -8.273 1 77.62 307 LEU A C 1
ATOM 2362 O O . LEU A 1 307 ? -17.391 8.094 -7.926 1 77.62 307 LEU A O 1
ATOM 2366 N N . PHE A 1 308 ? -15.289 8.672 -7.738 1 82.69 308 PHE A N 1
ATOM 2367 C CA . PHE A 1 308 ? -15.125 7.801 -6.582 1 82.69 308 PHE A CA 1
ATOM 2368 C C . PHE A 1 308 ? -15.93 8.32 -5.395 1 82.69 308 PHE A C 1
ATOM 2370 O O . PHE A 1 308 ? -16.484 7.531 -4.625 1 82.69 308 PHE A O 1
ATOM 2377 N N . VAL A 1 309 ? -16 9.586 -5.223 1 85.38 309 VAL A N 1
ATOM 2378 C CA . VAL A 1 309 ? -16.797 10.195 -4.164 1 85.38 309 VAL A CA 1
ATOM 2379 C C . VAL A 1 309 ? -18.266 9.852 -4.363 1 85.38 309 VAL A C 1
ATOM 2381 O O . VAL A 1 309 ? -18.953 9.438 -3.422 1 85.38 309 VAL A O 1
ATOM 2384 N N . ASP A 1 310 ? -18.703 9.953 -5.574 1 82.31 310 ASP A N 1
ATOM 2385 C CA . ASP A 1 310 ? -20.094 9.641 -5.879 1 82.31 310 ASP A CA 1
ATOM 2386 C C . ASP A 1 310 ? -20.391 8.164 -5.637 1 82.31 310 ASP A C 1
ATOM 2388 O O . ASP A 1 310 ? -21.422 7.824 -5.055 1 82.31 310 ASP A O 1
ATOM 2392 N N . ALA A 1 311 ? -19.484 7.355 -6.062 1 79.81 311 ALA A N 1
ATOM 2393 C CA . ALA A 1 311 ? -19.656 5.914 -5.926 1 79.81 311 ALA A CA 1
ATOM 2394 C C . ALA A 1 311 ? -19.719 5.504 -4.457 1 79.81 311 ALA A C 1
ATOM 2396 O O . ALA A 1 311 ? -20.594 4.723 -4.059 1 79.81 311 ALA A O 1
ATOM 2397 N N . ILE A 1 312 ? -18.906 6.082 -3.705 1 85 312 ILE A N 1
ATOM 2398 C CA . ILE A 1 312 ? -18.812 5.648 -2.314 1 85 312 ILE A CA 1
ATOM 2399 C C . ILE A 1 312 ? -20.016 6.164 -1.532 1 85 312 ILE A C 1
ATOM 2401 O O . ILE A 1 312 ? -20.5 5.504 -0.608 1 85 312 ILE A O 1
ATOM 2405 N N . LYS A 1 313 ? -20.453 7.328 -1.859 1 87.06 313 LYS A N 1
ATOM 2406 C CA . LYS A 1 313 ? -21.656 7.855 -1.211 1 87.06 313 LYS A CA 1
ATOM 2407 C C . LYS A 1 313 ? -22.844 6.934 -1.436 1 87.06 313 LYS A C 1
ATOM 2409 O O . LYS A 1 313 ? -23.625 6.688 -0.514 1 87.06 313 LYS A O 1
ATOM 2414 N N . LYS A 1 314 ? -22.938 6.422 -2.639 1 83.25 314 LYS A N 1
ATOM 2415 C CA . LYS A 1 314 ? -24.016 5.496 -2.963 1 83.25 314 LYS A CA 1
ATOM 2416 C C . LYS A 1 314 ? -23.859 4.184 -2.199 1 83.25 314 LYS A C 1
ATOM 2418 O O . LYS A 1 314 ? -24.844 3.652 -1.665 1 83.25 314 LYS A O 1
ATOM 2423 N N . LEU A 1 315 ? -22.641 3.736 -2.166 1 81.62 315 LEU A N 1
ATOM 2424 C CA . LEU A 1 315 ? -22.375 2.488 -1.459 1 81.62 315 LEU A CA 1
ATOM 2425 C C . LEU A 1 315 ? -22.625 2.645 0.036 1 81.62 315 LEU A C 1
ATOM 2427 O O . LEU A 1 315 ? -23.203 1.756 0.669 1 81.62 315 LEU A O 1
ATOM 2431 N N . LYS A 1 316 ? -22.172 3.75 0.507 1 86.19 316 LYS A N 1
ATOM 2432 C CA . LYS A 1 316 ? -22.375 4.039 1.924 1 86.19 316 LYS A CA 1
ATOM 2433 C C . LYS A 1 316 ? -23.859 4.129 2.258 1 86.19 316 LYS A C 1
ATOM 2435 O O . LYS A 1 316 ? -24.328 3.553 3.248 1 86.19 316 LYS A O 1
ATOM 2440 N N . ALA A 1 317 ? -24.625 4.785 1.469 1 85.88 317 ALA A N 1
ATOM 2441 C CA . ALA A 1 317 ? -26.062 4.922 1.676 1 85.88 317 ALA A CA 1
ATOM 2442 C C . ALA A 1 317 ? -26.766 3.562 1.604 1 85.88 317 ALA A C 1
ATOM 2444 O O . ALA A 1 317 ? -27.625 3.252 2.434 1 85.88 317 ALA A O 1
ATOM 2445 N N . ALA A 1 318 ? -26.359 2.773 0.629 1 80.94 318 ALA A N 1
ATOM 2446 C CA . ALA A 1 318 ? -26.938 1.44 0.475 1 80.94 318 ALA A CA 1
ATOM 2447 C C . ALA A 1 318 ? -26.609 0.562 1.681 1 80.94 318 ALA A C 1
ATOM 2449 O O . ALA A 1 318 ? -27.469 -0.203 2.141 1 80.94 318 ALA A O 1
ATOM 2450 N N . HIS A 1 319 ? -25.453 0.74 2.117 1 83.94 319 HIS A N 1
ATOM 2451 C CA . HIS A 1 319 ? -25.031 -0.053 3.264 1 83.94 319 HIS A CA 1
ATOM 2452 C C . HIS A 1 319 ? -25.781 0.352 4.527 1 83.94 319 HIS A C 1
ATOM 2454 O O . HIS A 1 319 ? -26.203 -0.506 5.305 1 83.94 319 HIS A O 1
ATOM 2460 N N . GLU A 1 320 ? -25.875 1.592 4.699 1 84.88 320 GLU A N 1
ATOM 2461 C CA . GLU A 1 320 ? -26.609 2.09 5.863 1 84.88 320 GLU A CA 1
ATOM 2462 C C . GLU A 1 320 ? -28.047 1.605 5.852 1 84.88 320 GLU A C 1
ATOM 2464 O O . GLU A 1 320 ? -28.594 1.245 6.895 1 84.88 320 GLU A O 1
ATOM 2469 N N . LYS A 1 321 ? -28.594 1.565 4.695 1 83.44 321 LYS A N 1
ATOM 2470 C CA . LYS A 1 321 ? -29.969 1.064 4.555 1 83.44 321 LYS A CA 1
ATOM 2471 C C . LYS A 1 321 ? -30.047 -0.424 4.887 1 83.44 321 LYS A C 1
ATOM 2473 O O . LYS A 1 321 ? -30.984 -0.871 5.547 1 83.44 321 LYS A O 1
ATOM 2478 N N . ARG A 1 322 ? -29.047 -1.131 4.496 1 79.88 322 ARG A N 1
ATOM 2479 C CA . ARG A 1 322 ? -29 -2.568 4.746 1 79.88 322 ARG A CA 1
ATOM 2480 C C . ARG A 1 322 ? -28.844 -2.859 6.234 1 79.88 322 ARG A C 1
ATOM 2482 O O . ARG A 1 322 ? -29.516 -3.736 6.781 1 79.88 322 ARG A O 1
ATOM 2489 N N . VAL A 1 323 ? -27.969 -2.164 6.859 1 81.38 323 VAL A N 1
ATOM 2490 C CA . VAL A 1 323 ? -27.703 -2.373 8.273 1 81.38 323 VAL A CA 1
ATOM 2491 C C . VAL A 1 323 ? -28.938 -1.994 9.094 1 81.38 323 VAL A C 1
ATOM 2493 O O . VAL A 1 323 ? -29.266 -2.666 10.078 1 81.38 323 VAL A O 1
ATOM 2496 N N . ALA A 1 324 ? -29.547 -0.932 8.672 1 80.5 324 ALA A N 1
ATOM 2497 C CA . ALA A 1 324 ? -30.75 -0.499 9.352 1 80.5 324 ALA A CA 1
ATOM 2498 C C . ALA A 1 324 ? -31.859 -1.545 9.219 1 80.5 324 ALA A C 1
ATOM 2500 O O . ALA A 1 324 ? -32.625 -1.758 10.156 1 80.5 324 ALA A O 1
ATOM 2501 N N . SER A 1 325 ? -31.891 -2.219 8.141 1 79 325 SER A N 1
ATOM 2502 C CA . SER A 1 325 ? -32.906 -3.219 7.895 1 79 325 SER A CA 1
ATOM 2503 C C . SER A 1 325 ? -32.656 -4.492 8.695 1 79 325 SER A C 1
ATOM 2505 O O . SER A 1 325 ? -33.594 -5.238 9 1 79 325 SER A O 1
ATOM 2507 N N . LEU A 1 326 ? -31.375 -4.746 8.922 1 67.69 326 LEU A N 1
ATOM 2508 C CA . LEU A 1 326 ? -31.031 -5.93 9.695 1 67.69 326 LEU A CA 1
ATOM 2509 C C . LEU A 1 326 ? -31.328 -5.711 11.18 1 67.69 326 LEU A C 1
ATOM 2511 O O . LEU A 1 326 ? -31.516 -6.672 11.922 1 67.69 326 LEU A O 1
ATOM 2515 N N . ALA A 1 327 ? -31.312 -4.441 11.625 1 63.59 327 ALA A N 1
ATOM 2516 C CA . ALA A 1 327 ? -31.578 -4.105 13.016 1 63.59 327 ALA A CA 1
ATOM 2517 C C . ALA A 1 327 ? -33.062 -4.16 13.32 1 63.59 327 ALA A C 1
ATOM 2519 O O . ALA A 1 327 ? -33.469 -4.367 14.469 1 63.59 327 ALA A O 1
ATOM 2520 N N . ASP A 1 328 ? -33.875 -4.062 12.391 1 57.88 328 ASP A N 1
ATOM 2521 C CA . ASP A 1 328 ? -35.312 -4.203 12.602 1 57.88 328 ASP A CA 1
ATOM 2522 C C . ASP A 1 328 ? -35.75 -5.672 12.562 1 57.88 328 ASP A C 1
ATOM 2524 O O . ASP A 1 328 ? -36.625 -6.09 13.305 1 57.88 328 ASP A O 1
ATOM 2528 N N . MET B 1 1 ? -7.855 14.844 -44.375 1 49.06 1 MET B N 1
ATOM 2529 C CA . MET B 1 1 ? -9.211 14.312 -44.25 1 49.06 1 MET B CA 1
ATOM 2530 C C . MET B 1 1 ? -9.641 14.227 -42.812 1 49.06 1 MET B C 1
ATOM 2532 O O . MET B 1 1 ? -8.812 14.352 -41.906 1 49.06 1 MET B O 1
ATOM 2536 N N . VAL B 1 2 ? -10.805 13.891 -42.5 1 53.91 2 VAL B N 1
ATOM 2537 C CA . VAL B 1 2 ? -11.555 13.891 -41.25 1 53.91 2 VAL B CA 1
ATOM 2538 C C . VAL B 1 2 ? -10.75 13.18 -40.156 1 53.91 2 VAL B C 1
ATOM 2540 O O . VAL B 1 2 ? -10.695 13.648 -39.031 1 53.91 2 VAL B O 1
ATOM 2543 N N . TRP B 1 3 ? -10.102 12.219 -40.594 1 56.12 3 TRP B N 1
ATOM 2544 C CA . TRP B 1 3 ? -9.367 11.43 -39.594 1 56.12 3 TRP B CA 1
ATOM 2545 C C . TRP B 1 3 ? -8.164 12.211 -39.062 1 56.12 3 TRP B C 1
ATOM 2547 O O . TRP B 1 3 ? -7.848 12.141 -37.875 1 56.12 3 TRP B O 1
ATOM 2557 N N . GLU B 1 4 ? -7.52 12.922 -39.875 1 53.34 4 GLU B N 1
ATOM 2558 C CA . GLU B 1 4 ? -6.383 13.727 -39.438 1 53.34 4 GLU B CA 1
ATOM 2559 C C . GLU B 1 4 ? -6.805 14.789 -38.438 1 53.34 4 GLU B C 1
ATOM 2561 O O . GLU B 1 4 ? -6.074 15.078 -37.5 1 53.34 4 GLU B O 1
ATOM 2566 N N . ARG B 1 5 ? -8.008 15.297 -38.656 1 55.75 5 ARG B N 1
ATOM 2567 C CA . ARG B 1 5 ? -8.508 16.328 -37.75 1 55.75 5 ARG B CA 1
ATOM 2568 C C . ARG B 1 5 ? -8.812 15.758 -36.375 1 55.75 5 ARG B C 1
ATOM 2570 O O . ARG B 1 5 ? -8.555 16.406 -35.375 1 55.75 5 ARG B O 1
ATOM 2577 N N . VAL B 1 6 ? -9.328 14.523 -36.406 1 57.75 6 VAL B N 1
ATOM 2578 C CA . VAL B 1 6 ? -9.68 13.883 -35.156 1 57.75 6 VAL B CA 1
ATOM 2579 C C . VAL B 1 6 ? -8.406 13.602 -34.344 1 57.75 6 VAL B C 1
ATOM 2581 O 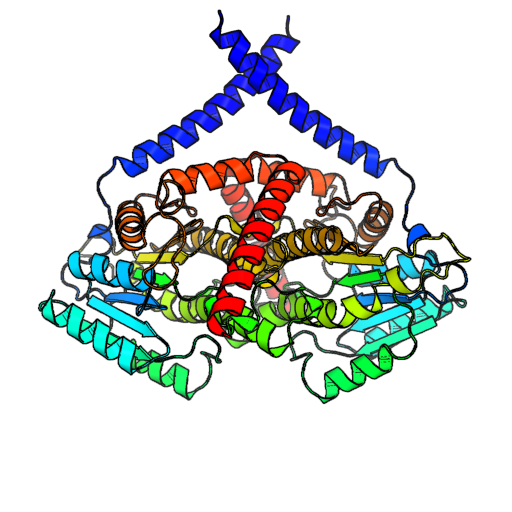O . VAL B 1 6 ? -8.344 13.891 -33.156 1 57.75 6 VAL B O 1
ATOM 2584 N N . PHE B 1 7 ? -7.496 13.102 -35 1 59.34 7 PHE B N 1
ATOM 2585 C CA . PHE B 1 7 ? -6.246 12.781 -34.344 1 59.34 7 PHE B CA 1
ATOM 2586 C C . PHE B 1 7 ? -5.523 14.055 -33.906 1 59.34 7 PHE B C 1
ATOM 2588 O O . PHE B 1 7 ? -4.875 14.086 -32.875 1 59.34 7 PHE B O 1
ATOM 2595 N N . ALA B 1 8 ? -5.633 15.016 -34.719 1 55.94 8 ALA B N 1
ATOM 2596 C CA . ALA B 1 8 ? -5.074 16.312 -34.344 1 55.94 8 ALA B CA 1
ATOM 2597 C C . ALA B 1 8 ? -5.75 16.875 -33.094 1 55.94 8 ALA B C 1
ATOM 2599 O O . ALA B 1 8 ? -5.086 17.453 -32.25 1 55.94 8 ALA B O 1
ATOM 2600 N N . CYS B 1 9 ? -6.996 16.562 -33 1 58.25 9 CYS B N 1
ATOM 2601 C CA . CYS B 1 9 ? -7.742 17.031 -31.844 1 58.25 9 CYS B CA 1
ATOM 2602 C C . CYS B 1 9 ? -7.312 16.297 -30.578 1 58.25 9 CYS B C 1
ATOM 2604 O O . CYS B 1 9 ? -7.156 16.906 -29.516 1 58.25 9 CYS B O 1
ATOM 2606 N N . ILE B 1 10 ? -7.133 15.031 -30.797 1 59.16 10 ILE B N 1
ATOM 2607 C CA . ILE B 1 10 ? -6.691 14.234 -29.656 1 59.16 10 ILE B CA 1
ATOM 2608 C C . ILE B 1 10 ? -5.285 14.672 -29.25 1 59.16 10 ILE B C 1
ATOM 2610 O O . ILE B 1 10 ? -4.992 14.781 -28.047 1 59.16 10 ILE B O 1
ATOM 2614 N N . GLY B 1 11 ? -4.484 14.867 -30.188 1 57.25 11 GLY B N 1
ATOM 2615 C CA . GLY B 1 11 ? -3.145 15.359 -29.922 1 57.25 11 GLY B CA 1
ATOM 2616 C C . GLY B 1 11 ? -3.137 16.719 -29.25 1 57.25 11 GLY B C 1
ATOM 2617 O O . GLY B 1 11 ? -2.369 16.953 -28.312 1 57.25 11 GLY B O 1
ATOM 2618 N N . ILE B 1 12 ? -3.961 17.484 -29.719 1 58.62 12 ILE B N 1
ATOM 2619 C CA . ILE B 1 12 ? -4.078 18.828 -29.141 1 58.62 12 ILE B CA 1
ATOM 2620 C C . ILE B 1 12 ? -4.586 18.719 -27.703 1 58.62 12 ILE B C 1
ATOM 2622 O O . ILE B 1 12 ? -4.043 19.359 -26.797 1 58.62 12 ILE B O 1
ATOM 2626 N N . LEU B 1 13 ? -5.484 17.781 -27.578 1 58.44 13 LEU B N 1
ATOM 2627 C CA . LEU B 1 13 ? -6.066 17.641 -26.25 1 58.44 13 LEU B CA 1
ATOM 2628 C C . LEU B 1 13 ? -5.043 17.094 -25.266 1 58.44 13 LEU B C 1
ATOM 2630 O O . LEU B 1 13 ? -4.949 17.562 -24.125 1 58.44 13 LEU B O 1
ATOM 2634 N N . THR B 1 14 ? -4.359 16.125 -25.781 1 59.44 14 THR B N 1
ATOM 2635 C CA . THR B 1 14 ? -3.334 15.547 -24.906 1 59.44 14 THR B CA 1
ATOM 2636 C C . THR B 1 14 ? -2.248 16.578 -24.609 1 59.44 14 THR B C 1
ATOM 2638 O O . THR B 1 14 ? -1.814 16.703 -23.453 1 59.44 14 THR B O 1
ATOM 2641 N N . THR B 1 15 ? -1.838 17.203 -25.641 1 57.34 15 THR B N 1
ATOM 2642 C CA . THR B 1 15 ? -0.814 18.234 -25.469 1 57.34 15 THR B CA 1
ATOM 2643 C C . THR B 1 15 ? -1.319 19.359 -24.562 1 57.34 15 THR B C 1
ATOM 2645 O O . THR B 1 15 ? -0.594 19.828 -23.688 1 57.34 15 THR B O 1
ATOM 2648 N N . VAL B 1 16 ? -2.533 19.703 -24.766 1 59.41 16 VAL B N 1
ATOM 2649 C CA . VAL B 1 16 ? -3.117 20.766 -23.938 1 59.41 16 VAL B CA 1
ATOM 2650 C C . VAL B 1 16 ? -3.168 20.297 -22.484 1 59.41 16 VAL B C 1
ATOM 2652 O O . VAL B 1 16 ? -2.838 21.062 -21.562 1 59.41 16 VAL B O 1
ATOM 2655 N N . CYS B 1 17 ? -3.482 19.047 -22.312 1 61.84 17 CYS B N 1
ATOM 2656 C CA . CYS B 1 17 ? -3.553 18.531 -20.953 1 61.84 17 CYS B CA 1
ATOM 2657 C C . CYS B 1 17 ? -2.174 18.516 -20.297 1 61.84 17 CYS B C 1
ATOM 2659 O O . CYS B 1 17 ? -2.029 18.891 -19.141 1 61.84 17 CYS B O 1
ATOM 2661 N N . ILE B 1 18 ? -1.255 18.156 -21.078 1 61.09 18 ILE B N 1
ATOM 2662 C CA . ILE B 1 18 ? 0.108 18.109 -20.562 1 61.09 18 ILE B CA 1
ATOM 2663 C C . ILE B 1 18 ? 0.594 19.531 -20.266 1 61.09 18 ILE B C 1
ATOM 2665 O O . ILE B 1 18 ? 1.173 19.797 -19.219 1 61.09 18 ILE B O 1
ATOM 2669 N N . VAL B 1 19 ? 0.338 20.391 -21.219 1 61.09 19 VAL B N 1
ATOM 2670 C CA . VAL B 1 19 ? 0.796 21.766 -21.062 1 61.09 19 VAL B CA 1
ATOM 2671 C C . VAL B 1 19 ? 0.082 22.422 -19.891 1 61.09 19 VAL B C 1
ATOM 2673 O O . VAL B 1 19 ? 0.706 23.109 -19.094 1 61.09 19 VAL B O 1
ATOM 2676 N N . VAL B 1 20 ? -1.159 22.156 -19.75 1 62.75 20 VAL B N 1
ATOM 2677 C CA . VAL B 1 20 ? -1.922 22.734 -18.641 1 62.75 20 VAL B CA 1
ATOM 2678 C C . VAL B 1 20 ? -1.401 22.188 -17.312 1 62.75 20 VAL B C 1
ATOM 2680 O O . VAL B 1 20 ? -1.275 22.922 -16.328 1 62.75 20 VAL B O 1
ATOM 2683 N N . ASN B 1 21 ? -1.085 20.969 -17.344 1 63.19 21 ASN B N 1
ATOM 2684 C CA . ASN B 1 21 ? -0.52 20.375 -16.125 1 63.19 21 ASN B CA 1
ATOM 2685 C C . ASN B 1 21 ? 0.841 20.984 -15.797 1 63.19 21 ASN B C 1
ATOM 2687 O O . ASN B 1 21 ? 1.122 21.281 -14.633 1 63.19 21 ASN B O 1
ATOM 2691 N N . LEU B 1 22 ? 1.576 21.141 -16.875 1 63.75 22 LEU B N 1
ATOM 2692 C CA . LEU B 1 22 ? 2.896 21.734 -16.688 1 63.75 22 LEU B CA 1
ATOM 2693 C C . LEU B 1 22 ? 2.781 23.156 -16.188 1 63.75 22 LEU B C 1
ATOM 2695 O O . LEU B 1 22 ? 3.51 23.562 -15.273 1 63.75 22 LEU B O 1
ATOM 2699 N N . LEU B 1 23 ? 1.901 23.859 -16.766 1 65.19 23 LEU B N 1
ATOM 2700 C CA . LEU B 1 23 ? 1.721 25.266 -16.359 1 65.19 23 LEU B CA 1
ATOM 2701 C C . LEU B 1 23 ? 1.179 25.359 -14.945 1 65.19 23 LEU B C 1
ATOM 2703 O O . LEU B 1 23 ? 1.561 26.25 -14.188 1 65.19 23 LEU B O 1
ATOM 2707 N N . SER B 1 24 ? 0.381 24.438 -14.625 1 65.06 24 SER B N 1
ATOM 2708 C CA . SER B 1 24 ? -0.161 24.438 -13.273 1 65.06 24 SER B CA 1
ATOM 2709 C C . SER B 1 24 ? 0.933 24.188 -12.234 1 65.06 24 SER B C 1
ATOM 2711 O O . SER B 1 24 ? 0.955 24.828 -11.18 1 65.06 24 SER B O 1
ATOM 2713 N N . VAL B 1 25 ? 1.82 23.391 -12.602 1 64.75 25 VAL B N 1
ATOM 2714 C CA . VAL B 1 25 ? 2.932 23.094 -11.703 1 64.75 25 VAL B CA 1
ATOM 2715 C C . VAL B 1 25 ? 3.854 24.312 -11.602 1 64.75 25 VAL B C 1
ATOM 2717 O O . VAL B 1 25 ? 4.254 24.703 -10.508 1 64.75 25 VAL B O 1
ATOM 2720 N N . ALA B 1 26 ? 4.148 24.828 -12.797 1 66 26 ALA B N 1
ATOM 2721 C CA . ALA B 1 26 ? 4.996 26.016 -12.812 1 66 26 ALA B CA 1
ATOM 2722 C C . ALA B 1 26 ? 4.375 27.141 -11.992 1 66 26 ALA B C 1
ATOM 2724 O O . ALA B 1 26 ? 5.074 27.844 -11.25 1 66 26 ALA B O 1
ATOM 2725 N N . TYR B 1 27 ? 3.123 27.281 -12.133 1 68.75 27 TYR B N 1
ATOM 2726 C CA . TYR B 1 27 ? 2.398 28.312 -11.398 1 68.75 27 TYR B CA 1
ATOM 2727 C C . TYR B 1 27 ? 2.518 28.094 -9.898 1 68.75 27 TYR B C 1
ATOM 2729 O O . TYR B 1 27 ? 2.701 29.062 -9.141 1 68.75 27 TYR B O 1
ATOM 2737 N N . LYS B 1 28 ? 2.555 26.938 -9.484 1 71.81 28 LYS B N 1
ATOM 2738 C CA . LYS B 1 28 ? 2.631 26.625 -8.062 1 71.81 28 LYS B CA 1
ATOM 2739 C C . LYS B 1 28 ? 4.012 26.953 -7.496 1 71.81 28 LYS B C 1
ATOM 2741 O O . LYS B 1 28 ? 4.129 27.406 -6.352 1 71.81 28 LYS B O 1
ATOM 2746 N N . PHE B 1 29 ? 4.934 26.766 -8.352 1 71.06 29 PHE B N 1
ATOM 2747 C CA . PHE B 1 29 ? 6.297 27.016 -7.902 1 71.06 29 PHE B CA 1
ATOM 2748 C C . PHE B 1 29 ? 6.582 28.516 -7.867 1 71.06 29 PHE B C 1
ATOM 2750 O O . PHE B 1 29 ? 7.496 28.969 -7.172 1 71.06 29 PHE B O 1
ATOM 2757 N N . LEU B 1 30 ? 5.715 29.234 -8.547 1 71.31 30 LEU B N 1
ATOM 2758 C CA . LEU B 1 30 ? 5.938 30.672 -8.625 1 71.31 30 LEU B CA 1
ATOM 2759 C C . LEU B 1 30 ? 5.113 31.406 -7.57 1 71.31 30 LEU B C 1
ATOM 2761 O O . LEU B 1 30 ? 5.355 32.594 -7.301 1 71.31 30 LEU B O 1
ATOM 2765 N N . ARG B 1 31 ? 4.289 30.719 -6.941 1 72.75 31 ARG B N 1
ATOM 2766 C CA . ARG B 1 31 ? 3.416 31.344 -5.953 1 72.75 31 ARG B CA 1
ATOM 2767 C C . ARG B 1 31 ? 4.086 31.391 -4.582 1 72.75 31 ARG B C 1
ATOM 2769 O O . ARG B 1 31 ? 4.965 30.594 -4.289 1 72.75 31 ARG B O 1
ATOM 2776 N N . PRO B 1 32 ? 3.689 32.438 -3.906 1 73.56 32 PRO B N 1
ATOM 2777 C CA . PRO B 1 32 ? 4.23 32.5 -2.545 1 73.56 32 PRO B CA 1
ATOM 2778 C C . PRO B 1 32 ? 3.748 31.344 -1.667 1 73.56 32 PRO B C 1
ATOM 2780 O O . PRO B 1 32 ? 2.693 30.75 -1.932 1 73.56 32 PRO B O 1
ATOM 2783 N N . SER B 1 33 ? 4.504 31.125 -0.659 1 78.5 33 SER B N 1
ATOM 2784 C CA . SER B 1 33 ? 4.188 30.047 0.269 1 78.5 33 SER B CA 1
ATOM 2785 C C . SER B 1 33 ? 2.889 30.312 1.017 1 78.5 33 SER B C 1
ATOM 2787 O O . SER B 1 33 ? 2.627 31.453 1.419 1 78.5 33 SER B O 1
ATOM 2789 N N . LYS B 1 34 ? 2.1 29.312 1.164 1 83.88 34 LYS B N 1
ATOM 2790 C CA . LYS B 1 34 ? 0.86 29.422 1.927 1 83.88 34 LYS B CA 1
ATOM 2791 C C . LYS B 1 34 ? 0.97 28.703 3.266 1 83.88 34 LYS B C 1
ATOM 2793 O O . LYS B 1 34 ? -0.045 28.359 3.877 1 83.88 34 LYS B O 1
ATOM 2798 N N . LEU B 1 35 ? 2.17 28.516 3.699 1 89.75 35 LEU B N 1
ATOM 2799 C CA . LEU B 1 35 ? 2.434 27.828 4.957 1 89.75 35 LEU B CA 1
ATOM 2800 C C . LEU B 1 35 ? 1.854 28.609 6.137 1 89.75 35 LEU B C 1
ATOM 2802 O O . LEU B 1 35 ? 1.42 28.016 7.125 1 89.75 35 LEU B O 1
ATOM 2806 N N . HIS B 1 36 ? 1.807 29.922 6.004 1 89.62 36 HIS B N 1
ATOM 2807 C CA . HIS B 1 36 ? 1.374 30.797 7.082 1 89.62 36 HIS B CA 1
ATOM 2808 C C . HIS B 1 36 ? -0.084 30.531 7.453 1 89.62 36 HIS B C 1
ATOM 2810 O O . HIS B 1 36 ? -0.511 30.844 8.562 1 89.62 36 HIS B O 1
ATOM 2816 N N . LYS B 1 37 ? -0.818 30.016 6.551 1 90.19 37 LYS B N 1
ATOM 2817 C CA . LYS B 1 37 ? -2.23 29.75 6.816 1 90.19 37 LYS B CA 1
ATOM 2818 C C . LYS B 1 37 ? -2.404 28.719 7.926 1 90.19 37 LYS B C 1
ATOM 2820 O O . LYS B 1 37 ? -3.447 28.672 8.578 1 90.19 37 LYS B O 1
ATOM 2825 N N . TYR B 1 38 ? -1.398 27.922 8.109 1 94 38 TYR B N 1
ATOM 2826 C CA . TYR B 1 38 ? -1.488 26.859 9.102 1 94 38 TYR B CA 1
ATOM 2827 C C . TYR B 1 38 ? -0.954 27.328 10.453 1 94 38 TYR B C 1
ATOM 2829 O O . TYR B 1 38 ? -1.004 26.578 11.438 1 94 38 TYR B O 1
ATOM 2837 N N . LEU B 1 39 ? -0.339 28.469 10.438 1 94.38 39 LEU B N 1
ATOM 2838 C CA . LEU B 1 39 ? 0.02 29.125 11.695 1 94.38 39 LEU B CA 1
ATOM 2839 C C . LEU B 1 39 ? -1.157 29.922 12.242 1 94.38 39 LEU B C 1
ATOM 2841 O O . LEU B 1 39 ? -1.407 31.047 11.812 1 94.38 39 LEU B O 1
ATOM 2845 N N . HIS B 1 40 ? -1.771 29.312 13.25 1 93.06 40 HIS B N 1
ATOM 2846 C CA . HIS B 1 40 ? -3.029 29.891 13.719 1 93.06 40 HIS B CA 1
ATOM 2847 C C . HIS B 1 40 ? -2.787 31.031 14.688 1 93.06 40 HIS B C 1
ATOM 2849 O O . HIS B 1 40 ? -2.156 30.859 15.727 1 93.06 40 HIS B O 1
ATOM 2855 N N . ASP B 1 41 ? -3.322 32.125 14.352 1 85.88 41 ASP B N 1
ATOM 2856 C CA . ASP B 1 41 ? -3.117 33.344 15.117 1 85.88 41 ASP B CA 1
ATOM 2857 C C . ASP B 1 41 ? -3.596 33.188 16.562 1 85.88 41 ASP B C 1
ATOM 2859 O O . ASP B 1 41 ? -4.699 32.688 16.797 1 85.88 41 ASP B O 1
ATOM 2863 N N . GLY B 1 42 ? -2.695 33.594 17.422 1 83.56 42 GLY B N 1
ATOM 2864 C CA . GLY B 1 42 ? -3.061 33.625 18.828 1 83.56 42 GLY B CA 1
ATOM 2865 C C . GLY B 1 42 ? -2.955 32.25 19.484 1 83.56 42 GLY B C 1
ATOM 2866 O O . GLY B 1 42 ? -3.242 32.125 20.672 1 83.56 42 GLY B O 1
ATOM 2867 N N . LYS B 1 43 ? -2.531 31.297 18.688 1 87.88 43 LYS B N 1
ATOM 2868 C CA . LYS B 1 43 ? -2.379 29.953 19.219 1 87.88 43 LYS B CA 1
ATOM 2869 C C . LYS B 1 43 ? -0.919 29.5 19.172 1 87.88 43 LYS B C 1
ATOM 2871 O O . LYS B 1 43 ? -0.161 29.922 18.297 1 87.88 43 LYS B O 1
ATOM 2876 N N . GLN B 1 44 ? -0.537 28.812 20.188 1 93.62 44 GLN B N 1
ATOM 2877 C CA . GLN B 1 44 ? 0.741 28.109 20.109 1 93.62 44 GLN B CA 1
ATOM 2878 C C . GLN B 1 44 ? 0.644 26.875 19.219 1 93.62 44 GLN B C 1
ATOM 2880 O O . GLN B 1 44 ? 0.467 25.766 19.719 1 93.62 44 GLN B O 1
ATOM 2885 N N . THR B 1 45 ? 0.782 27.188 17.938 1 96.56 45 THR B N 1
ATOM 2886 C CA . THR B 1 45 ? 0.513 26.156 16.938 1 96.56 45 THR B CA 1
ATOM 2887 C C . THR B 1 45 ? 1.69 25.203 16.812 1 96.56 45 THR B C 1
ATOM 2889 O O . THR B 1 45 ? 2.846 25.625 16.766 1 96.56 45 THR B O 1
ATOM 2892 N N . TYR B 1 46 ? 1.392 23.922 16.797 1 98.25 46 TYR B N 1
ATOM 2893 C CA . TYR B 1 46 ? 2.424 22.891 16.719 1 98.25 46 TYR B CA 1
ATOM 2894 C C . TYR B 1 46 ? 2.375 22.172 15.383 1 98.25 46 TYR B C 1
ATOM 2896 O O . TYR B 1 46 ? 1.297 21.969 14.82 1 98.25 46 TYR B O 1
ATOM 2904 N N . ALA B 1 47 ? 3.527 21.766 14.883 1 98.44 47 ALA B N 1
ATOM 2905 C CA . ALA B 1 47 ? 3.695 20.797 13.812 1 98.44 47 ALA B CA 1
ATOM 2906 C C . ALA B 1 47 ? 4.312 19.5 14.344 1 98.44 47 ALA B C 1
ATOM 2908 O O . ALA B 1 47 ? 5.262 19.531 15.133 1 98.44 47 ALA B O 1
ATOM 2909 N N . PHE B 1 48 ? 3.74 18.406 14.023 1 98.69 48 PHE B N 1
ATOM 2910 C CA . PHE B 1 48 ? 4.262 17.094 14.375 1 98.69 48 PHE B CA 1
ATOM 2911 C C . PHE B 1 48 ? 5.07 16.516 13.219 1 98.69 48 PHE B C 1
ATOM 2913 O O . PHE B 1 48 ? 4.527 16.266 12.141 1 98.69 48 PHE B O 1
ATOM 2920 N N . VAL B 1 49 ? 6.359 16.297 13.406 1 98.44 49 VAL B N 1
ATOM 2921 C CA . VAL B 1 49 ? 7.234 15.773 12.367 1 98.44 49 VAL B CA 1
ATOM 2922 C C . VAL B 1 49 ? 7.785 14.414 12.797 1 98.44 49 VAL B C 1
ATOM 2924 O O . VAL B 1 49 ? 8.547 14.32 13.758 1 98.44 49 VAL B O 1
ATOM 2927 N N . THR B 1 50 ? 7.422 13.406 12.086 1 98.12 50 THR B N 1
ATOM 2928 C CA . THR B 1 50 ? 7.98 12.086 12.375 1 98.12 50 THR B CA 1
ATOM 2929 C C . THR B 1 50 ? 9.312 11.891 11.656 1 98.12 50 THR B C 1
ATOM 2931 O O . THR B 1 50 ? 9.5 12.391 10.547 1 98.12 50 THR B O 1
ATOM 2934 N N . GLY B 1 51 ? 10.219 11.109 12.266 1 95.94 51 GLY B N 1
ATOM 2935 C CA . GLY B 1 51 ? 11.547 10.977 11.688 1 95.94 51 GLY B CA 1
ATOM 2936 C C . GLY B 1 51 ? 12.281 12.297 11.562 1 95.94 51 GLY B C 1
ATOM 2937 O O . GLY B 1 51 ? 12.82 12.609 10.5 1 95.94 51 GLY B O 1
ATOM 2938 N N . ALA B 1 52 ? 12.328 13.023 12.594 1 95.38 52 ALA B N 1
ATOM 2939 C CA . ALA B 1 52 ? 12.766 14.422 12.539 1 95.38 52 ALA B CA 1
ATOM 2940 C C . ALA B 1 52 ? 14.273 14.531 12.742 1 95.38 52 ALA B C 1
ATOM 2942 O O . ALA B 1 52 ? 14.828 15.633 12.688 1 95.38 52 ALA B O 1
ATOM 2943 N N . THR B 1 53 ? 14.992 13.477 12.906 1 91.81 53 THR B N 1
ATOM 2944 C CA . THR B 1 53 ? 16.375 13.555 13.359 1 91.81 53 THR B CA 1
ATOM 2945 C C . THR B 1 53 ? 17.328 13.508 12.172 1 91.81 53 THR B C 1
ATOM 2947 O O . THR B 1 53 ? 18.547 13.695 12.336 1 91.81 53 THR B O 1
ATOM 2950 N N . ASP B 1 54 ? 16.844 13.156 11.016 1 85.69 54 ASP B N 1
ATOM 2951 C CA . ASP B 1 54 ? 17.734 13.086 9.859 1 85.69 54 ASP B CA 1
ATOM 2952 C C . ASP B 1 54 ? 16.969 13.32 8.555 1 85.69 54 ASP B C 1
ATOM 2954 O O . ASP B 1 54 ? 15.734 13.406 8.562 1 85.69 54 ASP B O 1
ATOM 2958 N N . GLY B 1 55 ? 17.766 13.648 7.57 1 87.19 55 GLY B N 1
ATOM 2959 C CA . GLY B 1 55 ? 17.234 13.672 6.219 1 87.19 55 GLY B CA 1
ATOM 2960 C C . GLY B 1 55 ? 16.203 14.766 6.008 1 87.19 55 GLY B C 1
ATOM 2961 O O . GLY B 1 55 ? 16.375 15.898 6.461 1 87.19 55 GLY B O 1
ATOM 2962 N N . VAL B 1 56 ? 15.234 14.422 5.266 1 87.25 56 VAL B N 1
ATOM 2963 C CA . VAL B 1 56 ? 14.18 15.359 4.879 1 87.25 56 VAL B CA 1
ATOM 2964 C C . VAL B 1 56 ? 13.391 15.789 6.113 1 87.25 56 VAL B C 1
ATOM 2966 O O . VAL B 1 56 ? 13.023 16.953 6.242 1 87.25 56 VAL B O 1
ATOM 2969 N N . GLY B 1 57 ? 13.203 14.883 7.074 1 93.12 57 GLY B N 1
ATOM 2970 C CA . GLY B 1 57 ? 12.477 15.195 8.289 1 93.12 57 GLY B CA 1
ATOM 2971 C C . GLY B 1 57 ? 13.133 16.281 9.125 1 93.12 57 GLY B C 1
ATOM 2972 O O . GLY B 1 57 ? 12.461 17.172 9.625 1 93.12 57 GLY B O 1
ATOM 2973 N N . ARG B 1 58 ? 14.391 16.125 9.203 1 93.44 58 ARG B N 1
ATOM 2974 C CA . ARG B 1 58 ? 15.156 17.141 9.93 1 93.44 58 ARG B CA 1
ATOM 2975 C C . ARG B 1 58 ? 15.023 18.5 9.258 1 93.44 58 ARG B C 1
ATOM 2977 O O . ARG B 1 58 ? 14.742 19.5 9.93 1 93.44 58 ARG B O 1
ATOM 2984 N N . SER B 1 59 ? 15.195 18.516 7.98 1 92.69 59 SER B N 1
ATOM 2985 C CA . SER B 1 59 ? 15.117 19.766 7.223 1 92.69 59 SER B CA 1
ATOM 2986 C C . SER B 1 59 ? 13.727 20.375 7.336 1 92.69 59 SER B C 1
ATOM 2988 O O . SER B 1 59 ? 13.594 21.594 7.43 1 92.69 59 SER B O 1
ATOM 2990 N N . MET B 1 60 ? 12.727 19.547 7.324 1 94.25 60 MET B N 1
ATOM 2991 C CA . MET B 1 60 ? 11.359 20.016 7.48 1 94.25 60 MET B CA 1
ATOM 2992 C C . MET B 1 60 ? 11.164 20.672 8.852 1 94.25 60 MET B C 1
ATOM 2994 O O . MET B 1 60 ? 10.516 21.719 8.961 1 94.25 60 MET B O 1
ATOM 2998 N N . ALA B 1 61 ? 11.695 20.047 9.844 1 96.38 61 ALA B N 1
ATOM 2999 C CA . ALA B 1 61 ? 11.578 20.578 11.203 1 96.38 61 ALA B CA 1
ATOM 3000 C C . ALA B 1 61 ? 12.195 21.969 11.297 1 96.38 61 ALA B C 1
ATOM 3002 O O . ALA B 1 61 ? 11.586 22.891 11.867 1 96.38 61 ALA B O 1
ATOM 3003 N N . TYR B 1 62 ? 13.32 22.141 10.695 1 95.75 62 TYR B N 1
ATOM 3004 C CA . TYR B 1 62 ? 14 23.438 10.742 1 95.75 62 TYR B CA 1
ATOM 3005 C C . TYR B 1 62 ? 13.211 24.5 9.992 1 95.75 62 TYR B C 1
ATOM 3007 O O . TYR B 1 62 ? 13.07 25.625 10.461 1 95.75 62 TYR B O 1
ATOM 3015 N N . GLU B 1 63 ? 12.719 24.125 8.836 1 94.5 63 GLU B N 1
ATOM 3016 C CA . GLU B 1 63 ? 11.953 25.078 8.039 1 94.5 63 GLU B CA 1
ATOM 3017 C C . GLU B 1 63 ? 10.672 25.5 8.766 1 94.5 63 GLU B C 1
ATOM 3019 O O . GLU B 1 63 ? 10.273 26.656 8.711 1 94.5 63 GLU B O 1
ATOM 3024 N N . LEU B 1 64 ? 10.023 24.609 9.438 1 96.75 64 LEU B N 1
ATOM 3025 C CA . LEU B 1 64 ? 8.812 24.906 10.195 1 96.75 64 LEU B CA 1
ATOM 3026 C C . LEU B 1 64 ? 9.125 25.781 11.398 1 96.75 64 LEU B C 1
ATOM 3028 O O . LEU B 1 64 ? 8.375 26.719 11.695 1 96.75 64 LEU B O 1
ATOM 3032 N N . ALA B 1 65 ? 10.227 25.484 12.055 1 96.69 65 ALA B N 1
ATOM 3033 C CA . ALA B 1 65 ? 10.664 26.312 13.172 1 96.69 65 ALA B CA 1
ATOM 3034 C C . ALA B 1 65 ? 10.93 27.75 12.719 1 96.69 65 ALA B C 1
ATOM 3036 O O . ALA B 1 65 ? 10.484 28.703 13.359 1 96.69 65 ALA B O 1
ATOM 3037 N N . LYS B 1 66 ? 11.609 27.812 11.617 1 94.94 66 LYS B N 1
ATOM 3038 C CA . LYS B 1 66 ? 11.914 29.125 11.031 1 94.94 66 LYS B CA 1
ATOM 3039 C C . LYS B 1 66 ? 10.633 29.906 10.742 1 94.94 66 LYS B C 1
ATOM 3041 O O . LYS B 1 66 ? 10.609 31.125 10.859 1 94.94 66 LYS B O 1
ATOM 3046 N N . SER B 1 67 ? 9.609 29.219 10.406 1 94.31 67 SER B N 1
ATOM 3047 C CA . SER B 1 67 ? 8.336 29.844 10.047 1 94.31 67 SER B CA 1
ATOM 3048 C C . SER B 1 67 ? 7.488 30.125 11.289 1 94.31 67 SER B C 1
ATOM 3050 O O . SER B 1 67 ? 6.375 30.641 11.18 1 94.31 67 SER B O 1
ATOM 3052 N N . GLY B 1 68 ? 7.941 29.656 12.492 1 95.75 68 GLY B N 1
ATOM 3053 C CA . GLY B 1 68 ? 7.297 30.062 13.734 1 95.75 68 GLY B CA 1
ATOM 3054 C C . GLY B 1 68 ? 6.484 28.953 14.375 1 95.75 68 GLY B C 1
ATOM 3055 O O . GLY B 1 68 ? 5.84 29.172 15.406 1 95.75 68 GLY B O 1
ATOM 3056 N N . PHE B 1 69 ? 6.484 27.766 13.828 1 97.5 69 PHE B N 1
ATOM 3057 C CA . PHE B 1 69 ? 5.734 26.656 14.398 1 97.5 69 PHE B CA 1
ATOM 3058 C C . PHE B 1 69 ? 6.461 26.078 15.609 1 97.5 69 PHE B C 1
ATOM 3060 O O . PHE B 1 69 ? 7.684 25.938 15.594 1 97.5 69 PHE B O 1
ATOM 3067 N N . ASN B 1 70 ? 5.73 25.828 16.719 1 98.12 70 ASN B N 1
ATOM 3068 C CA . ASN B 1 70 ? 6.242 24.875 17.703 1 98.12 70 ASN B CA 1
ATOM 3069 C C . ASN B 1 70 ? 6.324 23.469 17.125 1 98.12 70 ASN B C 1
ATOM 3071 O O . ASN B 1 70 ? 5.664 23.156 16.125 1 98.12 70 ASN B O 1
ATOM 3075 N N . LEU B 1 71 ? 7.172 22.609 17.75 1 98.5 71 LEU B N 1
ATOM 3076 C CA . LEU B 1 71 ? 7.418 21.328 17.094 1 98.5 71 LEU B CA 1
ATOM 3077 C C . LEU B 1 71 ? 7.246 20.172 18.062 1 98.5 71 LEU B C 1
ATOM 3079 O O . LEU B 1 71 ? 7.645 20.25 19.219 1 98.5 71 LEU B O 1
ATOM 3083 N N . ILE B 1 72 ? 6.574 19.156 17.625 1 98.56 72 ILE B N 1
ATOM 3084 C CA . ILE B 1 72 ? 6.691 17.828 18.188 1 98.56 72 ILE B CA 1
ATOM 3085 C C . ILE B 1 72 ? 7.59 16.969 17.312 1 98.56 72 ILE B C 1
ATOM 3087 O O . ILE B 1 72 ? 7.262 16.703 16.141 1 98.56 72 ILE B O 1
ATOM 3091 N N . LEU B 1 73 ? 8.703 16.531 17.859 1 98.44 73 LEU B N 1
ATOM 3092 C CA . LEU B 1 73 ? 9.727 15.82 17.094 1 98.44 73 LEU B CA 1
ATOM 3093 C C . LEU B 1 73 ? 9.742 14.336 17.453 1 98.44 73 LEU B C 1
ATOM 3095 O O . LEU B 1 73 ? 9.945 13.984 18.625 1 98.44 73 LEU B O 1
ATOM 3099 N N . HIS B 1 74 ? 9.547 13.539 16.484 1 98.19 74 HIS B N 1
ATOM 3100 C CA . HIS B 1 74 ? 9.57 12.094 16.672 1 98.19 74 HIS B CA 1
ATOM 3101 C C . HIS B 1 74 ? 10.875 11.484 16.156 1 98.19 74 HIS B C 1
ATOM 3103 O O . HIS B 1 74 ? 11.398 11.906 15.133 1 98.19 74 HIS B O 1
ATOM 3109 N N . GLY B 1 75 ? 11.352 10.484 16.828 1 96.31 75 GLY B N 1
ATOM 3110 C CA . GLY B 1 75 ? 12.492 9.664 16.453 1 96.31 75 GLY B CA 1
ATOM 3111 C C . GLY B 1 75 ? 12.688 8.469 17.375 1 96.31 75 GLY B C 1
ATOM 3112 O O . GLY B 1 75 ? 12.117 8.414 18.453 1 96.31 75 GLY B O 1
ATOM 3113 N N . ARG B 1 76 ? 13.523 7.582 16.953 1 94.25 76 ARG B N 1
ATOM 3114 C CA . ARG B 1 76 ? 13.727 6.371 17.75 1 94.25 76 ARG B CA 1
ATOM 3115 C C . ARG B 1 76 ? 14.906 6.531 18.703 1 94.25 76 ARG B C 1
ATOM 3117 O O . ARG B 1 76 ? 15 5.824 19.703 1 94.25 76 ARG B O 1
ATOM 3124 N N . ASN B 1 77 ? 15.812 7.434 18.391 1 94.19 77 ASN B N 1
ATOM 3125 C CA . ASN B 1 77 ? 17.016 7.664 19.172 1 94.19 77 ASN B CA 1
ATOM 3126 C C . ASN B 1 77 ? 16.891 8.891 20.062 1 94.19 77 ASN B C 1
ATOM 3128 O O . ASN B 1 77 ? 16.875 10.023 19.578 1 94.19 77 ASN B O 1
ATOM 3132 N N . SER B 1 78 ? 16.922 8.648 21.297 1 95.25 78 SER B N 1
ATOM 3133 C CA . SER B 1 78 ? 16.688 9.727 22.25 1 95.25 78 SER B CA 1
ATOM 3134 C C . SER B 1 78 ? 17.812 10.758 22.203 1 95.25 78 SER B C 1
ATOM 3136 O O . SER B 1 78 ? 17.562 11.961 22.328 1 95.25 78 SER B O 1
ATOM 3138 N N . GLU B 1 79 ? 18.984 10.336 22 1 95.94 79 GLU B N 1
ATOM 3139 C CA . GLU B 1 79 ? 20.125 11.242 21.969 1 95.94 79 GLU B CA 1
ATOM 3140 C C . GLU B 1 79 ? 20.078 12.148 20.734 1 95.94 79 GLU B C 1
ATOM 3142 O O . GLU B 1 79 ? 20.328 13.352 20.844 1 95.94 79 GLU B O 1
ATOM 3147 N N . LYS B 1 80 ? 19.781 11.555 19.609 1 94.38 80 LYS B N 1
ATOM 3148 C CA . LYS B 1 80 ? 19.656 12.352 18.391 1 94.38 80 LYS B CA 1
ATOM 3149 C C . LYS B 1 80 ? 18.516 13.352 18.5 1 94.38 80 LYS B C 1
ATOM 3151 O O . LYS B 1 80 ? 18.625 14.484 18.031 1 94.38 80 LYS B O 1
ATOM 3156 N N . LEU B 1 81 ? 17.453 12.922 19.109 1 96.06 81 LEU B N 1
ATOM 3157 C CA . LEU B 1 81 ? 16.312 13.797 19.297 1 96.06 81 LEU B CA 1
ATOM 3158 C C . LEU B 1 81 ? 16.656 14.961 20.219 1 96.06 81 LEU B C 1
ATOM 3160 O O . LEU B 1 81 ? 16.234 16.094 19.969 1 96.06 81 LEU B O 1
ATOM 3164 N N . GLN B 1 82 ? 17.375 14.656 21.25 1 95.69 82 GLN B N 1
ATOM 3165 C CA . GLN B 1 82 ? 17.797 15.711 22.156 1 95.69 82 GLN B CA 1
ATOM 3166 C C . GLN B 1 82 ? 18.703 16.719 21.453 1 95.69 82 GLN B C 1
ATOM 3168 O O . GLN B 1 82 ? 18.562 17.938 21.656 1 95.69 82 GLN B O 1
ATOM 3173 N N . ALA B 1 83 ? 19.547 16.219 20.656 1 95.75 83 ALA B N 1
ATOM 3174 C CA . ALA B 1 83 ? 20.484 17.078 19.938 1 95.75 83 ALA B CA 1
ATOM 3175 C C . ALA B 1 83 ? 19.75 18.031 19.016 1 95.75 83 ALA B C 1
ATOM 3177 O O . ALA B 1 83 ? 20.047 19.234 18.984 1 95.75 83 ALA B O 1
ATOM 3178 N N . ILE B 1 84 ? 18.797 17.516 18.266 1 95.25 84 ILE B N 1
ATOM 3179 C CA . ILE B 1 84 ? 18.078 18.375 17.344 1 95.25 84 ILE B CA 1
ATOM 3180 C C . ILE B 1 84 ? 17.219 19.375 18.125 1 95.25 84 ILE B C 1
ATOM 3182 O O . ILE B 1 84 ? 17.062 20.531 17.703 1 95.25 84 ILE B O 1
ATOM 3186 N N . THR B 1 85 ? 16.656 18.938 19.172 1 95.62 85 THR B N 1
ATOM 3187 C CA . THR B 1 85 ? 15.836 19.812 20 1 95.62 85 THR B CA 1
ATOM 3188 C C . THR B 1 85 ? 16.656 20.984 20.531 1 95.62 85 THR B C 1
ATOM 3190 O O . THR B 1 85 ? 16.219 22.141 20.469 1 95.62 85 THR B O 1
ATOM 3193 N N . GLU B 1 86 ? 17.797 20.688 21 1 95.94 86 GLU B N 1
ATOM 3194 C CA . GLU B 1 86 ? 18.672 21.719 21.531 1 95.94 86 GLU B CA 1
ATOM 3195 C C . GLU B 1 86 ? 19.125 22.688 20.438 1 95.94 86 GLU B C 1
ATOM 3197 O O . GLU B 1 86 ? 19.141 23.906 20.656 1 95.94 86 GLU B O 1
ATOM 3202 N N . ASP B 1 87 ? 19.453 22.094 19.359 1 96.5 87 ASP B N 1
ATOM 3203 C CA . ASP B 1 87 ? 19.891 22.922 18.234 1 96.5 87 ASP B CA 1
ATOM 3204 C C . ASP B 1 87 ? 18.766 23.859 17.781 1 96.5 87 ASP B C 1
ATOM 3206 O O . ASP B 1 87 ? 19 25.031 17.516 1 96.5 87 ASP B O 1
ATOM 3210 N N . LEU B 1 88 ? 17.594 23.359 17.688 1 96.75 88 LEU B N 1
ATOM 3211 C CA . LEU B 1 88 ? 16.422 24.141 17.281 1 96.75 88 LEU B CA 1
ATOM 3212 C C . LEU B 1 88 ? 16.141 25.25 18.297 1 96.75 88 LEU B C 1
ATOM 3214 O O . LEU B 1 88 ? 15.836 26.375 17.906 1 96.75 88 LEU B O 1
ATOM 3218 N N . GLN B 1 89 ? 16.25 24.906 19.531 1 94.88 89 GLN B N 1
ATOM 3219 C CA . GLN B 1 89 ? 16 25.891 20.578 1 94.88 89 GLN B CA 1
ATOM 3220 C C . GLN B 1 89 ? 17.031 27.016 20.547 1 94.88 89 GLN B C 1
ATOM 3222 O O . GLN B 1 89 ? 16.719 28.172 20.828 1 94.88 89 GLN B O 1
ATOM 3227 N N . ASN B 1 90 ? 18.203 26.656 20.234 1 96.62 90 ASN B N 1
ATOM 3228 C CA . ASN B 1 90 ? 19.266 27.656 20.125 1 96.62 90 ASN B CA 1
ATOM 3229 C C . ASN B 1 90 ? 19.047 28.594 18.953 1 96.62 90 ASN B C 1
ATOM 3231 O O . ASN B 1 90 ? 19.25 29.797 19.062 1 96.62 90 ASN B O 1
ATOM 3235 N N . GLN B 1 91 ? 18.656 28.078 17.844 1 96.5 91 GLN B N 1
ATOM 3236 C CA . GLN B 1 91 ? 18.484 28.859 16.625 1 96.5 91 GLN B CA 1
ATOM 3237 C C . GLN B 1 91 ? 17.172 29.641 16.641 1 96.5 91 GLN B C 1
ATOM 3239 O O . GLN B 1 91 ? 17.109 30.75 16.109 1 96.5 91 GLN B O 1
ATOM 3244 N N . TYR B 1 92 ? 16.188 29.016 17.219 1 96.69 92 TYR B N 1
ATOM 3245 C CA . TYR B 1 92 ? 14.867 29.609 17.281 1 96.69 92 TYR B CA 1
ATOM 3246 C C . TYR B 1 92 ? 14.328 29.609 18.703 1 96.69 92 TYR B C 1
ATOM 3248 O O . TYR B 1 92 ? 13.422 28.844 19.031 1 96.69 92 TYR B O 1
ATOM 3256 N N . PRO B 1 93 ? 14.703 30.5 19.531 1 95.31 93 PRO B N 1
ATOM 3257 C CA . PRO B 1 93 ? 14.414 30.484 20.969 1 95.31 93 PRO B CA 1
ATOM 3258 C C . PRO B 1 93 ? 12.93 30.719 21.266 1 95.31 93 PRO B C 1
ATOM 3260 O O . PRO B 1 93 ? 12.469 30.406 22.375 1 95.31 93 PRO B O 1
ATOM 3263 N N . THR B 1 94 ? 12.195 31.188 20.359 1 94.94 94 THR B N 1
ATOM 3264 C CA . THR B 1 94 ? 10.805 31.531 20.609 1 94.94 94 THR B CA 1
ATOM 3265 C C . THR B 1 94 ? 9.898 30.312 20.453 1 94.94 94 THR B C 1
ATOM 3267 O O . THR B 1 94 ? 8.75 30.328 20.875 1 94.94 94 THR B O 1
ATOM 3270 N N . ILE B 1 95 ? 10.391 29.281 19.828 1 95.44 95 ILE B N 1
ATOM 3271 C CA . ILE B 1 95 ? 9.508 28.141 19.578 1 95.44 95 ILE B CA 1
ATOM 3272 C C . ILE B 1 95 ? 9.695 27.094 20.672 1 95.44 95 ILE B C 1
ATOM 3274 O O . ILE B 1 95 ? 10.75 27.031 21.312 1 95.44 95 ILE B O 1
ATOM 3278 N N . LYS B 1 96 ? 8.703 26.312 20.906 1 97.06 96 LYS B N 1
ATOM 3279 C CA . LYS B 1 96 ? 8.719 25.203 21.844 1 97.06 96 LYS B CA 1
ATOM 3280 C C . LYS B 1 96 ? 8.828 23.875 21.109 1 97.06 96 LYS B C 1
ATOM 3282 O O . LYS B 1 96 ? 8.352 23.734 19.984 1 97.06 96 LYS B O 1
ATOM 3287 N N . THR B 1 97 ? 9.484 22.953 21.766 1 97.5 97 THR B N 1
ATOM 3288 C CA . THR B 1 97 ? 9.617 21.625 21.172 1 97.5 97 THR B CA 1
ATOM 3289 C C . THR B 1 97 ? 9.195 20.562 22.172 1 97.5 97 THR B C 1
ATOM 3291 O O . THR B 1 97 ? 9.359 20.719 23.391 1 97.5 97 THR B O 1
ATOM 3294 N N . ARG B 1 98 ? 8.547 19.562 21.734 1 97.38 98 ARG B N 1
ATOM 3295 C CA . ARG B 1 98 ? 8.266 18.328 22.453 1 97.38 98 ARG B CA 1
ATOM 3296 C C . ARG B 1 98 ? 8.852 17.125 21.719 1 97.38 98 ARG B C 1
ATOM 3298 O O . ARG B 1 98 ? 8.969 17.125 20.5 1 97.38 98 ARG B O 1
ATOM 3305 N N . LYS B 1 99 ? 9.242 16.141 22.578 1 97.56 99 LYS B N 1
ATOM 3306 C CA . LYS B 1 99 ? 9.867 14.945 22.016 1 97.56 99 LYS B CA 1
ATOM 3307 C C . LYS B 1 99 ? 8.953 13.734 22.141 1 97.56 99 LYS B C 1
ATOM 3309 O O . LYS B 1 99 ? 8.375 13.492 23.203 1 97.56 99 LYS B O 1
ATOM 3314 N N . PHE B 1 100 ? 8.781 13.023 21.062 1 97.88 100 PHE B N 1
ATOM 3315 C CA . PHE B 1 100 ? 8.102 11.727 21.062 1 97.88 100 PHE B CA 1
ATOM 3316 C C . PHE B 1 100 ? 9.062 10.617 20.641 1 97.88 100 PHE B C 1
ATOM 3318 O O . PHE B 1 100 ? 9.273 10.398 19.453 1 97.88 100 PHE B O 1
ATOM 3325 N N . VAL B 1 101 ? 9.609 9.93 21.625 1 97.12 101 VAL B N 1
ATOM 3326 C CA . VAL B 1 101 ? 10.539 8.836 21.359 1 97.12 101 VAL B CA 1
ATOM 3327 C C . VAL B 1 101 ? 9.766 7.547 21.109 1 97.12 101 VAL B C 1
ATOM 3329 O O . VAL B 1 101 ? 9.133 7.016 22.031 1 97.12 101 VAL B O 1
ATOM 3332 N N . CYS B 1 102 ? 9.852 7.07 19.922 1 96.5 102 CYS B N 1
ATOM 3333 C CA . CYS B 1 102 ? 9.125 5.863 19.562 1 96.5 102 CYS B CA 1
ATOM 3334 C C . CYS B 1 102 ? 9.773 5.176 18.359 1 96.5 102 CYS B C 1
ATOM 3336 O O . CYS B 1 102 ? 10.094 5.824 17.359 1 96.5 102 CYS B O 1
ATOM 3338 N N . ASP B 1 103 ? 10.055 3.955 18.516 1 96.44 103 ASP B N 1
ATOM 3339 C CA . ASP B 1 103 ? 10.484 3.143 17.391 1 96.44 103 ASP B CA 1
ATOM 3340 C C . ASP B 1 103 ? 9.305 2.779 16.484 1 96.44 103 ASP B C 1
ATOM 3342 O O . ASP B 1 103 ? 8.453 1.976 16.875 1 96.44 103 ASP B O 1
ATOM 3346 N N . ALA B 1 104 ? 9.32 3.318 15.281 1 96.56 104 ALA B N 1
ATOM 3347 C CA . ALA B 1 104 ? 8.188 3.17 14.367 1 96.56 104 ALA B CA 1
ATOM 3348 C C . ALA B 1 104 ? 8.008 1.715 13.945 1 96.56 104 ALA B C 1
ATOM 3350 O O . ALA B 1 104 ? 6.965 1.342 13.406 1 96.56 104 ALA B O 1
ATOM 3351 N N . SER B 1 105 ? 9.07 0.901 14.125 1 95.69 105 SER B N 1
ATOM 3352 C CA . SER B 1 105 ? 8.969 -0.511 13.773 1 95.69 105 SER B CA 1
ATOM 3353 C C . SER B 1 105 ? 8.156 -1.287 14.805 1 95.69 105 SER B C 1
ATOM 3355 O O . SER B 1 105 ? 7.77 -2.432 14.562 1 95.69 105 SER B O 1
ATOM 3357 N N . LYS B 1 106 ? 7.98 -0.663 15.938 1 93.81 106 LYS B N 1
ATOM 3358 C CA . LYS B 1 106 ? 7.25 -1.311 17.016 1 93.81 106 LYS B CA 1
ATOM 3359 C C . LYS B 1 106 ? 5.785 -0.875 17.031 1 93.81 106 LYS B C 1
ATOM 3361 O O . LYS B 1 106 ? 5.406 0.066 16.328 1 93.81 106 LYS B O 1
ATOM 3366 N N . ASP B 1 107 ? 5.016 -1.542 17.812 1 93.12 107 ASP B N 1
ATOM 3367 C CA . ASP B 1 107 ? 3.576 -1.299 17.828 1 93.12 107 ASP B CA 1
ATOM 3368 C C . ASP B 1 107 ? 3.248 0.008 18.547 1 93.12 107 ASP B C 1
ATOM 3370 O O . ASP B 1 107 ? 3.428 0.119 19.766 1 93.12 107 ASP B O 1
ATOM 3374 N N . LEU B 1 108 ? 2.699 0.973 17.812 1 95.25 108 LEU B N 1
ATOM 3375 C CA . LEU B 1 108 ? 2.295 2.264 18.359 1 95.25 108 LEU B CA 1
ATOM 3376 C C . LEU B 1 108 ? 1.163 2.094 19.359 1 95.25 108 LEU B C 1
ATOM 3378 O O . LEU B 1 108 ? 1.021 2.902 20.281 1 95.25 108 LEU B O 1
ATOM 3382 N N . LEU B 1 109 ? 0.368 1.006 19.203 1 95.12 109 LEU B N 1
ATOM 3383 C CA . LEU B 1 109 ? -0.838 0.823 20.016 1 95.12 109 LEU B CA 1
ATOM 3384 C C . LEU B 1 109 ? -0.515 0.132 21.328 1 95.12 109 LEU B C 1
ATOM 3386 O O . LEU B 1 109 ? -1.397 -0.049 22.172 1 95.12 109 LEU B O 1
ATOM 3390 N N . ASP B 1 110 ? 0.759 -0.155 21.438 1 95.56 110 ASP B N 1
ATOM 3391 C CA . ASP B 1 110 ? 1.169 -0.653 22.75 1 95.56 110 ASP B CA 1
ATOM 3392 C C . ASP B 1 110 ? 0.826 0.347 23.859 1 95.56 110 ASP B C 1
ATOM 3394 O O . ASP B 1 110 ? 1 1.555 23.672 1 95.56 110 ASP B O 1
ATOM 3398 N N . SER B 1 111 ? 0.42 -0.146 24.953 1 95.38 111 SER B N 1
ATOM 3399 C CA . SER B 1 111 ? -0.108 0.691 26.031 1 95.38 111 SER B CA 1
ATOM 3400 C C . SER B 1 111 ? 0.907 1.747 26.453 1 95.38 111 SER B C 1
ATOM 3402 O O . SER B 1 111 ? 0.566 2.924 26.594 1 95.38 111 SER B O 1
ATOM 3404 N N . SER B 1 112 ? 2.086 1.375 26.672 1 95.44 112 SER B N 1
ATOM 3405 C CA . SER B 1 112 ? 3.117 2.307 27.109 1 95.44 112 SER B CA 1
ATOM 3406 C C . SER B 1 112 ? 3.383 3.381 26.062 1 95.44 112 SER B C 1
ATOM 3408 O O . SER B 1 112 ? 3.496 4.562 26.391 1 95.44 112 SER B O 1
ATOM 3410 N N . THR B 1 113 ? 3.484 2.988 24.781 1 95.88 113 THR B N 1
ATOM 3411 C CA . THR B 1 113 ? 3.748 3.928 23.703 1 95.88 113 THR B CA 1
ATOM 3412 C C . THR B 1 113 ? 2.578 4.891 23.531 1 95.88 113 THR B C 1
ATOM 3414 O O . THR B 1 113 ? 2.781 6.094 23.344 1 95.88 113 THR B O 1
ATOM 3417 N N . LEU B 1 114 ? 1.407 4.352 23.656 1 96.06 114 LEU B N 1
ATOM 3418 C CA . LEU B 1 114 ? 0.207 5.172 23.531 1 96.06 114 LEU B CA 1
ATOM 3419 C C . LEU B 1 114 ? 0.106 6.184 24.656 1 96.06 114 LEU B C 1
ATOM 3421 O O . LEU B 1 114 ? -0.282 7.332 24.438 1 96.06 114 LEU B O 1
ATOM 3425 N N . SER B 1 115 ? 0.4 5.742 25.812 1 96.5 115 SER B N 1
ATOM 3426 C CA . SER B 1 115 ? 0.389 6.641 26.953 1 96.5 115 SER B CA 1
ATOM 3427 C C . SER B 1 115 ? 1.38 7.785 26.781 1 96.5 115 SER B C 1
ATOM 3429 O O . SER B 1 115 ? 1.058 8.945 27.062 1 96.5 115 SER B O 1
ATOM 3431 N N . ASN B 1 116 ? 2.506 7.469 26.328 1 96.56 116 ASN B N 1
ATOM 3432 C CA . ASN B 1 116 ? 3.514 8.492 26.062 1 96.56 116 ASN B CA 1
ATOM 3433 C C . ASN B 1 116 ? 3.051 9.469 24.984 1 96.56 116 ASN B C 1
ATOM 3435 O O . ASN B 1 116 ? 3.252 10.68 25.125 1 96.56 116 ASN B O 1
ATOM 3439 N N . LEU B 1 117 ? 2.473 8.984 23.938 1 97.75 117 LEU B N 1
ATOM 3440 C CA . LEU B 1 117 ? 1.952 9.828 22.875 1 97.75 117 LEU B CA 1
ATOM 3441 C C . LEU B 1 117 ? 0.896 10.789 23.406 1 97.75 117 LEU B C 1
ATOM 3443 O O . LEU B 1 117 ? 0.918 11.984 23.078 1 97.75 117 LEU B O 1
ATOM 3447 N N . HIS B 1 118 ? 0.067 10.25 24.234 1 96.81 118 HIS B N 1
ATOM 3448 C CA . HIS B 1 118 ? -0.995 11.078 24.797 1 96.81 118 HIS B CA 1
ATOM 3449 C C . HIS B 1 118 ? -0.421 12.195 25.656 1 96.81 118 HIS B C 1
ATOM 3451 O O . HIS B 1 118 ? -0.937 13.312 25.656 1 96.81 118 HIS B O 1
ATOM 3457 N N . LYS B 1 119 ? 0.571 11.883 26.375 1 97.31 119 LYS B N 1
ATOM 3458 C CA . LYS B 1 119 ? 1.226 12.891 27.203 1 97.31 119 LYS B CA 1
ATOM 3459 C C . LYS B 1 119 ? 1.808 14.008 26.344 1 97.31 119 LYS B C 1
ATOM 3461 O O . LYS B 1 119 ? 1.671 15.188 26.672 1 97.31 119 LYS B O 1
ATOM 3466 N N . VAL B 1 120 ? 2.396 13.641 25.25 1 97.44 120 VAL B N 1
ATOM 3467 C CA . VAL B 1 120 ? 3.027 14.602 24.359 1 97.44 120 VAL B CA 1
ATOM 3468 C C . VAL B 1 120 ? 1.959 15.477 23.703 1 97.44 120 VAL B C 1
ATOM 3470 O O . VAL B 1 120 ? 2.191 16.656 23.438 1 97.44 120 VAL B O 1
ATOM 3473 N N . LEU B 1 121 ? 0.798 14.906 23.516 1 97.56 121 LEU B N 1
ATOM 3474 C CA . LEU B 1 121 ? -0.264 15.586 22.781 1 97.56 121 LEU B CA 1
ATOM 3475 C C . LEU B 1 121 ? -1.138 16.406 23.719 1 97.56 121 LEU B C 1
ATOM 3477 O O . LEU B 1 121 ? -2.037 17.125 23.266 1 97.56 121 LEU B O 1
ATOM 3481 N N . LYS B 1 122 ? -0.867 16.297 24.984 1 95.88 122 LYS B N 1
ATOM 3482 C CA . LYS B 1 122 ? -1.697 17 25.953 1 95.88 122 LYS B CA 1
ATOM 3483 C C . LYS B 1 122 ? -1.595 18.516 25.766 1 95.88 122 LYS B C 1
ATOM 3485 O O . LYS B 1 122 ? -0.492 19.062 25.719 1 95.88 122 LYS B O 1
ATOM 3490 N N . ASP B 1 123 ? -2.736 19.141 25.594 1 94.06 123 ASP B N 1
ATOM 3491 C CA . ASP B 1 123 ? -2.869 20.594 25.531 1 94.06 123 ASP B CA 1
ATOM 3492 C C . ASP B 1 123 ? -2.064 21.172 24.359 1 94.06 123 ASP B C 1
ATOM 3494 O O . ASP B 1 123 ? -1.396 22.188 24.516 1 94.06 123 ASP B O 1
ATOM 3498 N N . VAL B 1 124 ? -1.989 20.438 23.297 1 95 124 VAL B N 1
ATOM 3499 C CA . VAL B 1 124 ? -1.26 20.906 22.125 1 95 124 VAL B CA 1
ATOM 3500 C C . VAL B 1 124 ? -2.244 21.297 21.031 1 95 124 VAL B C 1
ATOM 3502 O O . VAL B 1 124 ? -3.254 20.609 20.828 1 95 124 VAL B O 1
ATOM 3505 N N . HIS B 1 125 ? -2.051 22.453 20.469 1 96.25 125 HIS B N 1
ATOM 3506 C CA . HIS B 1 125 ? -2.787 22.859 19.281 1 96.25 125 HIS B CA 1
ATOM 3507 C C . HIS B 1 125 ? -2.023 22.516 18 1 96.25 125 HIS B C 1
ATOM 3509 O O . HIS B 1 125 ? -1.121 23.25 17.594 1 96.25 125 HIS B O 1
ATOM 3515 N N . ILE B 1 126 ? -2.416 21.438 17.375 1 97.56 126 ILE B N 1
ATOM 3516 C CA . ILE B 1 126 ? -1.665 20.906 16.234 1 97.56 126 ILE B CA 1
ATOM 3517 C C . ILE B 1 126 ? -2.344 21.312 14.938 1 97.56 126 ILE B C 1
ATOM 3519 O O . ILE B 1 126 ? -3.564 21.188 14.797 1 97.56 126 ILE B O 1
ATOM 3523 N N . SER B 1 127 ? -1.524 21.797 13.969 1 97.06 127 SER B N 1
ATOM 3524 C CA . SER B 1 127 ? -2.1 22.172 12.688 1 97.06 127 SER B CA 1
ATOM 3525 C C . SER B 1 127 ? -1.4 21.453 11.531 1 97.06 127 SER B C 1
ATOM 3527 O O . SER B 1 127 ? -1.908 21.438 10.406 1 97.06 127 SER B O 1
ATOM 3529 N N . ILE B 1 128 ? -0.213 20.875 11.789 1 98 128 ILE B N 1
ATOM 3530 C CA . ILE B 1 128 ? 0.521 20.203 10.719 1 98 128 ILE B CA 1
ATOM 3531 C C . ILE B 1 128 ? 1.037 18.859 11.203 1 98 128 ILE B C 1
ATOM 3533 O O . ILE B 1 128 ? 1.556 18.75 12.312 1 98 128 ILE B O 1
ATOM 3537 N N . LEU B 1 129 ? 0.799 17.875 10.492 1 98.38 129 LEU B N 1
ATOM 3538 C CA . LEU B 1 129 ? 1.42 16.562 10.648 1 98.38 129 LEU B CA 1
ATOM 3539 C C . LEU B 1 129 ? 2.25 16.203 9.422 1 98.38 129 LEU B C 1
ATOM 3541 O O . LEU B 1 129 ? 1.725 16.125 8.312 1 98.38 129 LEU B O 1
ATOM 3545 N N . ILE B 1 130 ? 3.541 16.078 9.617 1 97.81 130 ILE B N 1
ATOM 3546 C CA . ILE B 1 130 ? 4.426 15.586 8.57 1 97.81 130 ILE B CA 1
ATOM 3547 C C . ILE B 1 130 ? 4.809 14.133 8.852 1 97.81 130 ILE B C 1
ATOM 3549 O O . ILE B 1 130 ? 5.637 13.859 9.727 1 97.81 130 ILE B O 1
ATOM 3553 N N . ASN B 1 131 ? 4.207 13.266 8.141 1 97.56 131 ASN B N 1
ATOM 3554 C CA . ASN B 1 131 ? 4.582 11.859 8.188 1 97.56 131 ASN B CA 1
ATOM 3555 C C . ASN B 1 131 ? 5.797 11.578 7.309 1 97.56 131 ASN B C 1
ATOM 3557 O O . ASN B 1 131 ? 5.652 11.242 6.129 1 97.56 131 ASN B O 1
ATOM 3561 N N . ASN B 1 132 ? 6.918 11.641 7.938 1 94.62 132 ASN B N 1
ATOM 3562 C CA . ASN B 1 132 ? 8.164 11.547 7.176 1 94.62 132 ASN B CA 1
ATOM 3563 C C . ASN B 1 132 ? 8.883 10.234 7.438 1 94.62 132 ASN B C 1
ATOM 3565 O O . ASN B 1 132 ? 9.695 9.797 6.621 1 94.62 132 ASN B O 1
ATOM 3569 N N . VAL B 1 133 ? 8.586 9.648 8.57 1 93 133 VAL B N 1
ATOM 3570 C CA . VAL B 1 133 ? 9.305 8.43 8.938 1 93 133 VAL B CA 1
ATOM 3571 C C . VAL B 1 133 ? 9.094 7.359 7.871 1 93 133 VAL B C 1
ATOM 3573 O O . VAL B 1 133 ? 7.98 7.168 7.387 1 93 133 VAL B O 1
ATOM 3576 N N . GLY B 1 134 ? 10.156 6.75 7.422 1 89.56 134 GLY B N 1
ATOM 3577 C CA . GLY B 1 134 ? 10.094 5.703 6.414 1 89.56 134 GLY B CA 1
ATOM 3578 C C . GLY B 1 134 ? 11.43 5.441 5.742 1 89.56 134 GLY B C 1
ATOM 3579 O O . GLY B 1 134 ? 12.453 6.008 6.137 1 89.56 134 GLY B O 1
ATOM 3580 N N . GLY B 1 135 ? 11.375 4.48 4.785 1 86.81 135 GLY B N 1
ATOM 3581 C CA . GLY B 1 135 ? 12.578 4.156 4.027 1 86.81 135 GLY B CA 1
ATOM 3582 C C . GLY B 1 135 ? 13.117 2.771 4.328 1 86.81 135 GLY B C 1
ATOM 3583 O O . GLY B 1 135 ? 12.688 2.129 5.293 1 86.81 135 GLY B O 1
ATOM 3584 N N . MET B 1 136 ? 14.055 2.422 3.531 1 86.81 136 MET B N 1
ATOM 3585 C CA . MET B 1 136 ? 14.664 1.101 3.658 1 86.81 136 MET B CA 1
ATOM 3586 C C . MET B 1 136 ? 15.789 1.118 4.688 1 86.81 136 MET B C 1
ATOM 3588 O O . MET B 1 136 ? 16.312 0.066 5.062 1 86.81 136 MET B O 1
ATOM 3592 N N . GLY B 1 137 ? 16.078 2.324 5.199 1 82.56 137 GLY B N 1
ATOM 3593 C CA . GLY B 1 137 ? 17.094 2.457 6.219 1 82.56 137 GLY B CA 1
ATOM 3594 C C . GLY B 1 137 ? 16.703 1.839 7.547 1 82.56 137 GLY B C 1
ATOM 3595 O O . GLY B 1 137 ? 17.516 1.771 8.469 1 82.56 137 GLY B O 1
ATOM 3596 N N . CYS B 1 138 ? 15.531 1.351 7.617 1 89 138 CYS B N 1
ATOM 3597 C CA . CYS B 1 138 ? 15.062 0.672 8.82 1 89 138 CYS B CA 1
ATOM 3598 C C . CYS B 1 138 ? 15.648 -0.733 8.922 1 89 138 CYS B C 1
ATOM 3600 O O . CYS B 1 138 ? 15.547 -1.38 9.961 1 89 138 CYS B O 1
ATOM 3602 N N . LEU B 1 139 ? 16.234 -1.193 7.809 1 91.5 139 LEU B N 1
ATOM 3603 C CA . LEU B 1 139 ? 16.922 -2.479 7.797 1 91.5 139 LEU B CA 1
ATOM 3604 C C . LEU B 1 139 ? 18.422 -2.281 7.77 1 91.5 139 LEU B C 1
ATOM 3606 O O . LEU B 1 139 ? 18.922 -1.242 7.324 1 91.5 139 LEU B O 1
ATOM 3610 N N . PRO B 1 140 ? 19.172 -3.256 8.234 1 89 140 PRO B N 1
ATOM 3611 C CA . PRO B 1 140 ? 20.625 -3.176 8.086 1 89 140 PRO B CA 1
ATOM 3612 C C . PRO B 1 140 ? 21.078 -3.078 6.629 1 89 140 PRO B C 1
ATOM 3614 O O . PRO B 1 140 ? 20.453 -3.678 5.75 1 89 140 PRO B O 1
ATOM 3617 N N . PRO B 1 141 ? 22.094 -2.354 6.438 1 85.5 141 PRO B N 1
ATOM 3618 C CA . PRO B 1 141 ? 22.578 -2.164 5.066 1 85.5 141 PRO B CA 1
ATOM 3619 C C . PRO B 1 141 ? 22.797 -3.484 4.328 1 85.5 141 PRO B C 1
ATOM 3621 O O . PRO B 1 141 ? 22.562 -3.561 3.117 1 85.5 141 PRO B O 1
ATOM 3624 N N . SER B 1 142 ? 23.188 -4.496 5.023 1 84.62 142 SER B N 1
ATOM 3625 C CA . SER B 1 142 ? 23.484 -5.789 4.418 1 84.62 142 SER B CA 1
ATOM 3626 C C . SER B 1 142 ? 22.219 -6.445 3.863 1 84.62 142 SER B C 1
ATOM 3628 O O . SER B 1 142 ? 22.312 -7.375 3.059 1 84.62 142 SER B O 1
ATOM 3630 N N . CYS B 1 143 ? 21.094 -5.926 4.19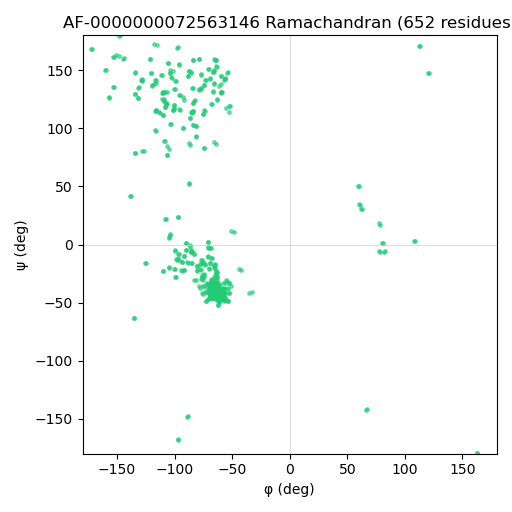5 1 87 143 CYS B N 1
ATOM 3631 C CA . CYS B 1 143 ? 19.844 -6.555 3.824 1 87 143 CYS B CA 1
ATOM 3632 C C . CYS B 1 143 ? 19.172 -5.812 2.67 1 87 143 CYS B C 1
ATOM 3634 O O . CYS B 1 143 ? 18.078 -6.18 2.232 1 87 143 CYS B O 1
ATOM 3636 N N . LEU B 1 144 ? 19.859 -4.859 2.154 1 88 144 LEU B N 1
ATOM 3637 C CA . LEU B 1 144 ? 19.203 -4.027 1.146 1 88 144 LEU B CA 1
ATOM 3638 C C . LEU B 1 144 ? 19.391 -4.625 -0.247 1 88 144 LEU B C 1
ATOM 3640 O O . LEU B 1 144 ? 20.391 -5.281 -0.52 1 88 144 LEU B O 1
ATOM 3644 N N . TYR B 1 145 ? 18.344 -4.457 -1.056 1 90.06 145 TYR B N 1
ATOM 3645 C CA . TYR B 1 145 ? 18.328 -4.797 -2.473 1 90.06 145 TYR B CA 1
ATOM 3646 C C . TYR B 1 145 ? 18.547 -6.293 -2.674 1 90.06 145 TYR B C 1
ATOM 3648 O O . TYR B 1 145 ? 19.219 -6.711 -3.611 1 90.06 145 TYR B O 1
ATOM 3656 N N . GLN B 1 146 ? 18.109 -7.059 -1.742 1 90.75 146 GLN B N 1
ATOM 3657 C CA . GLN B 1 146 ? 18.141 -8.516 -1.872 1 90.75 146 GLN B CA 1
ATOM 3658 C C . GLN B 1 146 ? 16.922 -9.023 -2.641 1 90.75 146 GLN B C 1
ATOM 3660 O O . GLN B 1 146 ? 15.93 -8.312 -2.791 1 90.75 146 GLN B O 1
ATOM 3665 N N . ALA B 1 147 ? 17.125 -10.273 -3.191 1 93.31 147 ALA B N 1
ATOM 3666 C CA . ALA B 1 147 ? 15.945 -10.938 -3.732 1 93.31 147 ALA B CA 1
ATOM 3667 C C . ALA B 1 147 ? 14.859 -11.07 -2.674 1 93.31 147 ALA B C 1
ATOM 3669 O O . ALA B 1 147 ? 15.148 -11.281 -1.495 1 93.31 147 ALA B O 1
ATOM 3670 N N . TYR B 1 148 ? 13.633 -10.922 -3.061 1 95.12 148 TYR B N 1
ATOM 3671 C CA . TYR B 1 148 ? 12.492 -10.883 -2.148 1 95.12 148 TYR B CA 1
ATOM 3672 C C . TYR B 1 148 ? 12.5 -12.094 -1.22 1 95.12 148 TYR B C 1
ATOM 3674 O O . TYR B 1 148 ? 12.266 -11.961 -0.016 1 95.12 148 TYR B O 1
ATOM 3682 N N . GLU B 1 149 ? 12.812 -13.242 -1.767 1 92.31 149 GLU B N 1
ATOM 3683 C CA . GLU B 1 149 ? 12.758 -14.492 -1.015 1 92.31 149 GLU B CA 1
ATOM 3684 C C . GLU B 1 149 ? 13.875 -14.57 0.021 1 92.31 149 GLU B C 1
ATOM 3686 O O . GLU B 1 149 ? 13.852 -15.422 0.908 1 92.31 149 GLU B O 1
ATOM 3691 N N . SER B 1 150 ? 14.797 -13.656 -0.066 1 93.94 150 SER B N 1
ATOM 3692 C CA . SER B 1 150 ? 15.93 -13.672 0.855 1 93.94 150 SER B CA 1
ATOM 3693 C C . SER B 1 150 ? 15.617 -12.875 2.121 1 93.94 150 SER B C 1
ATOM 3695 O O . SER B 1 150 ? 16.328 -12.992 3.119 1 93.94 150 SER B O 1
ATOM 3697 N N . TYR B 1 151 ? 14.609 -12.086 2.107 1 95.31 151 TYR B N 1
ATOM 3698 C CA . TYR B 1 151 ? 14.211 -11.359 3.303 1 95.31 151 TYR B CA 1
ATOM 3699 C C . TYR B 1 151 ? 13.547 -12.281 4.312 1 95.31 151 TYR B C 1
ATOM 3701 O O . TYR B 1 151 ? 12.836 -13.219 3.936 1 95.31 151 TYR B O 1
ATOM 3709 N N . THR B 1 152 ? 13.82 -12.07 5.555 1 95.88 152 THR B N 1
ATOM 3710 C CA . THR B 1 152 ? 13.086 -12.781 6.594 1 95.88 152 THR B CA 1
ATOM 3711 C C . THR B 1 152 ? 11.719 -12.141 6.82 1 95.88 152 THR B C 1
ATOM 3713 O O . THR B 1 152 ? 11.5 -10.984 6.445 1 95.88 152 THR B O 1
ATOM 3716 N N . GLY B 1 153 ? 10.812 -12.922 7.41 1 96.88 153 GLY B N 1
ATOM 3717 C CA . GLY B 1 153 ? 9.508 -12.375 7.754 1 96.88 153 GLY B CA 1
ATOM 3718 C C . GLY B 1 153 ? 9.594 -11.164 8.656 1 96.88 153 GLY B C 1
ATOM 3719 O O . GLY B 1 153 ? 8.836 -10.203 8.484 1 96.88 153 GLY B O 1
ATOM 3720 N N . GLU B 1 154 ? 10.477 -11.211 9.531 1 96.31 154 GLU B N 1
ATOM 3721 C CA . GLU B 1 154 ? 10.656 -10.109 10.469 1 96.31 154 GLU B CA 1
ATOM 3722 C C . GLU B 1 154 ? 11.133 -8.844 9.75 1 96.31 154 GLU B C 1
ATOM 3724 O O . GLU B 1 154 ? 10.703 -7.738 10.078 1 96.31 154 GLU B O 1
ATOM 3729 N N . GLN B 1 155 ? 12.062 -8.984 8.844 1 96.25 155 GLN B N 1
ATOM 3730 C CA . GLN B 1 155 ? 12.547 -7.848 8.07 1 96.25 155 GLN B CA 1
ATOM 3731 C C . GLN B 1 155 ? 11.414 -7.195 7.281 1 96.25 155 GLN B C 1
ATOM 3733 O O . GLN B 1 155 ? 11.312 -5.969 7.238 1 96.25 155 GLN B O 1
ATOM 3738 N N . ILE B 1 156 ? 10.57 -8.023 6.68 1 97.12 156 ILE B N 1
ATOM 3739 C CA . ILE B 1 156 ? 9.422 -7.527 5.926 1 97.12 156 ILE B CA 1
ATOM 3740 C C . ILE B 1 156 ? 8.477 -6.77 6.863 1 97.12 156 ILE B C 1
ATOM 3742 O O . ILE B 1 156 ? 8.008 -5.684 6.523 1 97.12 156 ILE B O 1
ATOM 3746 N N . ASP B 1 157 ? 8.266 -7.328 8.031 1 97.38 157 ASP B N 1
ATOM 3747 C CA . ASP B 1 157 ? 7.391 -6.688 9.008 1 97.38 157 ASP B CA 1
ATOM 3748 C C . ASP B 1 157 ? 7.941 -5.328 9.422 1 97.38 157 ASP B C 1
ATOM 3750 O O . ASP B 1 157 ? 7.18 -4.375 9.617 1 97.38 157 ASP B O 1
ATOM 3754 N N . VAL B 1 158 ? 9.203 -5.258 9.586 1 97 158 VAL B N 1
ATOM 3755 C CA . VAL B 1 158 ? 9.836 -3.994 9.945 1 97 158 VAL B CA 1
ATOM 3756 C C . VAL B 1 158 ? 9.539 -2.945 8.875 1 97 158 VAL B C 1
ATOM 3758 O O . VAL B 1 158 ? 9.148 -1.82 9.195 1 97 158 VAL B O 1
ATOM 3761 N N . VAL B 1 159 ? 9.703 -3.291 7.625 1 96.69 159 VAL B N 1
ATOM 3762 C CA . VAL B 1 159 ? 9.469 -2.371 6.516 1 96.69 159 VAL B CA 1
ATOM 3763 C C . VAL B 1 159 ? 8.008 -1.94 6.504 1 96.69 159 VAL B C 1
ATOM 3765 O O . VAL B 1 159 ? 7.699 -0.755 6.352 1 96.69 159 VAL B O 1
ATOM 3768 N N . LEU B 1 160 ? 7.102 -2.885 6.738 1 97.62 160 LEU B N 1
ATOM 3769 C CA . LEU B 1 160 ? 5.672 -2.592 6.75 1 97.62 160 LEU B CA 1
ATOM 3770 C C . LEU B 1 160 ? 5.312 -1.672 7.91 1 97.62 160 LEU B C 1
ATOM 3772 O O . LEU B 1 160 ? 4.547 -0.721 7.742 1 97.62 160 LEU B O 1
ATOM 3776 N N . ASN B 1 161 ? 5.863 -1.959 9.039 1 97.62 161 ASN B N 1
ATOM 3777 C CA . ASN B 1 161 ? 5.539 -1.181 10.234 1 97.62 161 ASN B CA 1
ATOM 3778 C C . ASN B 1 161 ? 6.055 0.25 10.125 1 97.62 161 ASN B C 1
ATOM 3780 O O . ASN B 1 161 ? 5.32 1.203 10.383 1 97.62 161 ASN B O 1
ATOM 3784 N N . VAL B 1 162 ? 7.227 0.426 9.688 1 97.19 162 VAL B N 1
ATOM 3785 C CA . VAL B 1 162 ? 7.883 1.729 9.664 1 97.19 162 VAL B CA 1
ATOM 3786 C C . VAL B 1 162 ? 7.273 2.592 8.562 1 97.19 162 VAL B C 1
ATOM 3788 O O . VAL B 1 162 ? 7.012 3.779 8.766 1 97.19 162 VAL B O 1
ATOM 3791 N N . ASN B 1 163 ? 7.02 1.985 7.445 1 95.69 163 ASN B N 1
ATOM 3792 C CA . ASN B 1 163 ? 6.676 2.775 6.27 1 95.69 163 ASN B CA 1
ATOM 3793 C C . ASN B 1 163 ? 5.164 2.93 6.117 1 95.69 163 ASN B C 1
ATOM 3795 O O . ASN B 1 163 ? 4.695 3.758 5.332 1 95.69 163 ASN B O 1
ATOM 3799 N N . LEU B 1 164 ? 4.449 2.119 6.836 1 96.06 164 LEU B N 1
ATOM 3800 C CA . LEU B 1 164 ? 3.02 2.105 6.539 1 96.06 164 LEU B CA 1
ATOM 3801 C C . LEU B 1 164 ? 2.199 2.139 7.828 1 96.06 164 LEU B C 1
ATOM 3803 O O . LEU B 1 164 ? 1.472 3.1 8.078 1 96.06 164 LEU B O 1
ATOM 3807 N N . ARG B 1 165 ? 2.309 1.146 8.641 1 97.62 165 ARG B N 1
ATOM 3808 C CA . ARG B 1 165 ? 1.433 0.97 9.797 1 97.62 165 ARG B CA 1
ATOM 3809 C C . ARG B 1 165 ? 1.558 2.143 10.766 1 97.62 165 ARG B C 1
ATOM 3811 O O . ARG B 1 165 ? 0.554 2.633 11.289 1 97.62 165 ARG B O 1
ATOM 3818 N N . PHE B 1 166 ? 2.74 2.592 11.055 1 98.06 166 PHE B N 1
ATOM 3819 C CA . PHE B 1 166 ? 2.984 3.699 11.977 1 98.06 166 PHE B CA 1
ATOM 3820 C C . PHE B 1 166 ? 2.244 4.949 11.516 1 98.06 166 PHE B C 1
ATOM 3822 O O . PHE B 1 166 ? 1.522 5.57 12.297 1 98.06 166 PHE B O 1
ATOM 3829 N N . MET B 1 167 ? 2.354 5.297 10.258 1 97.69 167 MET B N 1
ATOM 3830 C CA . MET B 1 167 ? 1.735 6.488 9.68 1 97.69 167 MET B CA 1
ATOM 3831 C C . MET B 1 167 ? 0.216 6.422 9.789 1 97.69 167 MET B C 1
ATOM 3833 O O . MET B 1 167 ? -0.424 7.391 10.203 1 97.69 167 MET B O 1
ATOM 3837 N N . VAL B 1 168 ? -0.334 5.262 9.461 1 97.94 168 VAL B N 1
ATOM 3838 C CA . VAL B 1 168 ? -1.786 5.121 9.43 1 97.94 168 VAL B CA 1
ATOM 3839 C C . VAL B 1 168 ? -2.352 5.254 10.844 1 97.94 168 VAL B C 1
ATOM 3841 O O . VAL B 1 168 ? -3.367 5.922 11.047 1 97.94 168 VAL B O 1
ATOM 3844 N N . GLN B 1 169 ? -1.73 4.629 11.805 1 98.31 169 GLN B N 1
ATOM 3845 C CA . GLN B 1 169 ? -2.209 4.668 13.18 1 98.31 169 GLN B CA 1
ATOM 3846 C C . GLN B 1 169 ? -2.041 6.059 13.781 1 98.31 169 GLN B C 1
ATOM 3848 O O . GLN B 1 169 ? -2.947 6.566 14.445 1 98.31 169 GLN B O 1
ATOM 3853 N N . LEU B 1 170 ? -0.907 6.68 13.555 1 98.31 170 LEU B N 1
ATOM 3854 C CA . LEU B 1 170 ? -0.657 8.016 14.078 1 98.31 170 LEU B CA 1
ATOM 3855 C C . LEU B 1 170 ? -1.644 9.023 13.492 1 98.31 170 LEU B C 1
ATOM 3857 O O . LEU B 1 170 ? -2.201 9.844 14.227 1 98.31 170 LEU B O 1
ATOM 3861 N N . THR B 1 171 ? -1.832 8.961 12.18 1 98.38 171 THR B N 1
ATOM 3862 C CA . THR B 1 171 ? -2.754 9.859 11.492 1 98.38 171 THR B CA 1
ATOM 3863 C C . THR B 1 171 ? -4.164 9.727 12.062 1 98.38 171 THR B C 1
ATOM 3865 O O . THR B 1 171 ? -4.832 10.727 12.32 1 98.38 171 THR B O 1
ATOM 3868 N N . ARG B 1 172 ? -4.57 8.484 12.273 1 97.44 172 ARG B N 1
ATOM 3869 C CA . ARG B 1 172 ? -5.887 8.242 12.859 1 97.44 172 ARG B CA 1
ATOM 3870 C C . ARG B 1 172 ? -6.031 8.945 14.203 1 97.44 172 ARG B C 1
ATOM 3872 O O . ARG B 1 172 ? -7.051 9.578 14.469 1 97.44 172 ARG B O 1
ATOM 3879 N N . ILE B 1 173 ? -5.086 8.859 15.016 1 97.31 173 ILE B N 1
ATOM 3880 C CA . ILE B 1 173 ? -5.105 9.391 16.375 1 97.31 173 ILE B CA 1
ATOM 3881 C C . ILE B 1 173 ? -5.109 10.914 16.328 1 97.31 173 ILE B C 1
ATOM 3883 O O . ILE B 1 173 ? -5.754 11.57 17.156 1 97.31 173 ILE B O 1
ATOM 3887 N N . LEU B 1 174 ? -4.465 11.539 15.336 1 97.94 174 LEU B N 1
ATOM 3888 C CA . LEU B 1 174 ? -4.203 12.977 15.344 1 97.94 174 LEU B CA 1
ATOM 3889 C C . LEU B 1 174 ? -5.32 13.734 14.641 1 97.94 174 LEU B C 1
ATOM 3891 O O . LEU B 1 174 ? -5.512 14.93 14.883 1 97.94 174 LEU B O 1
ATOM 3895 N N . ILE B 1 175 ? -6.082 13.086 13.766 1 96.88 175 ILE B N 1
ATOM 3896 C CA . ILE B 1 175 ? -7.078 13.758 12.945 1 96.88 175 ILE B CA 1
ATOM 3897 C C . ILE B 1 175 ? -8.062 14.508 13.836 1 96.88 175 ILE B C 1
ATOM 3899 O O . ILE B 1 175 ? -8.32 15.703 13.625 1 96.88 175 ILE B O 1
ATOM 3903 N N . PRO B 1 176 ? -8.562 13.875 14.922 1 95.56 176 PRO B N 1
ATOM 3904 C CA . PRO B 1 176 ? -9.5 14.609 15.773 1 95.56 176 PRO B CA 1
ATOM 3905 C C . PRO B 1 176 ? -8.875 15.844 16.422 1 95.56 176 PRO B C 1
ATOM 3907 O O . PRO B 1 176 ? -9.562 16.828 16.688 1 95.56 176 PRO B O 1
ATOM 3910 N N . LEU B 1 177 ? -7.613 15.82 16.641 1 95.69 177 LEU B N 1
ATOM 3911 C CA . LEU B 1 177 ? -6.902 16.938 17.25 1 95.69 177 LEU B CA 1
ATOM 3912 C C . LEU B 1 177 ? -6.605 18.031 16.234 1 95.69 177 LEU B C 1
ATOM 3914 O O . LEU B 1 177 ? -6.32 19.172 16.594 1 95.69 177 LEU B O 1
ATOM 3918 N N . MET B 1 178 ? -6.664 17.672 14.969 1 96.38 178 MET B N 1
ATOM 3919 C CA . MET B 1 178 ? -6.312 18.609 13.891 1 96.38 178 MET B CA 1
ATOM 3920 C C . MET B 1 178 ? -7.562 19.234 13.297 1 96.38 178 MET B C 1
ATOM 3922 O O . MET B 1 178 ? -7.465 20.141 12.453 1 96.38 178 MET B O 1
ATOM 3926 N N . ASP B 1 179 ? -8.641 18.672 13.641 1 94.62 179 ASP B N 1
ATOM 3927 C CA . ASP B 1 179 ? -9.898 19.234 13.18 1 94.62 179 ASP B CA 1
ATOM 3928 C C . ASP B 1 179 ? -10.32 20.422 14.055 1 94.62 179 ASP B C 1
ATOM 3930 O O . ASP B 1 179 ? -10.891 20.234 15.125 1 94.62 179 ASP B O 1
ATOM 3934 N N . HIS B 1 180 ? -10.109 21.609 13.562 1 91.88 180 HIS B N 1
ATOM 3935 C CA . HIS B 1 180 ? -10.422 22.828 14.305 1 91.88 180 HIS B CA 1
ATOM 3936 C C . HIS B 1 180 ? -11.695 23.484 13.789 1 91.88 180 HIS B C 1
ATOM 3938 O O . HIS B 1 180 ? -11.938 24.656 14.055 1 91.88 180 HIS B O 1
ATOM 3944 N N . SER B 1 181 ? -12.32 22.766 12.938 1 77.31 181 SER B N 1
ATOM 3945 C CA . SER B 1 181 ? -13.539 23.312 12.344 1 77.31 181 SER B CA 1
ATOM 3946 C C . SER B 1 181 ? -14.531 23.75 13.414 1 77.31 181 SER B C 1
ATOM 3948 O O . SER B 1 181 ? -15.25 24.734 13.242 1 77.31 181 SER B O 1
ATOM 3950 N N . THR B 1 182 ? -14.602 22.969 14.523 1 66.25 182 THR B N 1
ATOM 3951 C CA . THR B 1 182 ? -15.602 23.297 15.531 1 66.25 182 THR B CA 1
ATOM 3952 C C . THR B 1 182 ? -15.133 24.438 16.422 1 66.25 182 THR B C 1
ATOM 3954 O O . THR B 1 182 ? -15.922 25 17.188 1 66.25 182 THR B O 1
ATOM 3957 N N . SER B 1 183 ? -13.852 24.594 16.469 1 58.88 183 SER B N 1
ATOM 3958 C CA . SER B 1 183 ? -13.328 25.625 17.359 1 58.88 183 SER B CA 1
ATOM 3959 C C . SER B 1 183 ? -13.633 27.016 16.812 1 58.88 183 SER B C 1
ATOM 3961 O O . SER B 1 183 ? -13.289 28.016 17.453 1 58.88 183 SER B O 1
ATOM 3963 N N . MET B 1 184 ? -14.258 27.078 15.633 1 53.19 184 MET B N 1
ATOM 3964 C CA . MET B 1 184 ? -14.602 28.375 15.055 1 53.19 184 MET B CA 1
ATOM 3965 C C . MET B 1 184 ? -15.641 29.094 15.906 1 53.19 184 MET B C 1
ATOM 3967 O O . MET B 1 184 ? -16.656 28.516 16.281 1 53.19 184 MET B O 1
ATOM 3971 N N . THR B 1 185 ? -15.125 29.844 16.875 1 47.38 185 THR B N 1
ATOM 3972 C CA . THR B 1 185 ? -16.031 30.734 17.594 1 47.38 185 THR B CA 1
ATOM 3973 C C . THR B 1 185 ? -16.656 31.75 16.641 1 47.38 185 THR B C 1
ATOM 3975 O O . THR B 1 185 ? -16.078 32.094 15.617 1 47.38 185 THR B O 1
ATOM 3978 N N . ALA B 1 186 ? -18.016 31.969 16.812 1 49.59 186 ALA B N 1
ATOM 3979 C CA . ALA B 1 186 ? -18.828 32.969 16.125 1 49.59 186 ALA B CA 1
ATOM 3980 C C . ALA B 1 186 ? -18.031 34.219 15.836 1 49.59 186 ALA B C 1
ATOM 3982 O O . ALA B 1 186 ? -18.203 34.844 14.781 1 49.59 186 ALA B O 1
ATOM 3983 N N . ALA B 1 187 ? -17.234 34.656 16.703 1 51.5 187 ALA B N 1
ATOM 3984 C CA . ALA B 1 187 ? -16.641 36 16.609 1 51.5 187 ALA B CA 1
ATOM 3985 C C . ALA B 1 187 ? -15.422 36 15.695 1 51.5 187 ALA B C 1
ATOM 3987 O O . ALA B 1 187 ? -15.109 37 15.055 1 51.5 187 ALA B O 1
ATOM 3988 N N . SER B 1 188 ? -14.672 34.844 15.617 1 53.56 188 SER B N 1
ATOM 3989 C CA . SER B 1 188 ? -13.484 34.844 14.766 1 53.56 188 SER B CA 1
ATOM 3990 C C . SER B 1 188 ? -13.734 34.031 13.484 1 53.56 188 SER B C 1
ATOM 3992 O O . SER B 1 188 ? -14.141 32.875 13.539 1 53.56 188 SER B O 1
ATOM 3994 N N . ASN B 1 189 ? -14.305 34.531 12.414 1 56.53 189 ASN B N 1
ATOM 3995 C CA . ASN B 1 189 ? -14.633 34.031 11.086 1 56.53 189 ASN B CA 1
ATOM 3996 C C . ASN B 1 189 ? -13.422 33.375 10.422 1 56.53 189 ASN B C 1
ATOM 3998 O O . ASN B 1 189 ? -13.414 33.188 9.211 1 56.53 189 ASN B O 1
ATOM 4002 N N . LYS B 1 190 ? -12.289 33.125 11.266 1 70.31 190 LYS B N 1
ATOM 4003 C CA . LYS B 1 190 ? -11.102 32.688 10.531 1 70.31 190 LYS B CA 1
ATOM 4004 C C . LYS B 1 190 ? -10.984 31.188 10.531 1 70.31 190 LYS B C 1
ATOM 4006 O O . LYS B 1 190 ? -11.078 30.547 11.586 1 70.31 190 LYS B O 1
ATOM 4011 N N . ARG B 1 191 ? -10.828 30.656 9.383 1 79 191 ARG B N 1
ATOM 4012 C CA . ARG B 1 191 ? -10.602 29.234 9.211 1 79 191 ARG B CA 1
ATOM 4013 C C . ARG B 1 191 ? -9.25 28.812 9.789 1 79 191 ARG B C 1
ATOM 4015 O O . ARG B 1 191 ? -8.289 29.578 9.742 1 79 191 ARG B O 1
ATOM 4022 N N . LEU B 1 192 ? -9.234 27.781 10.562 1 91.19 192 LEU B N 1
ATOM 4023 C CA . LEU B 1 192 ? -8.023 27.203 11.125 1 91.19 192 LEU B CA 1
ATOM 4024 C C . LEU B 1 192 ? -7.684 25.875 10.422 1 91.19 192 LEU B C 1
ATOM 4026 O O . LEU B 1 192 ? -7.938 24.797 10.969 1 91.19 192 LEU B O 1
ATOM 4030 N N . PRO B 1 193 ? -7.125 26.047 9.203 1 93.44 193 PRO B N 1
ATOM 4031 C CA . PRO B 1 193 ? -6.84 24.859 8.398 1 93.44 193 PRO B CA 1
ATOM 4032 C C . PRO B 1 193 ? -5.68 24.031 8.961 1 93.44 193 PRO B C 1
ATOM 4034 O O . PRO B 1 193 ? -4.82 24.578 9.672 1 93.44 193 PRO B O 1
ATOM 4037 N N . SER B 1 194 ? -5.738 22.812 8.711 1 96.38 194 SER B N 1
ATOM 4038 C CA . SER B 1 194 ? -4.656 21.891 9.07 1 96.38 194 SER B CA 1
ATOM 4039 C C . SER B 1 194 ? -4.102 21.172 7.848 1 96.38 194 SER B C 1
ATOM 4041 O O . SER B 1 194 ? -4.723 21.188 6.781 1 96.38 194 SER B O 1
ATOM 4043 N N . LEU B 1 195 ? -2.877 20.672 8.023 1 96.44 195 LEU B N 1
ATOM 4044 C CA . LEU B 1 195 ? -2.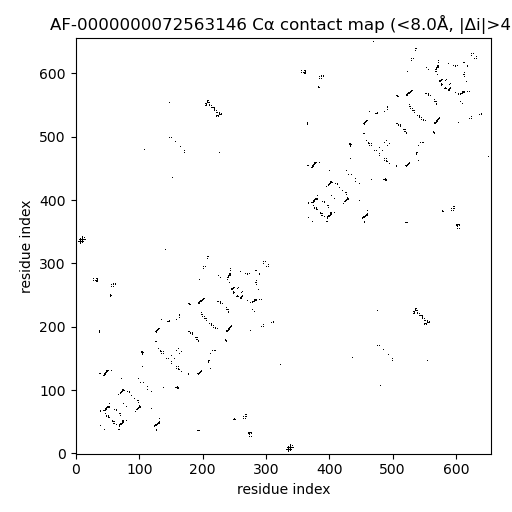195 20 6.926 1 96.44 195 LEU B CA 1
ATOM 4045 C C . LEU B 1 195 ? -1.613 18.672 7.379 1 96.44 195 LEU B C 1
ATOM 4047 O O . LEU B 1 195 ? -1 18.594 8.445 1 96.44 195 LEU B O 1
ATOM 4051 N N . ILE B 1 196 ? -1.961 17.672 6.68 1 97.5 196 ILE B N 1
ATOM 4052 C CA . ILE B 1 196 ? -1.269 16.406 6.789 1 97.5 196 ILE B CA 1
ATOM 4053 C C . ILE B 1 196 ? -0.431 16.156 5.535 1 97.5 196 ILE B C 1
ATOM 4055 O O . ILE B 1 196 ? -0.963 16.125 4.426 1 97.5 196 ILE B O 1
ATOM 4059 N N . LEU B 1 197 ? 0.843 16.047 5.719 1 95.94 197 LEU B N 1
ATOM 4060 C CA . LEU B 1 197 ? 1.765 15.797 4.617 1 95.94 197 LEU B CA 1
ATOM 4061 C C . LEU B 1 197 ? 2.402 14.422 4.75 1 95.94 197 LEU B C 1
ATOM 4063 O O . LEU B 1 197 ? 3.133 14.156 5.711 1 95.94 197 LEU B O 1
ATOM 4067 N N . ASN B 1 198 ? 2.094 13.539 3.82 1 95.25 198 ASN B N 1
ATOM 4068 C CA . ASN B 1 198 ? 2.682 12.211 3.738 1 95.25 198 ASN B CA 1
ATOM 4069 C C . ASN B 1 198 ? 3.795 12.148 2.699 1 95.25 198 ASN B C 1
ATOM 4071 O O . ASN B 1 198 ? 3.686 12.758 1.631 1 95.25 198 ASN B O 1
ATOM 4075 N N . MET B 1 199 ? 4.809 11.445 3.016 1 90.31 199 MET B N 1
ATOM 4076 C CA . MET B 1 199 ? 5.93 11.344 2.086 1 90.31 199 MET B CA 1
ATOM 4077 C C . MET B 1 199 ? 5.707 10.211 1.085 1 90.31 199 MET B C 1
ATOM 4079 O O . MET B 1 199 ? 5.711 9.039 1.456 1 90.31 199 MET B O 1
ATOM 4083 N N . GLY B 1 200 ? 5.465 10.609 -0.096 1 85.38 200 GLY B N 1
ATOM 4084 C CA . GLY B 1 200 ? 5.32 9.641 -1.171 1 85.38 200 GLY B CA 1
ATOM 4085 C C . GLY B 1 200 ? 6.59 9.445 -1.973 1 85.38 200 GLY B C 1
ATOM 4086 O O . GLY B 1 200 ? 7.684 9.766 -1.502 1 85.38 200 GLY B O 1
ATOM 4087 N N . SER B 1 201 ? 6.445 8.773 -3.098 1 77.38 201 SER B N 1
ATOM 4088 C CA . SER B 1 201 ? 7.586 8.484 -3.959 1 77.38 201 SER B CA 1
ATOM 4089 C C . SER B 1 201 ? 7.137 8.156 -5.379 1 77.38 201 SER B C 1
ATOM 4091 O O . SER B 1 201 ? 6.051 7.609 -5.582 1 77.38 201 SER B O 1
ATOM 4093 N N . VAL B 1 202 ? 7.988 8.477 -6.242 1 72.19 202 VAL B N 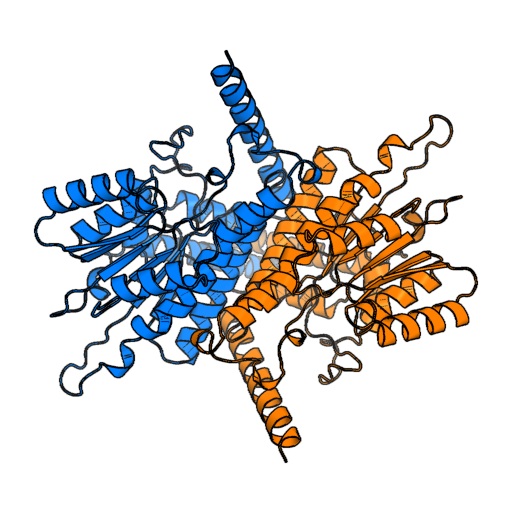1
ATOM 4094 C CA . VAL B 1 202 ? 7.793 8.016 -7.613 1 72.19 202 VAL B CA 1
ATOM 4095 C C . VAL B 1 202 ? 7.895 6.496 -7.672 1 72.19 202 VAL B C 1
ATOM 4097 O O . VAL B 1 202 ? 7.402 5.871 -8.617 1 72.19 202 VAL B O 1
ATOM 4100 N N . GLY B 1 203 ? 8.469 5.949 -6.746 1 72.44 203 GLY B N 1
ATOM 4101 C CA . GLY B 1 203 ? 8.672 4.512 -6.645 1 72.44 203 GLY B CA 1
ATOM 4102 C C . GLY B 1 203 ? 7.387 3.752 -6.367 1 72.44 203 GLY B C 1
ATOM 4103 O O . GLY B 1 203 ? 7.387 2.52 -6.328 1 72.44 203 GLY B O 1
ATOM 4104 N N . ALA B 1 204 ? 6.293 4.473 -6.305 1 77.12 204 ALA B N 1
ATOM 4105 C CA . ALA B 1 204 ? 4.988 3.842 -6.125 1 77.12 204 ALA B CA 1
ATOM 4106 C C . ALA B 1 204 ? 4.633 2.967 -7.324 1 77.12 204 ALA B C 1
ATOM 4108 O O . ALA B 1 204 ? 3.789 2.074 -7.223 1 77.12 204 ALA B O 1
ATOM 4109 N N . HIS B 1 205 ? 5.32 3.223 -8.336 1 76.94 205 HIS B N 1
ATOM 4110 C CA . HIS B 1 205 ? 5.121 2.451 -9.555 1 76.94 205 HIS B CA 1
ATOM 4111 C C . HIS B 1 205 ? 5.574 1.006 -9.375 1 76.94 205 HIS B C 1
ATOM 4113 O O . HIS B 1 205 ? 5.02 0.095 -9.992 1 76.94 205 HIS B O 1
ATOM 4119 N N . GLY B 1 206 ? 6.566 0.826 -8.578 1 82.75 206 GLY B N 1
ATOM 4120 C CA . GLY B 1 206 ? 7.184 -0.472 -8.352 1 82.75 206 GLY B CA 1
ATOM 4121 C C . GLY B 1 206 ? 8.656 -0.502 -8.711 1 82.75 206 GLY B C 1
ATOM 4122 O O . GLY B 1 206 ? 9.086 0.158 -9.656 1 82.75 206 GLY B O 1
ATOM 4123 N N . SER B 1 207 ? 9.367 -1.291 -7.973 1 85.69 207 SER B N 1
ATOM 4124 C CA . SER B 1 207 ? 10.789 -1.491 -8.219 1 85.69 207 SER B CA 1
ATOM 4125 C C . SER B 1 207 ? 11.25 -2.863 -7.734 1 85.69 207 SER B C 1
ATOM 4127 O O . SER B 1 207 ? 10.914 -3.279 -6.625 1 85.69 207 SER B O 1
ATOM 4129 N N . PRO B 1 208 ? 12.039 -3.494 -8.609 1 90.06 208 PRO B N 1
ATOM 4130 C CA . PRO B 1 208 ? 12.562 -4.789 -8.164 1 90.06 208 PRO B CA 1
ATOM 4131 C C . PRO B 1 208 ? 13.523 -4.656 -6.984 1 90.06 208 PRO B C 1
ATOM 4133 O O . PRO B 1 208 ? 14.133 -3.604 -6.797 1 90.06 208 PRO B O 1
ATOM 4136 N N . TYR B 1 209 ? 13.602 -5.684 -6.094 1 90.62 209 TYR B N 1
ATOM 4137 C CA . TYR B 1 209 ? 14.531 -5.848 -4.98 1 90.62 209 TYR B CA 1
ATOM 4138 C C . TYR B 1 209 ? 14.117 -4.988 -3.793 1 90.62 209 TYR B C 1
ATOM 4140 O O . TYR B 1 209 ? 14.711 -5.07 -2.719 1 90.62 209 TYR B O 1
ATOM 4148 N N . ILE B 1 210 ? 13.109 -4.176 -3.979 1 91.94 210 ILE B N 1
ATOM 4149 C CA . ILE B 1 210 ? 12.531 -3.4 -2.889 1 91.94 210 ILE B CA 1
ATOM 4150 C C . ILE B 1 210 ? 11.008 -3.408 -3.006 1 91.94 210 ILE B C 1
ATOM 4152 O O . ILE B 1 210 ? 10.359 -2.365 -2.883 1 91.94 210 ILE B O 1
ATOM 4156 N N . SER B 1 211 ? 10.492 -4.523 -3.324 1 94.31 211 SER B N 1
ATOM 4157 C CA . SER B 1 211 ? 9.086 -4.684 -3.686 1 94.31 211 SER B CA 1
ATOM 4158 C C . SER B 1 211 ? 8.172 -4.234 -2.553 1 94.31 211 SER B C 1
ATOM 4160 O O . SER B 1 211 ? 7.176 -3.543 -2.787 1 94.31 211 SER B O 1
ATOM 4162 N N . VAL B 1 212 ? 8.508 -4.613 -1.281 1 95.19 212 VAL B N 1
ATOM 4163 C CA . VAL B 1 212 ? 7.664 -4.258 -0.145 1 95.19 212 VAL B CA 1
ATOM 4164 C C . VAL B 1 212 ? 7.699 -2.746 0.07 1 95.19 212 VAL B C 1
ATOM 4166 O O . VAL B 1 212 ? 6.652 -2.113 0.239 1 95.19 212 VAL B O 1
ATOM 4169 N N . TYR B 1 213 ? 8.852 -2.168 -0.011 1 92.88 213 TYR B N 1
ATOM 4170 C CA . TYR B 1 213 ? 8.984 -0.724 0.137 1 92.88 213 TYR B CA 1
ATOM 4171 C C . TYR B 1 213 ? 8.203 0.012 -0.944 1 92.88 213 TYR B C 1
ATOM 4173 O O . TYR B 1 213 ? 7.457 0.947 -0.65 1 92.88 213 TYR B O 1
ATOM 4181 N N . ALA B 1 214 ? 8.414 -0.414 -2.209 1 92.12 214 ALA B N 1
ATOM 4182 C CA . ALA B 1 214 ? 7.676 0.195 -3.314 1 92.12 214 ALA B CA 1
ATOM 4183 C C . ALA B 1 214 ? 6.168 0.1 -3.088 1 92.12 214 ALA B C 1
ATOM 4185 O O . ALA B 1 214 ? 5.438 1.064 -3.328 1 92.12 214 ALA B O 1
ATOM 4186 N N . GLY B 1 215 ? 5.77 -1.031 -2.621 1 95.06 215 GLY B N 1
ATOM 4187 C CA . GLY B 1 215 ? 4.363 -1.201 -2.285 1 95.06 215 GLY B CA 1
ATOM 4188 C C . GLY B 1 215 ? 3.879 -0.221 -1.235 1 95.06 215 GLY B C 1
ATOM 4189 O O . GLY B 1 215 ? 2.777 0.321 -1.346 1 95.06 215 GLY B O 1
ATOM 4190 N N . THR B 1 216 ? 4.633 0.01 -0.206 1 95.62 216 THR B N 1
ATOM 4191 C CA . THR B 1 216 ? 4.242 0.932 0.854 1 95.62 216 THR B CA 1
ATOM 4192 C C . THR B 1 216 ? 4.086 2.35 0.309 1 95.62 216 THR B C 1
ATOM 4194 O O . THR B 1 216 ? 3.203 3.094 0.744 1 95.62 216 THR B O 1
ATOM 4197 N N . LYS B 1 217 ? 4.91 2.732 -0.586 1 92.25 217 LYS B N 1
ATOM 4198 C CA . LYS B 1 217 ? 4.812 4.07 -1.164 1 92.25 217 LYS B CA 1
ATOM 4199 C C . LYS B 1 217 ? 3.551 4.211 -2.012 1 92.25 217 LYS B C 1
ATOM 4201 O O . LYS B 1 217 ? 2.932 5.277 -2.037 1 92.25 217 LYS B O 1
ATOM 4206 N N . ALA B 1 218 ? 3.215 3.166 -2.707 1 92.94 218 ALA B N 1
ATOM 4207 C CA . ALA B 1 218 ? 1.94 3.17 -3.42 1 92.94 218 ALA B CA 1
ATOM 4208 C C . ALA B 1 218 ? 0.769 3.275 -2.447 1 92.94 218 ALA B C 1
ATOM 4210 O O . ALA B 1 218 ? -0.201 3.992 -2.709 1 92.94 218 ALA B O 1
ATOM 4211 N N . PHE B 1 219 ? 0.871 2.557 -1.368 1 95.44 219 PHE B N 1
ATOM 4212 C CA . PHE B 1 219 ? -0.139 2.629 -0.318 1 95.44 219 PHE B CA 1
ATOM 4213 C C . PHE B 1 219 ? -0.315 4.062 0.166 1 95.44 219 PHE B C 1
ATOM 4215 O O . PHE B 1 219 ? -1.44 4.555 0.267 1 95.44 219 PHE B O 1
ATOM 4222 N N . VAL B 1 220 ? 0.766 4.727 0.438 1 95.5 220 VAL B N 1
ATOM 4223 C CA . VAL B 1 220 ? 0.758 6.086 0.973 1 95.5 220 VAL B CA 1
ATOM 4224 C C . VAL B 1 220 ? 0.029 7.016 0.008 1 95.5 220 VAL B C 1
ATOM 4226 O O . VAL B 1 220 ? -0.777 7.848 0.429 1 95.5 220 VAL B O 1
ATOM 4229 N N . ALA B 1 221 ? 0.294 6.883 -1.232 1 91.38 221 ALA B N 1
ATOM 4230 C CA . ALA B 1 221 ? -0.337 7.73 -2.242 1 91.38 221 ALA B CA 1
ATOM 4231 C C . ALA B 1 221 ? -1.851 7.535 -2.252 1 91.38 221 ALA B C 1
ATOM 4233 O O . ALA B 1 221 ? -2.607 8.508 -2.172 1 91.38 221 ALA B O 1
ATOM 4234 N N . SER B 1 222 ? -2.279 6.305 -2.344 1 93 222 SER B N 1
ATOM 4235 C CA . SER B 1 222 ? -3.705 5.992 -2.387 1 93 222 SER B CA 1
ATOM 4236 C C . SER B 1 222 ? -4.395 6.387 -1.086 1 93 222 SER B C 1
ATOM 4238 O O . SER B 1 222 ? -5.488 6.957 -1.107 1 93 222 SER B O 1
ATOM 4240 N N . PHE B 1 223 ? -3.764 6.098 0.025 1 95.81 223 PHE B N 1
ATOM 4241 C CA . PHE B 1 223 ? -4.273 6.461 1.342 1 95.81 223 PHE B CA 1
ATOM 4242 C C . PHE B 1 223 ? -4.457 7.969 1.456 1 95.81 223 PHE B C 1
ATOM 4244 O O . PHE B 1 223 ? -5.5 8.438 1.917 1 95.81 223 PHE B O 1
ATOM 4251 N N . SER B 1 224 ? -3.473 8.711 0.994 1 95 224 SER B N 1
ATOM 4252 C CA . SER B 1 224 ? -3.512 10.172 1.043 1 95 224 SER B CA 1
ATOM 4253 C C . SER B 1 224 ? -4.66 10.719 0.206 1 95 224 SER B C 1
ATOM 4255 O O . SER B 1 224 ? -5.395 11.602 0.655 1 95 224 SER B O 1
ATOM 4257 N N . ASN B 1 225 ? -4.77 10.18 -0.953 1 92 225 ASN B N 1
ATOM 4258 C CA . ASN B 1 225 ? -5.848 10.617 -1.832 1 92 225 ASN B CA 1
ATOM 4259 C C . ASN B 1 225 ? -7.219 10.32 -1.233 1 92 225 ASN B C 1
ATOM 4261 O O . ASN B 1 225 ? -8.117 11.156 -1.278 1 92 225 ASN B O 1
ATOM 4265 N N . SER B 1 226 ? -7.355 9.156 -0.693 1 94.5 226 SER B N 1
ATOM 4266 C CA . SER B 1 226 ? -8.609 8.742 -0.07 1 94.5 226 SER B CA 1
ATOM 4267 C C . SER B 1 226 ? -8.969 9.656 1.097 1 94.5 226 SER B C 1
ATOM 4269 O O . SER B 1 226 ? -10.109 10.109 1.2 1 94.5 226 SER B O 1
ATOM 4271 N N . LEU B 1 227 ? -8.039 9.891 1.909 1 95.44 227 LEU B N 1
ATOM 4272 C CA . LEU B 1 227 ? -8.281 10.727 3.08 1 95.44 227 LEU B CA 1
ATOM 4273 C C . LEU B 1 227 ? -8.586 12.164 2.668 1 95.44 227 LEU B C 1
ATOM 4275 O O . LEU B 1 227 ? -9.43 12.82 3.283 1 95.44 227 LEU B O 1
ATOM 4279 N N . SER B 1 228 ? -7.855 12.68 1.692 1 94.12 228 SER B N 1
ATOM 4280 C CA . SER B 1 228 ? -8.117 14.023 1.183 1 94.12 228 SER B CA 1
ATOM 4281 C C . SER B 1 228 ? -9.578 14.188 0.769 1 94.12 228 SER B C 1
ATOM 4283 O O . SER B 1 228 ? -10.234 15.141 1.17 1 94.12 228 SER B O 1
ATOM 4285 N N . MET B 1 229 ? -10.062 13.234 0.011 1 93.25 229 MET B N 1
ATOM 4286 C CA . MET B 1 229 ? -11.461 13.258 -0.408 1 93.25 229 MET B CA 1
ATOM 4287 C C . MET B 1 229 ? -12.391 13.188 0.799 1 93.25 229 MET B C 1
ATOM 4289 O O . MET B 1 229 ? -13.391 13.906 0.858 1 93.25 229 MET B O 1
ATOM 4293 N N . GLU B 1 230 ? -12.047 12.359 1.698 1 94.06 230 GLU B N 1
ATOM 4294 C CA . GLU B 1 230 ? -12.891 12.156 2.871 1 94.06 230 GLU B CA 1
ATOM 4295 C C . GLU B 1 230 ? -12.984 13.422 3.707 1 94.06 230 GLU B C 1
ATOM 4297 O O . GLU B 1 230 ? -14.07 13.781 4.176 1 94.06 230 GLU B O 1
ATOM 4302 N N . MET B 1 231 ? -11.844 14.086 3.906 1 93.69 231 MET B N 1
ATOM 4303 C CA . MET B 1 231 ? -11.859 15.336 4.656 1 93.69 231 MET B CA 1
ATOM 4304 C C . MET B 1 231 ? -12.781 16.359 3.998 1 93.69 231 MET B C 1
ATOM 4306 O O . MET B 1 231 ? -13.516 17.062 4.684 1 93.69 231 MET B O 1
ATOM 4310 N N . LYS B 1 232 ? -12.766 16.375 2.754 1 90.12 232 LYS B N 1
ATOM 4311 C CA . LYS B 1 232 ? -13.609 17.297 2.008 1 90.12 232 LYS B CA 1
ATOM 4312 C C . LYS B 1 232 ? -15.086 16.938 2.184 1 90.12 232 LYS B C 1
ATOM 4314 O O . LYS B 1 232 ? -15.914 17.828 2.451 1 90.12 232 LYS B O 1
ATOM 4319 N N . ILE B 1 233 ? -15.383 15.688 2.07 1 91 233 ILE B N 1
ATOM 4320 C CA . ILE B 1 233 ? -16.766 15.227 2.178 1 91 233 ILE B CA 1
ATOM 4321 C C . ILE B 1 233 ? -17.297 15.516 3.578 1 91 233 ILE B C 1
ATOM 4323 O O . ILE B 1 233 ? -18.453 15.906 3.74 1 91 233 ILE B O 1
ATOM 4327 N N . GLU B 1 234 ? -16.422 15.398 4.547 1 91.75 234 GLU B N 1
ATOM 4328 C CA . GLU B 1 234 ? -16.812 15.578 5.941 1 91.75 234 GLU B CA 1
ATOM 4329 C C . GLU B 1 234 ? -16.828 17.047 6.332 1 91.75 234 GLU B C 1
ATOM 4331 O O . GLU B 1 234 ? -17.172 17.391 7.457 1 91.75 234 GLU B O 1
ATOM 4336 N N . GLY B 1 235 ? -16.328 17.906 5.434 1 89.75 235 GLY B N 1
ATOM 4337 C CA . GLY B 1 235 ? -16.328 19.328 5.695 1 89.75 235 GLY B CA 1
ATOM 4338 C C . GLY B 1 235 ? -15.219 19.766 6.637 1 89.75 235 GLY B C 1
ATOM 4339 O O . GLY B 1 235 ? -15.312 20.812 7.277 1 89.75 235 GLY B O 1
ATOM 4340 N N . LYS B 1 236 ? -14.273 18.906 6.773 1 91.81 236 LYS B N 1
ATOM 4341 C CA . LYS B 1 236 ? -13.125 19.234 7.609 1 91.81 236 LYS B CA 1
ATOM 4342 C C . LYS B 1 236 ? -12.094 20.047 6.824 1 91.81 236 LYS B C 1
ATOM 4344 O O . LYS B 1 236 ? -11.82 19.75 5.656 1 91.81 236 LYS B O 1
ATOM 4349 N N . ASP B 1 237 ? -11.609 21.062 7.434 1 92.56 237 ASP B N 1
ATOM 4350 C CA . ASP B 1 237 ? -10.586 21.859 6.77 1 92.56 237 ASP B CA 1
ATOM 4351 C C . ASP B 1 237 ? -9.188 21.312 7.035 1 92.56 237 ASP B C 1
ATOM 4353 O O . ASP B 1 237 ? -8.328 22 7.566 1 92.56 237 ASP B O 1
ATOM 4357 N N . ILE B 1 238 ? -9.023 20.109 6.789 1 94.88 238 ILE B N 1
ATOM 4358 C CA . ILE B 1 238 ? -7.75 19.391 6.855 1 94.88 238 ILE B CA 1
ATOM 4359 C C . ILE B 1 238 ? -7.297 19.016 5.445 1 94.88 238 ILE B C 1
ATOM 4361 O O . ILE B 1 238 ? -7.961 18.234 4.762 1 94.88 238 ILE B O 1
ATOM 4365 N N . ASN B 1 239 ? -6.25 19.625 5.008 1 94.75 239 ASN B N 1
ATOM 4366 C CA . ASN B 1 239 ? -5.648 19.297 3.725 1 94.75 239 ASN B CA 1
ATOM 4367 C C . ASN B 1 239 ? -4.691 18.109 3.85 1 94.75 239 ASN B C 1
ATOM 4369 O O . ASN B 1 239 ? -3.791 18.125 4.691 1 94.75 239 ASN B O 1
ATOM 4373 N N . VAL B 1 240 ? -4.949 17.062 3.1 1 95.62 240 VAL B N 1
ATOM 4374 C CA . VAL B 1 240 ? -4.082 15.883 3.092 1 95.62 240 VAL B CA 1
ATOM 4375 C C . VAL B 1 240 ? -3.336 15.805 1.762 1 95.62 240 VAL B C 1
ATOM 4377 O O . VAL B 1 240 ? -3.959 15.719 0.699 1 95.62 240 VAL B O 1
ATOM 4380 N N . GLN B 1 241 ? -2.027 15.773 1.831 1 93.25 241 GLN B N 1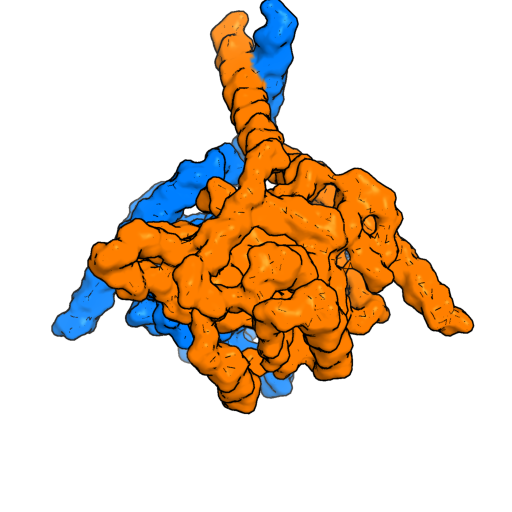
ATOM 4381 C CA . GLN B 1 241 ? -1.229 15.766 0.609 1 93.25 241 GLN B CA 1
ATOM 4382 C C . GLN B 1 241 ? -0.114 14.727 0.689 1 93.25 241 GLN B C 1
ATOM 4384 O O . GLN B 1 241 ? 0.335 14.367 1.782 1 93.25 241 GLN B O 1
ATOM 4389 N N . ALA B 1 242 ? 0.216 14.18 -0.414 1 91.5 242 ALA B N 1
ATOM 4390 C CA . ALA B 1 242 ? 1.378 13.312 -0.583 1 91.5 242 ALA B CA 1
ATOM 4391 C C . ALA B 1 242 ? 2.484 14.023 -1.357 1 91.5 242 ALA B C 1
ATOM 4393 O O . ALA B 1 242 ? 2.266 14.492 -2.479 1 91.5 242 ALA B O 1
ATOM 4394 N N . LEU B 1 243 ? 3.59 14.125 -0.737 1 87.81 243 LEU B N 1
ATOM 4395 C CA . LEU B 1 243 ? 4.746 14.711 -1.403 1 87.81 243 LEU B CA 1
ATOM 4396 C C . LEU B 1 243 ? 5.492 13.664 -2.225 1 87.81 243 LEU B C 1
ATOM 4398 O O . LEU B 1 243 ? 6.027 12.703 -1.671 1 87.81 243 LEU B O 1
ATOM 4402 N N . ILE B 1 244 ? 5.488 13.805 -3.439 1 81.69 244 ILE B N 1
ATOM 4403 C CA . ILE B 1 244 ? 6.148 12.852 -4.328 1 81.69 244 ILE B CA 1
ATOM 4404 C C . ILE B 1 244 ? 7.633 13.195 -4.438 1 81.69 244 ILE B C 1
ATOM 4406 O O . ILE B 1 244 ? 7.992 14.273 -4.922 1 81.69 244 ILE B O 1
ATOM 4410 N N . ILE B 1 245 ? 8.359 12.25 -3.936 1 77.25 245 ILE B N 1
ATOM 4411 C CA . ILE B 1 245 ? 9.797 12.477 -3.922 1 77.25 245 ILE B CA 1
ATOM 4412 C C . ILE B 1 245 ? 10.5 11.391 -4.738 1 77.25 245 ILE B C 1
ATOM 4414 O O . ILE B 1 245 ? 10.07 10.234 -4.738 1 77.25 245 ILE B O 1
ATOM 4418 N N . GLY B 1 246 ? 11.406 11.773 -5.496 1 69.12 246 GLY B N 1
ATOM 4419 C CA . GLY B 1 246 ? 12.344 10.836 -6.102 1 69.12 246 GLY B CA 1
ATOM 4420 C C . GLY B 1 246 ? 13.555 10.562 -5.242 1 69.12 246 GLY B C 1
ATOM 4421 O O . GLY B 1 246 ? 13.445 10.461 -4.016 1 69.12 246 GLY B O 1
ATOM 4422 N N . GLU B 1 247 ? 14.68 10.312 -5.836 1 60.56 247 GLU B N 1
ATOM 4423 C CA . GLU B 1 247 ? 15.93 10.125 -5.105 1 60.56 247 GLU B CA 1
ATOM 4424 C C . GLU B 1 247 ? 16.391 11.43 -4.469 1 60.56 247 GLU B C 1
ATOM 4426 O O . GLU B 1 247 ? 16.297 12.5 -5.074 1 60.56 247 GLU B O 1
ATOM 4431 N N . THR B 1 248 ? 16.5 11.359 -3.199 1 55.81 248 THR B N 1
ATOM 4432 C CA . THR B 1 248 ? 16.984 12.531 -2.479 1 55.81 248 THR B CA 1
ATOM 4433 C C . THR B 1 248 ? 18.312 12.242 -1.789 1 55.81 248 THR B C 1
ATOM 4435 O O . THR B 1 248 ? 18.562 11.109 -1.379 1 55.81 248 THR B O 1
ATOM 4438 N N . ARG B 1 249 ? 19.172 13.133 -1.826 1 47.44 249 ARG B N 1
ATOM 4439 C CA . ARG B 1 249 ? 20.438 13.047 -1.114 1 47.44 249 ARG B CA 1
ATOM 4440 C C . ARG B 1 249 ? 20.344 13.68 0.267 1 47.44 249 ARG B C 1
ATOM 4442 O O . ARG B 1 249 ? 19.609 14.656 0.456 1 47.44 249 ARG B O 1
ATOM 4449 N N . SER B 1 250 ? 20.672 12.906 1.239 1 49.66 250 SER B N 1
ATOM 4450 C CA . SER B 1 250 ? 20.781 13.477 2.578 1 49.66 250 SER B CA 1
ATOM 4451 C C . SER B 1 250 ? 22.203 13.406 3.092 1 49.66 250 SER B C 1
ATOM 4453 O O . SER B 1 250 ? 23.109 12.922 2.395 1 49.66 250 SER B O 1
ATOM 4455 N N . ALA B 1 251 ? 22.484 14.008 4.191 1 40.88 251 ALA B N 1
ATOM 4456 C CA . ALA B 1 251 ? 23.828 13.93 4.777 1 40.88 251 ALA B CA 1
ATOM 4457 C C . ALA B 1 251 ? 24.25 12.484 4.965 1 40.88 251 ALA B C 1
ATOM 4459 O O . ALA B 1 251 ? 25.438 12.164 4.852 1 40.88 251 ALA B O 1
ATOM 4460 N N . THR B 1 252 ? 23.25 11.68 5.207 1 38.78 252 THR B N 1
ATOM 4461 C CA . THR B 1 252 ? 23.594 10.289 5.48 1 38.78 252 THR B CA 1
ATOM 4462 C C . THR B 1 252 ? 23.391 9.422 4.238 1 38.78 252 THR B C 1
ATOM 4464 O O . THR B 1 252 ? 23.891 8.297 4.172 1 38.78 252 THR B O 1
ATOM 4467 N N . HIS B 1 253 ? 22.594 9.891 3.332 1 44.12 253 HIS B N 1
ATOM 4468 C CA . HIS B 1 253 ? 22.375 9.188 2.078 1 44.12 253 HIS B CA 1
ATOM 4469 C C . HIS B 1 253 ? 23.031 9.922 0.908 1 44.12 253 HIS B C 1
ATOM 4471 O O . HIS B 1 253 ? 22.438 10.859 0.363 1 44.12 253 HIS B O 1
ATOM 4477 N N . ILE B 1 254 ? 24.312 9.602 0.64 1 40.62 254 ILE B N 1
ATOM 4478 C CA . ILE B 1 254 ? 25.141 10.312 -0.334 1 40.62 254 ILE B CA 1
ATOM 4479 C C . ILE B 1 254 ? 24.922 9.711 -1.724 1 40.62 254 ILE B C 1
ATOM 4481 O O . ILE B 1 254 ? 25.25 8.547 -1.966 1 40.62 254 ILE B O 1
ATOM 4485 N N . VAL B 1 255 ? 23.938 10.203 -2.344 1 51 255 VAL B N 1
ATOM 4486 C CA . VAL B 1 255 ? 23.828 9.922 -3.773 1 51 255 VAL B CA 1
ATOM 4487 C C . VAL B 1 255 ? 24.297 11.133 -4.57 1 51 255 VAL B C 1
ATOM 4489 O O . VAL B 1 255 ? 24.375 12.242 -4.043 1 51 255 VAL B O 1
ATOM 4492 N N . LYS B 1 256 ? 24.906 10.906 -5.844 1 44.22 256 LYS B N 1
ATOM 4493 C CA . LYS B 1 256 ? 25.438 12.008 -6.648 1 44.22 256 LYS B CA 1
ATOM 4494 C C . LYS B 1 256 ? 24.391 13.109 -6.82 1 44.22 256 LYS B C 1
ATOM 4496 O O . LYS B 1 256 ? 23.234 12.836 -7.137 1 44.22 256 LYS B O 1
ATOM 4501 N N . ASP B 1 257 ? 24.766 14.297 -6.32 1 48.25 257 ASP B N 1
ATOM 4502 C CA . ASP B 1 257 ? 23.969 15.508 -6.43 1 48.25 257 ASP B CA 1
ATOM 4503 C C . ASP B 1 257 ? 23.578 15.781 -7.883 1 48.25 257 ASP B C 1
ATOM 4505 O O . ASP B 1 257 ? 24.359 15.5 -8.797 1 48.25 257 ASP B O 1
ATOM 4509 N N . GLY B 1 258 ? 22.406 15.742 -8.297 1 45.66 258 GLY B N 1
ATOM 4510 C CA . GLY B 1 258 ? 21.953 16.188 -9.609 1 45.66 258 GLY B CA 1
ATOM 4511 C C . GLY B 1 258 ? 20.547 16.734 -9.609 1 45.66 258 GLY B C 1
ATOM 4512 O O . GLY B 1 258 ? 19.875 16.734 -8.578 1 45.66 258 GLY B O 1
ATOM 4513 N N . MET B 1 259 ? 20.234 17.484 -10.664 1 45.78 259 MET B N 1
ATOM 4514 C CA . MET B 1 259 ? 18.922 18.094 -10.852 1 45.78 259 MET B CA 1
ATOM 4515 C C . MET B 1 259 ? 17.812 17.109 -10.484 1 45.78 259 MET B C 1
ATOM 4517 O O . MET B 1 259 ? 16.766 17.516 -9.969 1 45.78 259 MET B O 1
ATOM 4521 N N . MET B 1 260 ? 18.156 15.906 -10.516 1 53.56 260 MET B N 1
ATOM 4522 C CA . MET B 1 260 ? 17.156 14.875 -10.281 1 53.56 260 MET B CA 1
ATOM 4523 C C . MET B 1 260 ? 17.219 14.367 -8.844 1 53.56 260 MET B C 1
ATOM 4525 O O . MET B 1 260 ? 16.344 13.617 -8.406 1 53.56 260 MET B O 1
ATOM 4529 N N . VAL B 1 261 ? 18.266 14.875 -8.062 1 57.16 261 VAL B N 1
ATOM 4530 C CA . VAL B 1 261 ? 18.453 14.438 -6.684 1 57.16 261 VAL B CA 1
ATOM 4531 C C . VAL B 1 261 ? 18.703 15.648 -5.781 1 57.16 261 VAL B C 1
ATOM 4533 O O . VAL B 1 261 ? 19.844 15.938 -5.414 1 57.16 261 VAL B O 1
ATOM 4536 N N . PRO B 1 262 ? 17.656 16.359 -5.418 1 60.97 262 PRO B N 1
ATOM 4537 C CA . PRO B 1 262 ? 17.828 17.547 -4.578 1 60.97 262 PRO B CA 1
ATOM 4538 C C . PRO B 1 262 ? 18.312 17.203 -3.172 1 60.97 262 PRO B C 1
ATOM 4540 O O . PRO B 1 262 ? 18.125 16.078 -2.703 1 60.97 262 PRO B O 1
ATOM 4543 N N . HIS B 1 263 ? 19.094 18.203 -2.678 1 70.5 263 HIS B N 1
ATOM 4544 C CA . HIS B 1 263 ? 19.438 18.109 -1.265 1 70.5 263 HIS B CA 1
ATOM 4545 C C . HIS B 1 263 ? 18.203 18.188 -0.382 1 70.5 263 HIS B C 1
ATOM 4547 O O . HIS B 1 263 ? 17.234 18.875 -0.714 1 70.5 263 HIS B O 1
ATOM 4553 N N . SER B 1 264 ? 18.281 17.609 0.756 1 73.88 264 SER B N 1
ATOM 4554 C CA . SER B 1 264 ? 17.141 17.516 1.667 1 73.88 264 SER B CA 1
ATOM 4555 C C . SER B 1 264 ? 16.656 18.906 2.084 1 73.88 264 SER B C 1
ATOM 4557 O O . SER B 1 264 ? 15.445 19.141 2.166 1 73.88 264 SER B O 1
ATOM 4559 N N . ASN B 1 265 ? 17.547 19.828 2.293 1 79.06 265 ASN B N 1
ATOM 4560 C CA . ASN B 1 265 ? 17.172 21.172 2.707 1 79.06 265 ASN B CA 1
ATOM 4561 C C . ASN B 1 265 ? 16.391 21.891 1.616 1 79.06 265 ASN B C 1
ATOM 4563 O O . ASN B 1 265 ? 15.367 22.516 1.893 1 79.06 265 ASN B O 1
ATOM 4567 N N . SER B 1 266 ? 16.922 21.75 0.429 1 76.06 266 SER B N 1
ATOM 4568 C CA . SER B 1 266 ? 16.25 22.406 -0.69 1 76.06 266 SER B CA 1
ATOM 4569 C C . SER B 1 266 ? 14.875 21.797 -0.955 1 76.06 266 SER B C 1
ATOM 4571 O O . SER B 1 266 ? 13.914 22.5 -1.244 1 76.06 266 SER B O 1
ATOM 4573 N N . LEU B 1 267 ? 14.836 20.547 -0.734 1 77.38 267 LEU B N 1
ATOM 4574 C CA . LEU B 1 267 ? 13.57 19.844 -0.945 1 77.38 267 LEU B CA 1
ATOM 4575 C C . LEU B 1 267 ? 12.547 20.25 0.106 1 77.38 267 LEU B C 1
ATOM 4577 O O . LEU B 1 267 ? 11.383 20.516 -0.223 1 77.38 267 LEU B O 1
ATOM 4581 N N . ALA B 1 268 ? 13.016 20.266 1.3 1 83 268 ALA B N 1
ATOM 4582 C CA . ALA B 1 268 ? 12.109 20.625 2.387 1 83 268 ALA B CA 1
ATOM 4583 C C . ALA B 1 268 ? 11.562 22.047 2.193 1 83 268 ALA B C 1
ATOM 4585 O O . ALA B 1 268 ? 10.359 22.281 2.334 1 83 268 ALA B O 1
ATOM 4586 N N . ARG B 1 269 ? 12.422 22.969 1.835 1 81.44 269 ARG B N 1
ATOM 4587 C CA . ARG B 1 269 ? 12.023 24.359 1.623 1 81.44 269 ARG B CA 1
ATOM 4588 C C . ARG B 1 269 ? 11.016 24.469 0.481 1 81.44 269 ARG B C 1
ATOM 4590 O O . ARG B 1 269 ? 9.969 25.109 0.629 1 81.44 269 ARG B O 1
ATOM 4597 N N . SER B 1 270 ? 11.406 23.828 -0.542 1 80.19 270 SER B N 1
ATOM 4598 C CA . SER B 1 270 ? 10.539 23.891 -1.713 1 80.19 270 SER B CA 1
ATOM 4599 C C . SER B 1 270 ? 9.203 23.203 -1.451 1 80.19 270 SER B C 1
ATOM 4601 O O . SER B 1 270 ? 8.148 23.703 -1.851 1 80.19 270 SER B O 1
ATOM 4603 N N . ALA B 1 271 ? 9.281 22.125 -0.809 1 82.56 271 ALA B N 1
ATOM 4604 C CA . ALA B 1 271 ? 8.078 21.359 -0.506 1 82.56 271 ALA B CA 1
ATOM 4605 C C . ALA B 1 271 ? 7.125 22.156 0.375 1 82.56 271 ALA B C 1
ATOM 4607 O O . ALA B 1 271 ? 5.926 22.25 0.09 1 82.56 271 ALA B O 1
ATOM 4608 N N . LEU B 1 272 ? 7.637 22.781 1.381 1 87 272 LEU B N 1
ATOM 4609 C CA . LEU B 1 272 ? 6.797 23.516 2.326 1 87 272 LEU B CA 1
ATOM 4610 C C . LEU B 1 272 ? 6.281 24.812 1.711 1 87 272 LEU B C 1
ATOM 4612 O O . LEU B 1 272 ? 5.305 25.375 2.193 1 87 272 LEU B O 1
ATOM 4616 N N . LYS B 1 273 ? 6.934 25.203 0.629 1 80.69 273 LYS B N 1
ATOM 4617 C CA . LYS B 1 273 ? 6.457 26.375 -0.087 1 80.69 273 LYS B CA 1
ATOM 4618 C C . LYS B 1 273 ? 5.219 26.047 -0.918 1 80.69 273 LYS B C 1
ATOM 4620 O O . LYS B 1 273 ? 4.367 26.922 -1.133 1 80.69 273 LYS B O 1
ATOM 4625 N N . ILE B 1 274 ? 5.164 24.797 -1.26 1 79.19 274 ILE B N 1
ATOM 4626 C CA . ILE B 1 274 ? 4.117 24.484 -2.225 1 79.19 274 ILE B CA 1
ATOM 4627 C C . ILE B 1 274 ? 2.973 23.766 -1.522 1 79.19 274 ILE B C 1
ATOM 4629 O O . ILE B 1 274 ? 1.84 23.75 -2.012 1 79.19 274 ILE B O 1
ATOM 4633 N N . VAL B 1 275 ? 3.271 23.25 -0.447 1 79.56 275 VAL B N 1
ATOM 4634 C CA . VAL B 1 275 ? 2.236 22.469 0.222 1 79.56 275 VAL B CA 1
ATOM 4635 C C . VAL B 1 275 ? 1.135 23.406 0.73 1 79.56 275 VAL B C 1
ATOM 4637 O O . VAL B 1 275 ? 1.405 24.531 1.125 1 79.56 275 VAL B O 1
ATOM 4640 N N . GLY B 1 276 ? -0.121 22.969 0.65 1 71.94 276 GLY B N 1
ATOM 4641 C CA . GLY B 1 276 ? -1.252 23.703 1.18 1 71.94 276 GLY B CA 1
ATOM 4642 C C . GLY B 1 276 ? -1.757 24.781 0.232 1 71.94 276 GLY B C 1
ATOM 4643 O O . GLY B 1 276 ? -2.738 25.469 0.528 1 71.94 276 GLY B O 1
ATOM 4644 N N . SER B 1 277 ? -1.067 25.016 -0.89 1 68.81 277 SER B N 1
ATOM 4645 C CA . SER B 1 277 ? -1.484 26.047 -1.849 1 68.81 277 SER B CA 1
ATOM 4646 C C . SER B 1 277 ? -2.803 25.672 -2.514 1 68.81 277 SER B C 1
ATOM 4648 O O . SER B 1 277 ? -3.582 26.547 -2.896 1 68.81 277 SER B O 1
ATOM 4650 N N . ASP B 1 278 ? -2.982 24.359 -2.607 1 69.31 278 ASP B N 1
ATOM 4651 C CA . ASP B 1 278 ? -4.238 23.859 -3.154 1 69.31 278 ASP B CA 1
ATOM 4652 C C . ASP B 1 278 ? -4.629 22.531 -2.502 1 69.31 278 ASP B C 1
ATOM 4654 O O . ASP B 1 278 ? -4 22.109 -1.53 1 69.31 278 ASP B O 1
ATOM 4658 N N . ARG B 1 279 ? -5.734 22.125 -3.004 1 73.62 279 ARG B N 1
ATOM 4659 C CA . ARG B 1 279 ? -6.242 20.891 -2.389 1 73.62 279 ARG B CA 1
ATOM 4660 C C . ARG B 1 279 ? -5.863 19.672 -3.213 1 73.62 279 ARG B C 1
ATOM 4662 O O . ARG B 1 279 ? -6.508 18.625 -3.111 1 73.62 279 ARG B O 1
ATOM 4669 N N . GLU B 1 280 ? -4.809 19.906 -3.943 1 79.19 280 GLU B N 1
ATOM 4670 C CA . GLU B 1 280 ? -4.316 18.75 -4.691 1 79.19 280 GLU B CA 1
ATOM 4671 C C . GLU B 1 280 ? -3.611 17.766 -3.771 1 79.19 280 GLU B C 1
ATOM 4673 O O . GLU B 1 280 ? -2.803 18.156 -2.926 1 79.19 280 GLU B O 1
ATOM 4678 N N . THR B 1 281 ? -3.898 16.594 -3.994 1 83.44 281 THR B N 1
ATOM 4679 C CA . THR B 1 281 ? -3.371 15.562 -3.104 1 83.44 281 THR B CA 1
ATOM 4680 C C . THR B 1 281 ? -1.896 15.297 -3.395 1 83.44 281 THR B C 1
ATOM 4682 O O . THR B 1 281 ? -1.099 15.125 -2.473 1 83.44 281 THR B O 1
ATOM 4685 N N . PHE B 1 282 ? -1.584 15.25 -4.645 1 80.62 282 PHE B N 1
ATOM 4686 C CA . PHE B 1 282 ? -0.216 14.906 -5.012 1 80.62 282 PHE B CA 1
ATOM 4687 C C . PHE B 1 282 ? 0.579 16.156 -5.371 1 80.62 282 PHE B C 1
ATOM 4689 O O . PHE B 1 282 ? 0.225 16.875 -6.309 1 80.62 282 PHE B O 1
ATOM 4696 N N . VAL B 1 283 ? 1.645 16.328 -4.586 1 79.38 283 VAL B N 1
ATOM 4697 C CA . VAL B 1 283 ? 2.459 17.531 -4.797 1 79.38 283 VAL B CA 1
ATOM 4698 C C . VAL B 1 283 ? 3.926 17.125 -4.957 1 79.38 283 VAL B C 1
ATOM 4700 O O . VAL B 1 283 ? 4.367 16.125 -4.383 1 79.38 283 VAL B O 1
ATOM 4703 N N . SER B 1 284 ? 4.594 17.797 -5.816 1 76.44 284 SER B N 1
ATOM 4704 C CA . SER B 1 284 ? 6.027 17.594 -5.988 1 76.44 284 SER B CA 1
ATOM 4705 C C . SER B 1 284 ? 6.82 18.797 -5.504 1 76.44 284 SER B C 1
ATOM 4707 O O . SER B 1 284 ? 6.531 19.938 -5.895 1 76.44 284 SER B O 1
ATOM 4709 N N . GLY B 1 285 ? 7.723 18.484 -4.629 1 68.56 285 GLY B N 1
ATOM 4710 C CA . GLY B 1 285 ? 8.484 19.562 -4.027 1 68.56 285 GLY B CA 1
ATOM 4711 C C . GLY B 1 285 ? 9.453 20.219 -4.996 1 68.56 285 GLY B C 1
ATOM 4712 O O . GLY B 1 285 ? 9.984 21.297 -4.719 1 68.56 285 GLY B O 1
ATOM 4713 N N . CYS B 1 286 ? 9.781 19.516 -6.059 1 71.75 286 CYS B N 1
ATOM 4714 C CA . CYS B 1 286 ? 10.68 20.125 -7.039 1 71.75 286 CYS B CA 1
ATOM 4715 C C . CYS B 1 286 ? 10.312 19.688 -8.453 1 71.75 286 CYS B C 1
ATOM 4717 O O . CYS B 1 286 ? 9.648 18.672 -8.648 1 71.75 286 CYS B O 1
ATOM 4719 N N . PHE B 1 287 ? 10.797 20.516 -9.352 1 70.12 287 PHE B N 1
ATOM 4720 C CA . PHE B 1 287 ? 10.43 20.344 -10.758 1 70.12 287 PHE B CA 1
ATOM 4721 C C . PHE B 1 287 ? 10.922 19.016 -11.297 1 70.12 287 PHE B C 1
ATOM 4723 O O . PHE B 1 287 ? 10.156 18.266 -11.93 1 70.12 287 PHE B O 1
ATOM 4730 N N . PRO B 1 288 ? 12.109 18.625 -10.961 1 69.62 288 PRO B N 1
ATOM 4731 C CA . PRO B 1 288 ? 12.578 17.344 -11.484 1 69.62 288 PRO B CA 1
ATOM 4732 C C . PRO B 1 288 ? 11.742 16.172 -10.984 1 69.62 288 PRO B C 1
ATOM 4734 O O . PRO B 1 288 ? 11.492 15.227 -11.742 1 69.62 288 PRO B O 1
ATOM 4737 N N . HIS B 1 289 ? 11.336 16.266 -9.797 1 72.69 289 HIS B N 1
ATOM 4738 C CA . HIS B 1 289 ? 10.516 15.18 -9.266 1 72.69 289 HIS B CA 1
ATOM 4739 C C . HIS B 1 289 ? 9.125 15.188 -9.898 1 72.69 289 HIS B C 1
ATOM 4741 O O . HIS B 1 289 ? 8.531 14.125 -10.109 1 72.69 289 HIS B O 1
ATOM 4747 N N . TRP B 1 290 ? 8.688 16.344 -10.172 1 71.38 290 TRP B N 1
ATOM 4748 C CA . TRP B 1 290 ? 7.406 16.438 -10.875 1 71.38 290 TRP B CA 1
ATOM 4749 C C . TRP B 1 290 ? 7.5 15.828 -12.266 1 71.38 290 TRP B C 1
ATOM 4751 O O . TRP B 1 290 ? 6.605 15.094 -12.688 1 71.38 290 TRP B O 1
ATOM 4761 N N . MET B 1 291 ? 8.562 16.141 -12.906 1 68.5 291 MET B N 1
ATOM 4762 C CA . MET B 1 291 ? 8.766 15.594 -14.242 1 68.5 291 MET B CA 1
ATOM 4763 C C . MET B 1 291 ? 8.852 14.07 -14.195 1 68.5 291 MET B C 1
ATOM 4765 O O . MET B 1 291 ? 8.297 13.391 -15.055 1 68.5 291 MET B O 1
ATOM 4769 N N . ALA B 1 292 ? 9.531 13.586 -13.242 1 70.62 292 ALA B N 1
ATOM 4770 C CA . ALA B 1 292 ? 9.656 12.141 -13.078 1 70.62 292 ALA B CA 1
ATOM 4771 C C . ALA B 1 292 ? 8.289 11.492 -12.867 1 70.62 292 ALA B C 1
ATOM 4773 O O . ALA B 1 292 ? 7.996 10.438 -13.43 1 70.62 292 ALA B O 1
ATOM 4774 N N . LYS B 1 293 ? 7.516 12.133 -12.117 1 71 293 LYS B N 1
ATOM 4775 C CA . LYS B 1 293 ? 6.172 11.633 -11.844 1 71 293 LYS B CA 1
ATOM 4776 C C . LYS B 1 293 ? 5.34 11.57 -13.125 1 71 293 LYS B C 1
ATOM 4778 O O . LYS B 1 293 ? 4.699 10.555 -13.414 1 71 293 LYS B O 1
ATOM 4783 N N . ILE B 1 294 ? 5.387 12.625 -13.883 1 64.94 294 ILE B N 1
ATOM 4784 C CA . ILE B 1 294 ? 4.613 12.695 -15.117 1 64.94 294 ILE B CA 1
ATOM 4785 C C . ILE B 1 294 ? 5.113 11.641 -16.109 1 64.94 294 ILE B C 1
ATOM 4787 O O . ILE B 1 294 ? 4.316 10.992 -16.781 1 64.94 294 ILE B O 1
ATOM 4791 N N . PHE B 1 295 ? 6.375 11.516 -16.125 1 63.91 295 PHE B N 1
ATOM 4792 C CA . PHE B 1 295 ? 6.98 10.547 -17.031 1 63.91 295 PHE B CA 1
ATOM 4793 C C . PHE B 1 295 ? 6.492 9.141 -16.734 1 63.91 295 PHE B C 1
ATOM 4795 O O . PHE B 1 295 ? 6.074 8.414 -17.641 1 63.91 295 PHE B O 1
ATOM 4802 N N . VAL B 1 296 ? 6.469 8.789 -15.508 1 68.44 296 VAL B N 1
ATOM 4803 C CA . VAL B 1 296 ? 6.062 7.453 -15.094 1 68.44 296 VAL B CA 1
ATOM 4804 C C . VAL B 1 296 ? 4.578 7.25 -15.391 1 68.44 296 VAL B C 1
ATOM 4806 O O . VAL B 1 296 ? 4.152 6.148 -15.742 1 68.44 296 VAL B O 1
ATOM 4809 N N . GLN B 1 297 ? 3.846 8.289 -15.281 1 64.19 297 GLN B N 1
ATOM 4810 C CA . GLN B 1 297 ? 2.4 8.211 -15.461 1 64.19 297 GLN B CA 1
ATOM 4811 C C . GLN B 1 297 ? 2.031 8.094 -16.938 1 64.19 297 GLN B C 1
ATOM 4813 O O . GLN B 1 297 ? 1.027 7.465 -17.281 1 64.19 297 GLN B O 1
ATOM 4818 N N . VAL B 1 298 ? 2.883 8.641 -17.766 1 61.25 298 VAL B N 1
ATOM 4819 C CA . VAL B 1 298 ? 2.484 8.758 -19.172 1 61.25 298 VAL B CA 1
ATOM 4820 C C . VAL B 1 298 ? 3.111 7.625 -19.984 1 61.25 298 VAL B C 1
ATOM 4822 O O . VAL B 1 298 ? 2.525 7.156 -20.953 1 61.25 298 VAL B O 1
ATOM 4825 N N . MET B 1 299 ? 4.203 7.125 -19.578 1 64 299 MET B N 1
ATOM 4826 C CA . MET B 1 299 ? 4.91 6.105 -20.344 1 64 299 MET B CA 1
ATOM 4827 C C . MET B 1 299 ? 4.242 4.742 -20.188 1 64 299 MET B C 1
ATOM 4829 O O . MET B 1 299 ? 3.66 4.453 -19.141 1 64 299 MET B O 1
ATOM 4833 N N . PRO B 1 300 ? 4.316 3.982 -21.328 1 65.06 300 PRO B N 1
ATOM 4834 C CA . PRO B 1 300 ? 3.885 2.594 -21.156 1 65.06 300 PRO B CA 1
ATOM 4835 C C . PRO B 1 300 ? 4.617 1.881 -20.016 1 65.06 300 PRO B C 1
ATOM 4837 O O . PRO B 1 300 ? 5.801 2.139 -19.797 1 65.06 300 PRO B O 1
ATOM 4840 N N . VAL B 1 301 ? 3.902 1.026 -19.453 1 71.94 301 VAL B N 1
ATOM 4841 C CA . VAL B 1 301 ? 4.387 0.341 -18.25 1 71.94 301 VAL B CA 1
ATOM 4842 C C . VAL B 1 301 ? 5.695 -0.38 -18.562 1 71.94 301 VAL B C 1
ATOM 4844 O O . VAL B 1 301 ? 6.609 -0.404 -17.734 1 71.94 301 VAL B O 1
ATOM 4847 N N . TYR B 1 302 ? 5.844 -0.986 -19.766 1 76.25 302 TYR B N 1
ATOM 4848 C CA . TYR B 1 302 ? 7.043 -1.741 -20.109 1 76.25 302 TYR B CA 1
ATOM 4849 C C . TYR B 1 302 ? 8.266 -0.832 -20.156 1 76.25 302 TYR B C 1
ATOM 4851 O O . TYR B 1 302 ? 9.375 -1.258 -19.828 1 76.25 302 TYR B O 1
ATOM 4859 N N . VAL B 1 303 ? 8.039 0.476 -20.578 1 71.69 303 VAL B N 1
ATOM 4860 C CA . VAL B 1 303 ? 9.133 1.437 -20.625 1 71.69 303 VAL B CA 1
ATOM 4861 C C . VAL B 1 303 ? 9.523 1.842 -19.203 1 71.69 303 VAL B C 1
ATOM 4863 O O . VAL B 1 303 ? 10.703 1.845 -18.844 1 71.69 303 VAL B O 1
ATOM 4866 N N . SER B 1 304 ? 8.461 2.191 -18.438 1 78.12 304 SER B N 1
ATOM 4867 C CA . SER B 1 304 ? 8.742 2.547 -17.062 1 78.12 304 SER B CA 1
ATOM 4868 C C . SER B 1 304 ? 9.414 1.397 -16.312 1 78.12 304 SER B C 1
ATOM 4870 O O . SER B 1 304 ? 10.383 1.606 -15.578 1 78.12 304 SER B O 1
ATOM 4872 N N . ASN B 1 305 ? 8.961 0.189 -16.531 1 83.12 305 ASN B N 1
ATOM 4873 C CA . ASN B 1 305 ? 9.562 -0.978 -15.898 1 83.12 305 ASN B CA 1
ATOM 4874 C C . ASN B 1 305 ? 11.031 -1.122 -16.281 1 83.12 305 ASN B C 1
ATOM 4876 O O . ASN B 1 305 ? 11.875 -1.394 -15.414 1 83.12 305 ASN B O 1
ATOM 4880 N N . ALA B 1 306 ? 11.344 -0.936 -17.531 1 81.94 306 ALA B N 1
ATOM 4881 C CA . ALA B 1 306 ? 12.727 -1.04 -17.984 1 81.94 306 ALA B CA 1
ATOM 4882 C C . ALA B 1 306 ? 13.617 -0.011 -17.297 1 81.94 306 ALA B C 1
ATOM 4884 O O . ALA B 1 306 ? 14.742 -0.317 -16.906 1 81.94 306 ALA B O 1
ATOM 4885 N N . LEU B 1 307 ? 13.086 1.151 -17.141 1 77.38 307 LEU B N 1
ATOM 4886 C CA . LEU B 1 307 ? 13.844 2.217 -16.484 1 77.38 307 LEU B CA 1
ATOM 4887 C C . LEU B 1 307 ? 14.078 1.897 -15.016 1 77.38 307 LEU B C 1
ATOM 4889 O O . LEU B 1 307 ? 15.172 2.129 -14.492 1 77.38 307 LEU B O 1
ATOM 4893 N N . PHE B 1 308 ? 13.078 1.44 -14.43 1 82.44 308 PHE B N 1
ATOM 4894 C CA . PHE B 1 308 ? 13.211 1.099 -13.016 1 82.44 308 PHE B CA 1
ATOM 4895 C C . PHE B 1 308 ? 14.172 -0.071 -12.828 1 82.44 308 PHE B C 1
ATOM 4897 O O . PHE B 1 308 ? 14.922 -0.11 -11.852 1 82.44 308 PHE B O 1
ATOM 4904 N N . VAL B 1 309 ? 14.164 -1.001 -13.711 1 85.12 309 VAL B N 1
ATOM 4905 C CA . VAL B 1 309 ? 15.094 -2.131 -13.672 1 85.12 309 VAL B CA 1
ATOM 4906 C C . VAL B 1 309 ? 16.531 -1.631 -13.797 1 85.12 309 VAL B C 1
ATOM 4908 O O . VAL B 1 309 ? 17.406 -2.033 -13.031 1 85.12 309 VAL B O 1
ATOM 4911 N N . ASP B 1 310 ? 16.703 -0.745 -14.703 1 81.94 310 ASP B N 1
ATOM 4912 C CA . ASP B 1 310 ? 18.047 -0.191 -14.914 1 81.94 310 ASP B CA 1
ATOM 4913 C C . ASP B 1 310 ? 18.5 0.592 -13.688 1 81.94 310 ASP B C 1
ATOM 4915 O O . ASP B 1 310 ? 19.656 0.456 -13.25 1 81.94 310 ASP B O 1
ATOM 4919 N N . ALA B 1 311 ? 17.625 1.362 -13.164 1 79.56 311 ALA B N 1
ATOM 4920 C CA . ALA B 1 311 ? 17.938 2.193 -12 1 79.56 311 ALA B CA 1
ATOM 4921 C C . ALA B 1 311 ? 18.312 1.335 -10.797 1 79.56 311 ALA B C 1
ATOM 4923 O O . ALA B 1 311 ? 19.297 1.604 -10.117 1 79.56 311 ALA B O 1
ATOM 4924 N N . ILE B 1 312 ? 17.578 0.318 -10.617 1 84.62 312 ILE B N 1
ATOM 4925 C CA . ILE B 1 312 ? 17.781 -0.477 -9.414 1 84.62 312 ILE B CA 1
ATOM 4926 C C . ILE B 1 312 ? 19.062 -1.301 -9.547 1 84.62 312 ILE B C 1
ATOM 4928 O O . ILE B 1 312 ? 19.766 -1.543 -8.562 1 84.62 312 ILE B O 1
ATOM 4932 N N . LYS B 1 313 ? 19.344 -1.751 -10.727 1 86.88 313 LYS B N 1
ATOM 4933 C CA . LYS B 1 313 ? 20.578 -2.479 -10.945 1 86.88 313 LYS B CA 1
ATOM 4934 C C . LYS B 1 313 ? 21.797 -1.616 -10.602 1 86.88 313 LYS B C 1
ATOM 4936 O O . LYS B 1 313 ? 22.75 -2.096 -9.992 1 86.88 313 LYS B O 1
ATOM 4941 N N . LYS B 1 314 ? 21.703 -0.368 -10.969 1 82.81 314 LYS B N 1
ATOM 4942 C CA . LYS B 1 314 ? 22.781 0.566 -10.664 1 82.81 314 LYS B CA 1
ATOM 4943 C C . LYS B 1 314 ? 22.875 0.805 -9.156 1 82.81 314 LYS B C 1
ATOM 4945 O O . LYS B 1 314 ? 23.984 0.819 -8.602 1 82.81 314 LYS B O 1
ATOM 4950 N N . LEU B 1 315 ? 21.734 0.958 -8.562 1 81.38 315 LEU B N 1
ATOM 4951 C CA . LEU B 1 315 ? 21.703 1.188 -7.125 1 81.38 315 LEU B CA 1
ATOM 4952 C C . LEU B 1 315 ? 22.219 -0.035 -6.371 1 81.38 315 LEU B C 1
ATOM 4954 O O . LEU B 1 315 ? 22.969 0.097 -5.406 1 81.38 315 LEU B O 1
ATOM 4958 N N . LYS B 1 316 ? 21.766 -1.139 -6.844 1 85.81 316 LYS B N 1
ATOM 4959 C CA . LYS B 1 316 ? 22.203 -2.389 -6.23 1 85.81 316 LYS B CA 1
ATOM 4960 C C . LYS B 1 316 ? 23.719 -2.57 -6.363 1 85.81 316 LYS B C 1
ATOM 4962 O O . LYS B 1 316 ? 24.391 -2.924 -5.395 1 85.81 316 LYS B O 1
ATOM 4967 N N . ALA B 1 317 ? 24.25 -2.318 -7.488 1 85.44 317 ALA B N 1
ATOM 4968 C CA . ALA B 1 317 ? 25.688 -2.436 -7.727 1 85.44 317 ALA B CA 1
ATOM 4969 C C . ALA B 1 317 ? 26.469 -1.454 -6.855 1 85.44 317 ALA B C 1
ATOM 4971 O O . ALA B 1 317 ? 27.484 -1.815 -6.266 1 85.44 317 ALA B O 1
ATOM 4972 N N . ALA B 1 318 ? 25.953 -0.236 -6.773 1 80.44 318 ALA B N 1
ATOM 4973 C CA . ALA B 1 318 ? 26.609 0.782 -5.953 1 80.44 318 ALA B CA 1
ATOM 4974 C C . ALA B 1 318 ? 26.594 0.39 -4.477 1 80.44 318 ALA B C 1
ATOM 4976 O O . ALA B 1 318 ? 27.578 0.597 -3.762 1 80.44 318 ALA B O 1
ATOM 4977 N N . HIS B 1 319 ? 25.531 -0.161 -4.137 1 83.56 319 HIS B N 1
ATOM 4978 C CA . HIS B 1 319 ? 25.375 -0.57 -2.744 1 83.56 319 HIS B CA 1
ATOM 4979 C C . HIS B 1 319 ? 26.312 -1.729 -2.412 1 83.56 319 HIS B C 1
ATOM 4981 O O . HIS B 1 319 ? 26.953 -1.738 -1.353 1 83.56 319 HIS B O 1
ATOM 4987 N N . GLU B 1 320 ? 26.344 -2.65 -3.266 1 84.62 320 GLU B N 1
ATOM 4988 C CA . GLU B 1 320 ? 27.234 -3.791 -3.062 1 84.62 320 GLU B CA 1
ATOM 4989 C C . GLU B 1 320 ? 28.688 -3.346 -2.959 1 84.62 320 GLU B C 1
ATOM 4991 O O . GLU B 1 320 ? 29.438 -3.865 -2.137 1 84.62 320 GLU B O 1
ATOM 4996 N N . LYS B 1 321 ? 29.016 -2.379 -3.74 1 83.06 321 LYS B N 1
ATOM 4997 C CA . LYS B 1 321 ? 30.375 -1.831 -3.689 1 83.06 321 LYS B CA 1
ATOM 4998 C C . LYS B 1 321 ? 30.625 -1.126 -2.359 1 83.06 321 LYS B C 1
ATOM 5000 O O . LYS B 1 321 ? 31.703 -1.263 -1.777 1 83.06 321 LYS B O 1
ATOM 5005 N N . ARG B 1 322 ? 29.641 -0.464 -1.877 1 79.56 322 ARG B N 1
ATOM 5006 C CA . ARG B 1 322 ? 29.766 0.258 -0.615 1 79.56 322 ARG B CA 1
ATOM 5007 C C . ARG B 1 322 ? 29.891 -0.709 0.558 1 79.56 322 ARG B C 1
ATOM 5009 O O . ARG B 1 322 ? 30.734 -0.509 1.443 1 79.56 322 ARG B O 1
ATOM 5016 N N . VAL B 1 323 ? 29.109 -1.714 0.562 1 80.94 323 VAL B N 1
ATOM 5017 C CA . VAL B 1 323 ? 29.109 -2.688 1.648 1 80.94 323 VAL B CA 1
ATOM 5018 C C . VAL B 1 323 ? 30.438 -3.451 1.644 1 80.94 323 VAL B C 1
ATOM 5020 O O . VAL B 1 323 ? 31 -3.75 2.703 1 80.94 323 VAL B O 1
ATOM 5023 N N . ALA B 1 324 ? 30.875 -3.752 0.456 1 80.44 324 ALA B N 1
ATOM 5024 C CA . ALA B 1 324 ? 32.156 -4.445 0.325 1 80.44 324 ALA B CA 1
ATOM 5025 C C . ALA B 1 324 ? 33.281 -3.582 0.848 1 80.44 324 ALA B C 1
ATOM 5027 O O . ALA B 1 324 ? 34.25 -4.094 1.447 1 80.44 324 ALA B O 1
ATOM 5028 N N . SER B 1 325 ? 33.188 -2.328 0.704 1 78.75 325 SER B N 1
ATOM 5029 C CA . SER B 1 325 ? 34.25 -1.412 1.132 1 78.75 325 SER B CA 1
ATOM 5030 C C . SER B 1 325 ? 34.219 -1.236 2.646 1 78.75 325 SER B C 1
ATOM 5032 O O . SER B 1 325 ? 35.25 -0.915 3.242 1 78.75 325 SER B O 1
ATOM 5034 N N . LEU B 1 326 ? 33.031 -1.355 3.213 1 67.25 326 LEU B N 1
ATOM 5035 C CA . LEU B 1 326 ? 32.938 -1.229 4.664 1 67.25 326 LEU B CA 1
ATOM 5036 C C . LEU B 1 326 ? 33.469 -2.479 5.355 1 67.25 326 LEU B C 1
ATOM 5038 O O . LEU B 1 326 ? 33.875 -2.426 6.52 1 67.25 326 LEU B O 1
ATOM 5042 N N . ALA B 1 327 ? 33.438 -3.625 4.656 1 63.5 327 ALA B N 1
ATOM 5043 C CA . ALA B 1 327 ? 33.938 -4.883 5.215 1 63.5 327 ALA B CA 1
ATOM 5044 C C . ALA B 1 327 ? 35.469 -4.949 5.176 1 63.5 327 ALA B C 1
ATOM 5046 O O . ALA B 1 327 ? 36.062 -5.672 5.961 1 63.5 327 ALA B O 1
ATOM 5047 N N . ASP B 1 328 ? 36.094 -4.234 4.398 1 57.66 328 ASP B N 1
ATOM 5048 C CA . ASP B 1 328 ? 37.531 -4.176 4.379 1 57.66 328 ASP B CA 1
ATOM 5049 C C . ASP B 1 328 ? 38.062 -3.172 5.402 1 57.66 328 ASP B C 1
ATOM 5051 O O . ASP B 1 328 ? 39.094 -3.4 6.031 1 57.66 328 ASP B O 1
#

pLDDT: mean 83.67, std 15.17, range [38.78, 98.75]

Secondary structure (DSSP, 8-state):
-HHHHHHHHHHHHHHHHHHHHHHHHHHHHHSPP-GGGGS-TTS-EEEEESSTTSHHHHHHHHHHHHTT-EEEEEES-HHHHHHHHHHHHHH-TTS-EEEEE--TTS-TTSHHHHHHHHHHHTT-EEEEEEE---SGGGS-GGGTT--GGGS-HHHHHHHHIIIIIHHHHHHHHHHHHH--STT--TT------EEEEEE--GGGG--TT-HHHHHHHHHHHHHHHHHHHHHHHTT--EEEEEEE----B-SSS-PPPBTTB-BHHHHHHHHHHHTTSSS-SEEESSHHHHHHHHHHHHS-HHHHHHHHHHHHHHHHHHHHHHHHHHH-/-HHHHHHHHHHHHHHHHHHHHHHHHHHHHHSPP-GGGGS-TTS-EEEEESSTTSHHHHHHHHHHHHTT-EEEEEES-HHHHHHHHHHHHHH-TTS-EEEEE--TTS-TTSHHHHHHHHHHHTT-EEEEEEE---SGGGS-GGGTT--GGGS-HHHHHHHHIIIIIHHHHHHHHHHHHH--STT--TT------EEEEEE--GGGG--TT-HHHHHHHHHHHHHHHHHHHHHHHTT--EEEEEEE----B-SSS----BTTB-BHHHHHHHHHHHTTSSS-SEEESSHHHHHHHHHHHHS-HHHHHHHHHHHHHHHHHHHHHHHHHHH-

Nearest PDB structures (foldseek):
  6jhb-assembly1_B-2  TM=7.639E-01  e=7.116E-14  Microcystis aeruginosa FACHB-905 = DIANCHI905
  3u4c-assembly1_A-2  TM=7.770E-01  e=4.569E-13  Bacillus subtilis
  6jha-assembly1_A-2  TM=7.644E-01  e=4.569E-13  Microcystis aeruginosa FACHB-905 = DIANCHI905
  6jh7-assembly1_B-2  TM=7.457E-01  e=4.303E-13  Microcystis aeruginosa FACHB-905 = DIANCHI905
  3u49-assembly2_D  TM=7.632E-01  e=1.815E-12  Bacillus subtilis

InterPro domains:
  IPR002347 Short-chain dehydrogenase/reductase SDR [PF00106] (47-251)
  IPR002347 Short-chain dehydrogenase/reductase SDR [PR00080] (124-135)
  IPR002347 Short-chain dehydrogenase/reductase SDR [PR00080] (194-202)
  IPR002347 Short-chain dehydrogenase/reductase SDR [PR00080] (213-232)
  IPR002347 Short-chain dehydrogenase/reductase SDR [PR00081] (46-63)
  IPR002347 Short-chain dehydrogenase/reductase SDR [PR00081] (124-135)
  IPR002347 Short-chain dehydrogenase/reductase SDR [PR00081] (213-232)
  IPR036291 NAD(P)-binding domain superfamily [SSF51735] (41-307)
  IPR051019 VLCFA Elongation and Steroid Dehydrogenase [PTHR43899] (6-319)

Foldseek 3Di:
DVVVVVVVVVVCVVVVVVVVVVVVQVVLLPDFFPLCLQVDPPFQEEEEFAPCLWFLNVLLVLVCLVVPHAYEYEDQDPVSQVVSQVVSCVVRVNHHYHYQHDLLLDDCPPPVNVVSVCVRPPPHQYFEYEADFADLVQDDLVLALDAPVPDDPSSLSSRCRRLAVSVVVVCVVCVVSNQCVVVPDPVRPRDNAGEYEYEAELLCLDAHSCRSNNVSRVVRLVVQVVVLVVCVVVVTRYAGAYEYAYAEDIPVRDDPDDLLYYHSNQQSVQQSRNPPPDSDHYHYSHDNSVVSNVCCVPDPSVVNHVVRHVVSVVVVVVSVVVVVVVVD/DVVVVVVVVVVCVVVVVVVVVVVVQVVLLPDFFPLCLQVDPPFQEEEEFAPCLWFLNVLLVLLCLVVPHAYEYEDQDPVSQVVSQVVSCVVRVNHHYHYQHDLLLDDCPPPVNVVSVCVRPPPHQYFEYEADFADLVLDDLVLALDAPVPDDPSSLSSRCRRLAVSVVVVCVVCVVSNQCVVVPDPVRPRDNAGEYEYEAELLCLDAGSCRSNNVSRVVRLVVQVVVLVVCVVVVTRYAGAYEYAYAEDIPVRDDPDDPLHYHSNQQSVQVSRNPPPDNDHYHYSHDNRVVSNVCCVPDPSVVNHVVSHVVSVVVVVVSVVVVVVVVD

Organism: Arthroderma benhamiae (strain ATCC MYA-4681 / CBS 112371) (NCBI:txid663331)

Solvent-accessible surface area (backbone atoms only — not comparable to full-atom values): 33014 Å² total; per-residue (Å²): 117,68,65,56,51,51,23,18,46,44,4,37,47,49,48,47,50,50,49,50,50,50,49,52,50,52,51,47,73,69,43,76,59,40,49,64,59,40,56,40,84,97,49,79,29,26,32,38,32,28,35,28,69,47,49,48,26,26,31,37,50,51,53,40,42,74,73,63,33,19,35,35,40,22,29,64,47,63,67,53,45,49,51,50,51,51,51,46,38,69,75,39,69,87,42,53,75,45,76,45,76,48,54,45,58,48,68,62,81,37,66,69,52,39,51,51,51,49,61,68,51,55,94,57,46,43,21,35,38,36,45,48,45,57,62,73,77,82,46,61,77,90,65,58,63,36,60,69,67,72,55,50,70,65,58,53,47,35,49,47,22,30,46,36,52,42,52,56,52,50,50,39,68,43,48,71,62,29,56,38,67,78,67,50,46,88,85,52,88,61,80,51,38,17,38,38,38,34,63,28,31,57,47,22,67,27,27,46,42,39,23,70,61,14,7,35,26,16,16,45,41,7,26,27,39,4,45,28,50,33,24,55,75,70,66,40,53,42,45,29,26,20,37,34,36,59,60,60,20,28,93,86,42,82,52,82,78,40,85,65,19,45,46,22,57,61,36,27,53,36,28,50,31,43,42,71,68,56,86,59,30,76,40,51,36,41,68,48,36,40,50,52,44,52,48,58,70,69,43,56,64,71,58,44,48,51,50,35,50,55,52,40,51,52,50,42,52,53,46,53,52,51,54,54,58,71,72,104,109,72,65,56,55,51,23,18,48,44,4,38,48,51,49,48,51,50,49,50,50,48,49,52,50,53,50,45,72,68,44,76,57,38,50,65,59,40,56,41,84,98,49,78,28,25,30,37,31,30,35,29,69,46,49,49,25,27,31,37,51,52,55,40,41,74,73,62,34,19,36,36,39,22,29,64,48,64,67,53,43,49,51,53,50,50,51,46,38,70,76,39,68,86,42,52,76,43,75,45,77,47,56,45,59,48,69,63,80,38,67,69,52,38,52,50,50,50,61,64,51,55,96,56,48,42,21,35,37,35,45,48,45,57,64,72,78,82,46,61,78,89,66,58,64,37,59,70,67,71,55,49,71,64,58,52,47,37,48,44,21,29,45,37,51,39,52,54,51,51,50,39,68,44,48,72,63,28,55,39,66,78,69,50,47,90,86,51,86,61,80,51,38,17,38,35,39,35,62,28,32,57,48,23,67,28,27,44,41,39,23,68,60,16,8,34,26,16,16,44,42,8,26,26,40,4,45,27,50,33,24,55,75,71,65,41,52,43,45,29,26,20,37,35,37,59,62,60,19,27,93,86,42,83,51,82,78,41,85,64,20,45,47,22,54,61,37,28,51,37,27,50,32,45,41,74,68,56,86,57,30,75,40,51,36,42,68,47,36,39,50,53,43,50,48,56,71,68,44,56,64,72,57,45,48,51,51,36,50,53,51,40,52,52,51,40,52,54,46,52,52,50,54,54,57,70,72,103